Protein AF-A0A9E0UQX1-F1 (afdb_monomer_lite)

Foldseek 3Di:
DDQDLDADPVLADWDWDWDDDPNDIDIDIAHWDWDQPFPLLRDIDTDSPDDFFFFQQFQDFFPPFQCVVQPNDHGKTFQDKQPHGDRDVVVVQVVQQPDDQQDKIWTFIADVNDTDITIGHFDKFFFFEKWKFKAAPVDPGTFIKAFQADPDDDRNDQPGFHWIWGQDDDPPDPLCVPPAGGWTFQDKQPHGDGGLVSVQVVQVPDDQFDFIWTWTHHPVDRDIDIHGRGGPIHMDMDGGDIGGDRGTHGDGDDDDDDDDPVVLLVVLVVVLVVVVCLQPDPSGPDHLLNDAAPLSLVVVLVVVVVPDVVVNVSSVVSVVSNLVVVLCDCQLQGVVVVVVQVVVCVVVVHHDPPVVSCVSNVVSVVVVVVSNVVNVVSNVSSVVRVVSVVSSVVSVVSRTDPDTHDD

Sequence (407 aa):
MAVGSGRDKDGNPLVKVSYERDGKVREVDVRPILVSTNLKTGDELRMLGIYPASALKVSSVEENSPAKKAGLLVGDIIEKFNGKKVYSNYEVVDRMKSLPSGEAVKLNILRDGKPLELSAVPAKIAISKPLCELSSKDFSEPLKFICVESKGQDPTSEGAKGSVFLYEKPAGDSRLSELLPGDRLVSINGENISSLSDIKRVISSLKPGENPTLLLMNQSSTAVKNLALGTGAAAKIKEPLTRNMLGYAVSPQRIILHPGVWEQFVDNVDRTWNALVSLLSPSSDIGLRHLSGPIGIGRVMYKFSLMDITLVLSFVVLININLAILNMLPIPVLDGGHIVIATIAKLRKKPLPESWVAGVQGVFMLLFLGMMLYVVYFDIMRWSGENMEENSFKIEQAYYLKDIKFK

Secondary structure (DSSP, 8-state):
------B-TTS-B-EEEEEEETTEEEEEEE-PEEEEEETTTTEEEEE--------EEEEEE-TT-HHHHTT--TT-EEEEETTEE-SSHHHHHHHHHTSPTT--EEEEEEETTEEEEEEE--EEEE-B--EEEEE-TT-SS-EEEEEEEPTTS-TT-TT--EEEEEEE--TT-GGGTT--TT-EEEEETTEE--SHHHHHHHHHTPPTT--PEEEEE-TT-S-EEEEE--SS-EEEEEP--EEEE--EEEEE--------HHHHHHHHHHHHHHHHHHHH-TT-S--GGGS--HHHHHHHHHHHHTT-HHHHHHHHHHHHHHHHHHHTSS-TTSHHHHHHHHHHHHHHTSPPPHHHHHHHHHHHHHHHHHHHHHHHHHHHHHHHHHHHHHHHHHHHHHHB-SS----

pLDDT: mean 86.69, std 9.16, range [38.12, 98.12]

Structure (mmCIF, N/CA/C/O backbone):
data_AF-A0A9E0UQX1-F1
#
_entry.id   AF-A0A9E0UQX1-F1
#
loop_
_atom_site.group_PDB
_atom_site.id
_atom_site.type_symbol
_atom_site.label_atom_id
_atom_site.label_alt_id
_atom_site.label_comp_id
_atom_site.label_asym_id
_atom_site.label_entity_id
_atom_site.label_seq_id
_atom_site.pdbx_PDB_ins_code
_atom_site.Cartn_x
_atom_site.Cartn_y
_atom_site.Cartn_z
_atom_site.occupancy
_atom_site.B_iso_or_equiv
_atom_site.auth_seq_id
_atom_site.auth_comp_id
_atom_site.auth_asym_id
_atom_site.auth_atom_id
_atom_site.pdbx_PDB_model_num
ATOM 1 N N . MET A 1 1 ? -0.837 3.393 -16.769 1.00 38.12 1 MET A N 1
ATOM 2 C CA . MET A 1 1 ? -0.567 4.740 -16.223 1.00 38.12 1 MET A CA 1
ATOM 3 C C . MET A 1 1 ? -0.533 5.697 -17.399 1.00 38.12 1 MET A C 1
ATOM 5 O O . MET A 1 1 ? 0.181 5.409 -18.347 1.00 38.12 1 MET A O 1
ATOM 9 N N . ALA A 1 2 ? -1.362 6.742 -17.404 1.00 40.50 2 ALA A N 1
ATOM 10 C CA . ALA A 1 2 ? -1.347 7.723 -18.486 1.00 40.50 2 ALA A CA 1
ATOM 11 C C . ALA A 1 2 ? -0.300 8.783 -18.158 1.00 40.50 2 ALA A C 1
ATOM 13 O O . ALA A 1 2 ? -0.481 9.588 -17.248 1.00 40.50 2 ALA A O 1
ATOM 14 N N . VAL A 1 3 ? 0.806 8.731 -18.885 1.00 50.94 3 VAL A N 1
ATOM 15 C CA . VAL A 1 3 ? 1.939 9.643 -18.755 1.00 50.94 3 VAL A CA 1
ATOM 16 C C . VAL A 1 3 ? 1.794 10.700 -19.850 1.00 50.94 3 VAL A C 1
ATOM 18 O O . VAL A 1 3 ? 2.518 10.709 -20.834 1.00 50.94 3 VAL A O 1
ATOM 21 N N . GLY A 1 4 ? 0.718 11.484 -19.779 1.00 54.44 4 GLY A N 1
ATOM 22 C CA . GLY A 1 4 ? 0.362 12.437 -20.831 1.00 54.44 4 GLY A CA 1
ATOM 23 C C . GLY A 1 4 ? 0.872 13.844 -20.528 1.00 54.44 4 GLY A C 1
ATOM 24 O O . GLY A 1 4 ? 0.714 14.328 -19.410 1.00 54.44 4 GLY A O 1
ATOM 25 N N . SER A 1 5 ? 1.408 14.534 -21.535 1.00 61.91 5 SER A N 1
ATOM 26 C CA . SER A 1 5 ? 1.772 15.960 -21.477 1.00 61.91 5 SER A CA 1
ATOM 27 C C . SER A 1 5 ? 0.605 16.908 -21.806 1.00 61.91 5 SER A C 1
ATOM 29 O O . SER A 1 5 ? 0.791 18.123 -21.863 1.00 61.91 5 SER A O 1
ATOM 31 N N . GLY A 1 6 ? -0.603 16.370 -22.017 1.00 71.12 6 G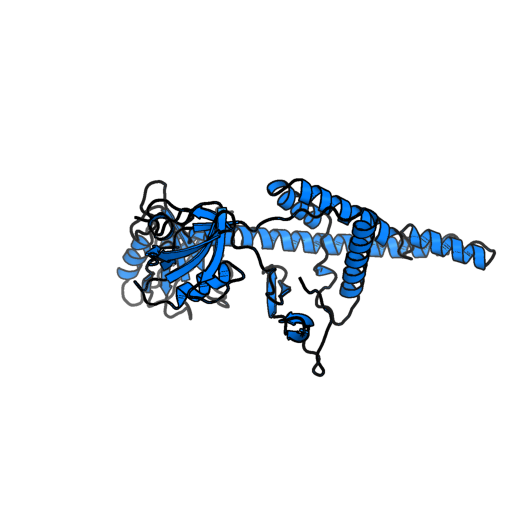LY A N 1
ATOM 32 C CA . GLY A 1 6 ? -1.793 17.133 -22.395 1.00 71.12 6 GLY A CA 1
ATOM 33 C C . GLY A 1 6 ? -2.150 18.226 -21.385 1.00 71.12 6 GLY A C 1
ATOM 34 O O . GLY A 1 6 ? -2.081 18.015 -20.169 1.00 71.12 6 GLY A O 1
ATOM 35 N N . ARG A 1 7 ? -2.520 19.404 -21.900 1.00 77.38 7 ARG A N 1
ATOM 36 C CA . ARG A 1 7 ? -2.948 20.582 -21.135 1.00 77.38 7 ARG A CA 1
ATOM 37 C C . ARG A 1 7 ? -4.248 21.145 -21.714 1.00 77.38 7 ARG A C 1
ATOM 39 O O . ARG A 1 7 ? -4.467 21.061 -22.922 1.00 77.38 7 ARG A O 1
ATOM 46 N N . ASP A 1 8 ? -5.102 21.698 -20.860 1.00 82.12 8 ASP A N 1
ATOM 47 C CA . ASP A 1 8 ? -6.240 22.514 -21.281 1.00 82.12 8 ASP A CA 1
ATOM 48 C C . ASP A 1 8 ? -5.794 23.935 -21.676 1.00 82.12 8 ASP A C 1
ATOM 50 O O . ASP A 1 8 ? -4.606 24.266 -21.657 1.00 82.12 8 ASP A O 1
ATOM 54 N N . LYS A 1 9 ? -6.756 24.775 -22.078 1.00 81.00 9 LYS A N 1
ATOM 55 C CA . LYS A 1 9 ? -6.498 26.152 -22.533 1.00 81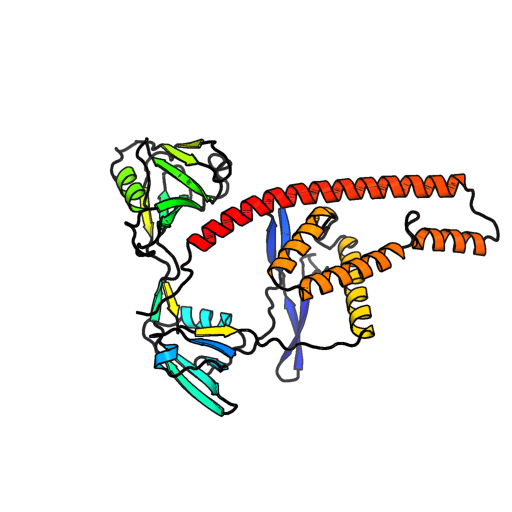.00 9 LYS A CA 1
ATOM 56 C C . LYS A 1 9 ? -5.873 27.042 -21.454 1.00 81.00 9 LYS A C 1
ATOM 58 O O . LYS A 1 9 ? -5.206 28.009 -21.801 1.00 81.00 9 LYS A O 1
ATOM 63 N N . ASP A 1 10 ? -6.061 26.687 -20.187 1.00 82.00 10 ASP A N 1
ATOM 64 C CA . ASP A 1 10 ? -5.550 27.414 -19.026 1.00 82.00 10 ASP A CA 1
ATOM 65 C C . ASP A 1 10 ? -4.203 26.839 -18.545 1.00 82.00 10 ASP A C 1
ATOM 67 O O . ASP A 1 10 ? -3.672 27.250 -17.516 1.00 82.00 10 ASP A O 1
ATOM 71 N N . GLY A 1 11 ? -3.633 25.872 -19.277 1.00 76.25 11 GLY A N 1
ATOM 72 C CA . GLY A 1 11 ? -2.368 25.225 -18.936 1.00 76.25 11 GLY A CA 1
ATOM 73 C C . GLY A 1 11 ? -2.492 24.140 -17.865 1.00 76.25 11 GLY A C 1
ATOM 74 O O . GLY A 1 11 ? -1.470 23.602 -17.427 1.00 76.25 11 GLY A O 1
ATOM 75 N N . ASN A 1 12 ? -3.711 23.768 -17.459 1.00 80.56 12 ASN A N 1
ATOM 76 C CA . ASN A 1 12 ? -3.918 22.722 -16.467 1.00 80.56 12 ASN A CA 1
ATOM 77 C C . ASN A 1 12 ? -3.861 21.330 -17.109 1.00 80.56 12 ASN A C 1
ATOM 79 O O . ASN A 1 12 ? -4.328 21.141 -18.232 1.00 80.56 12 ASN A O 1
ATOM 83 N N . PRO A 1 13 ? -3.343 20.312 -16.410 1.00 78.12 13 PRO A N 1
ATOM 84 C CA . PRO A 1 13 ? -3.173 18.985 -16.996 1.00 78.12 13 PRO A CA 1
ATOM 85 C C . PRO A 1 13 ? -4.493 18.285 -17.297 1.00 78.12 13 PRO A C 1
ATOM 87 O O . PRO A 1 13 ? -5.404 18.247 -16.467 1.00 78.12 13 PRO A O 1
ATOM 90 N N . LEU A 1 14 ? -4.564 17.718 -18.500 1.00 82.31 14 LEU A N 1
ATOM 91 C CA . LEU A 1 14 ? -5.765 17.119 -19.063 1.00 82.31 14 LEU A CA 1
ATOM 92 C C . LEU A 1 14 ? -5.395 15.879 -19.872 1.00 82.31 14 LEU A C 1
ATOM 94 O O . LEU A 1 14 ? -4.487 15.919 -20.704 1.00 82.31 14 LEU A O 1
ATOM 98 N N . VAL A 1 15 ? -6.126 14.787 -19.664 1.00 82.44 15 VAL A N 1
ATOM 99 C CA . VAL A 1 15 ? -6.022 13.589 -20.499 1.00 82.44 15 VAL A CA 1
ATOM 100 C C . VAL A 1 15 ? -7.371 13.313 -21.140 1.00 82.44 15 VAL A C 1
ATOM 102 O O . VAL A 1 15 ? -8.364 13.107 -20.445 1.00 82.44 15 VAL A O 1
ATOM 105 N N . LYS A 1 16 ? -7.393 13.264 -22.473 1.00 83.56 16 LYS A N 1
ATOM 106 C CA . LYS A 1 16 ? -8.543 12.771 -23.228 1.00 83.56 16 LYS A CA 1
ATOM 107 C C . LYS A 1 16 ? -8.569 11.254 -23.185 1.00 83.56 16 LYS A C 1
ATOM 109 O O . LYS A 1 16 ? -7.657 10.599 -23.685 1.00 83.56 16 LYS A O 1
ATOM 114 N N . VAL A 1 17 ? -9.617 10.700 -22.595 1.00 85.44 17 VAL A N 1
ATOM 115 C CA . VAL A 1 17 ? -9.835 9.259 -22.534 1.00 85.44 17 VAL A CA 1
ATOM 116 C C . VAL A 1 17 ? -10.959 8.904 -23.493 1.00 85.44 17 VAL A C 1
ATOM 118 O O . VAL A 1 17 ? -12.104 9.314 -23.305 1.00 85.44 17 VAL A O 1
ATOM 121 N N . SER A 1 18 ? -10.625 8.125 -24.518 1.00 86.50 18 SER A N 1
ATOM 122 C CA . SER A 1 18 ? -11.619 7.467 -25.362 1.00 86.50 18 SER A CA 1
ATOM 123 C C . SER A 1 18 ? -12.078 6.178 -24.691 1.00 86.50 18 SER A C 1
ATOM 125 O O . SER A 1 18 ? -11.255 5.375 -24.252 1.00 86.50 18 SER A O 1
ATOM 127 N N . TYR A 1 19 ? -13.387 5.969 -24.612 1.00 85.62 19 TYR A N 1
ATOM 128 C CA . TYR A 1 19 ? -13.976 4.726 -24.134 1.00 85.62 19 TYR A CA 1
ATOM 129 C C . TYR A 1 19 ? -15.170 4.338 -24.998 1.00 85.62 19 TYR A C 1
ATOM 131 O O . TYR A 1 19 ? -15.922 5.186 -25.472 1.00 85.62 19 TYR A O 1
ATOM 139 N N . GLU A 1 20 ? -15.370 3.041 -25.180 1.00 85.62 20 GLU A N 1
ATOM 140 C CA . GLU A 1 20 ? -16.547 2.520 -25.859 1.00 85.62 20 GLU A CA 1
ATOM 141 C C . GLU A 1 20 ? -17.631 2.169 -24.835 1.00 85.62 20 GLU A C 1
ATOM 143 O O . GLU A 1 20 ? -17.369 1.526 -23.815 1.00 85.62 20 GLU A O 1
ATOM 148 N N . ARG A 1 21 ? -18.866 2.607 -25.091 1.00 83.25 21 ARG A N 1
ATOM 149 C CA . ARG A 1 21 ? -20.047 2.209 -24.321 1.00 83.25 21 ARG A CA 1
ATOM 150 C C . ARG A 1 21 ? -21.225 2.010 -25.264 1.00 83.25 21 ARG A C 1
ATOM 152 O O . ARG A 1 21 ? -21.574 2.928 -26.006 1.00 83.25 21 ARG A O 1
ATOM 159 N N . ASP A 1 22 ? -21.832 0.827 -25.204 1.00 85.12 22 ASP A N 1
ATOM 160 C CA . ASP A 1 22 ? -22.964 0.421 -26.047 1.00 85.12 22 ASP A CA 1
ATOM 161 C C . ASP A 1 22 ? -22.649 0.522 -27.554 1.00 85.12 22 ASP A C 1
ATOM 163 O O . ASP A 1 22 ? -23.436 1.061 -28.332 1.00 85.12 22 ASP A O 1
ATOM 167 N N . GLY A 1 23 ? -21.453 0.074 -27.958 1.00 85.88 23 GLY A N 1
ATOM 168 C CA . GLY A 1 23 ? -20.999 0.121 -29.354 1.00 85.88 23 GLY A CA 1
ATOM 169 C C . GLY A 1 23 ? -20.647 1.520 -29.870 1.00 85.88 23 GLY A C 1
ATOM 170 O O . GLY A 1 23 ? -20.384 1.691 -31.058 1.00 85.88 23 GLY A O 1
ATOM 171 N N . LYS A 1 24 ? -20.677 2.550 -29.011 1.00 92.75 24 LYS A N 1
ATOM 172 C CA . LYS A 1 24 ? -20.342 3.933 -29.371 1.00 92.75 24 LYS A CA 1
ATOM 173 C C . LYS A 1 24 ? -19.077 4.375 -28.652 1.00 92.75 24 LYS A C 1
ATOM 175 O O . LYS A 1 24 ? -19.034 4.380 -27.419 1.00 92.75 24 LYS A O 1
ATOM 180 N N . VAL A 1 25 ? -18.082 4.808 -29.422 1.00 91.88 25 VAL A N 1
ATOM 181 C CA . VAL A 1 25 ? -16.893 5.481 -28.890 1.00 91.88 25 VAL A CA 1
ATOM 182 C C . VAL A 1 25 ? -17.294 6.866 -28.392 1.00 91.88 25 VAL A C 1
ATOM 184 O O . VAL A 1 25 ? -17.975 7.625 -29.083 1.00 91.88 25 VAL A O 1
ATOM 187 N N . ARG A 1 26 ? -16.901 7.179 -27.162 1.00 93.88 26 ARG A N 1
ATOM 188 C CA . ARG A 1 26 ? -17.095 8.469 -26.505 1.00 93.88 26 ARG A CA 1
ATOM 189 C C . ARG A 1 26 ? -15.747 8.960 -26.001 1.00 93.88 26 ARG A C 1
ATOM 191 O O . ARG A 1 26 ? -14.916 8.161 -25.582 1.00 93.88 26 ARG A O 1
ATOM 198 N N . GLU A 1 27 ? -15.565 10.270 -25.985 1.00 90.56 27 GLU A N 1
ATOM 199 C CA . GLU A 1 27 ? -14.420 10.906 -25.337 1.00 90.56 27 GLU A CA 1
ATOM 200 C C . GLU A 1 27 ? -14.856 11.553 -24.024 1.00 90.56 27 GLU A C 1
ATOM 202 O O . GLU A 1 27 ? -15.967 12.077 -23.909 1.00 90.56 27 GLU A O 1
ATOM 207 N N . VAL A 1 28 ? -13.975 11.517 -23.030 1.00 89.06 28 VAL A N 1
ATOM 208 C CA . VAL A 1 28 ? -14.117 12.287 -21.798 1.00 89.06 28 VAL A CA 1
ATOM 209 C C . VAL A 1 28 ? -12.787 12.918 -21.420 1.00 89.06 28 VAL A C 1
ATOM 211 O O . VAL A 1 28 ? -11.727 12.297 -21.524 1.00 89.06 28 VAL A O 1
ATOM 214 N N . ASP A 1 29 ? -12.869 14.153 -20.950 1.00 87.56 29 ASP A N 1
ATOM 215 C CA . ASP A 1 29 ? -11.748 14.880 -20.384 1.00 87.56 29 ASP A CA 1
ATOM 216 C C . ASP A 1 29 ? -11.568 14.470 -18.919 1.00 87.56 29 ASP A C 1
ATOM 218 O O . ASP A 1 29 ? -12.450 14.673 -18.082 1.00 87.56 29 ASP A O 1
ATOM 222 N N . VAL A 1 30 ? -10.419 13.876 -18.603 1.00 85.50 30 VAL A N 1
ATOM 223 C CA . VAL A 1 30 ? -10.076 13.438 -17.248 1.00 85.50 30 VAL A CA 1
ATOM 224 C C . VAL A 1 30 ? -8.921 14.279 -16.728 1.00 85.50 30 VAL A C 1
ATOM 226 O O . VAL A 1 30 ? -7.872 14.394 -17.368 1.00 85.50 30 VAL A O 1
ATOM 229 N N . ARG A 1 31 ? -9.107 14.856 -15.538 1.00 85.50 31 ARG A N 1
ATOM 230 C CA . ARG A 1 31 ? -8.066 15.606 -14.832 1.00 85.50 31 ARG A CA 1
ATOM 231 C C . ARG A 1 31 ? -7.311 14.661 -13.892 1.00 85.50 31 ARG A C 1
ATOM 233 O O . ARG A 1 31 ? -7.912 14.165 -12.940 1.00 85.50 31 ARG A O 1
ATOM 240 N N . PRO A 1 32 ? -6.026 14.373 -14.148 1.00 81.56 32 PRO A N 1
ATOM 241 C CA . PRO A 1 32 ? -5.235 13.534 -13.259 1.00 81.56 32 PRO A CA 1
ATOM 242 C C . PRO A 1 32 ? -4.962 14.233 -11.925 1.00 81.56 32 PRO A C 1
ATOM 244 O O . PRO A 1 32 ? -4.646 15.425 -11.897 1.00 81.56 32 PRO A O 1
ATOM 247 N N . ILE A 1 33 ? -5.003 13.463 -10.839 1.00 79.50 33 ILE A N 1
ATOM 248 C CA . ILE A 1 33 ? -4.588 13.920 -9.511 1.00 79.50 33 ILE A CA 1
ATOM 249 C C . ILE A 1 33 ? -3.095 13.680 -9.313 1.00 79.50 33 ILE A C 1
ATOM 251 O O . ILE A 1 33 ? -2.544 12.696 -9.809 1.00 79.50 33 ILE A O 1
ATOM 255 N N . LEU A 1 34 ? -2.444 14.591 -8.599 1.00 77.19 34 LEU A N 1
ATOM 256 C CA . LEU A 1 34 ? -1.049 14.459 -8.209 1.00 77.19 34 LEU A CA 1
ATOM 257 C C . LEU A 1 34 ? -0.975 13.588 -6.951 1.00 77.19 34 LEU A C 1
ATOM 259 O O . LEU A 1 34 ? -1.691 13.849 -5.985 1.00 77.19 34 LEU A O 1
ATOM 263 N N . VAL A 1 35 ? -0.161 12.538 -6.975 1.00 74.31 35 VAL A N 1
ATOM 264 C CA . VAL A 1 35 ? 0.011 11.630 -5.839 1.00 74.31 35 VAL A CA 1
ATOM 265 C C . VAL A 1 35 ? 1.485 11.544 -5.495 1.00 74.31 35 VAL A C 1
ATOM 267 O O . VAL A 1 35 ? 2.301 11.225 -6.357 1.00 74.31 35 VAL A O 1
ATOM 270 N N . SER A 1 36 ? 1.817 11.829 -4.235 1.00 72.44 36 SER A N 1
ATOM 271 C CA . SER A 1 36 ? 3.181 11.683 -3.734 1.00 72.44 36 SER A CA 1
ATOM 272 C C . SER A 1 36 ? 3.594 10.213 -3.768 1.00 72.44 36 SER A C 1
ATOM 274 O O . SER A 1 36 ? 2.873 9.341 -3.282 1.00 72.44 36 SER A O 1
ATOM 276 N N . THR A 1 37 ? 4.742 9.947 -4.382 1.00 68.00 37 THR A N 1
ATOM 277 C CA . THR A 1 37 ? 5.339 8.613 -4.507 1.00 68.00 37 THR A CA 1
ATOM 278 C C . THR A 1 37 ? 6.635 8.466 -3.723 1.00 68.00 37 THR A C 1
ATOM 280 O O . THR A 1 37 ? 7.143 7.354 -3.617 1.00 68.00 37 THR A O 1
ATOM 283 N N . ASN A 1 38 ? 7.190 9.573 -3.219 1.00 66.56 38 ASN A N 1
ATOM 284 C CA . ASN A 1 38 ? 8.300 9.561 -2.275 1.00 66.56 38 ASN A CA 1
ATOM 285 C C . ASN A 1 38 ? 8.329 10.860 -1.458 1.00 66.56 38 ASN A C 1
ATOM 287 O O . ASN A 1 38 ? 8.594 11.938 -1.996 1.00 66.56 38 ASN A O 1
ATOM 291 N N . LEU A 1 39 ? 8.125 10.758 -0.148 1.00 57.41 39 LEU A N 1
ATOM 292 C CA . LEU A 1 39 ? 8.070 11.905 0.761 1.00 57.41 39 LEU A CA 1
ATOM 293 C C . LEU A 1 39 ? 9.432 12.584 0.975 1.00 57.41 39 LEU A C 1
ATOM 295 O O . LEU A 1 39 ? 9.480 13.746 1.372 1.00 57.41 39 LEU A O 1
ATOM 299 N N . LYS A 1 40 ? 10.548 11.885 0.724 1.00 65.25 40 LYS A N 1
ATOM 300 C CA . LYS A 1 40 ? 11.902 12.406 0.973 1.00 65.25 40 LYS A CA 1
ATOM 301 C C . LYS A 1 40 ? 12.475 13.163 -0.221 1.00 65.25 40 LYS A C 1
ATOM 303 O O . LYS A 1 40 ? 13.176 14.154 -0.033 1.00 65.25 40 LYS A O 1
ATOM 308 N N . THR A 1 41 ? 12.212 12.694 -1.437 1.00 66.31 41 THR A N 1
ATOM 309 C CA . THR A 1 41 ? 12.623 13.390 -2.666 1.00 66.31 41 THR A CA 1
ATOM 310 C C . THR A 1 41 ? 11.543 14.334 -3.193 1.00 66.31 41 THR A C 1
ATOM 312 O O . THR A 1 41 ? 11.842 15.174 -4.041 1.00 66.31 41 THR A O 1
ATOM 315 N N . GLY A 1 42 ? 10.312 14.236 -2.672 1.00 67.31 42 GLY A N 1
ATOM 316 C CA . GLY A 1 42 ? 9.160 14.978 -3.181 1.00 67.31 42 GLY A CA 1
ATOM 317 C C . GLY A 1 42 ? 8.742 14.495 -4.570 1.00 67.31 42 GLY A C 1
ATOM 318 O O . GLY A 1 42 ? 8.285 15.298 -5.382 1.00 67.31 42 GLY A O 1
ATOM 319 N N . ASP A 1 43 ? 8.965 13.210 -4.872 1.00 71.19 43 ASP A N 1
ATOM 320 C CA . ASP A 1 43 ? 8.550 12.631 -6.148 1.00 71.19 43 ASP A CA 1
ATOM 321 C C . ASP A 1 43 ? 7.024 12.529 -6.156 1.00 71.19 43 ASP A C 1
ATOM 323 O O . ASP A 1 43 ? 6.405 12.058 -5.196 1.00 71.19 43 ASP A O 1
ATOM 327 N N . GLU A 1 44 ? 6.422 12.957 -7.258 1.00 74.62 44 GLU A N 1
ATOM 328 C CA . GLU A 1 44 ? 4.980 12.976 -7.445 1.00 74.62 44 GLU A CA 1
ATOM 329 C C . GLU A 1 44 ? 4.639 12.401 -8.819 1.00 74.62 44 GLU A C 1
ATOM 331 O O . GLU A 1 44 ? 5.286 12.711 -9.821 1.00 74.62 44 GLU A O 1
ATOM 336 N N . LEU A 1 45 ? 3.602 11.566 -8.879 1.00 70.88 45 LEU A N 1
ATOM 337 C CA . LEU A 1 45 ? 3.076 11.023 -10.126 1.00 70.88 45 LEU A CA 1
ATOM 338 C C . LEU A 1 45 ? 1.615 11.400 -10.308 1.00 70.88 45 LEU A C 1
ATOM 340 O O . LEU A 1 45 ? 0.795 11.345 -9.392 1.00 70.88 45 LEU A O 1
ATOM 344 N N . ARG A 1 46 ? 1.275 11.731 -11.551 1.00 74.62 46 ARG A N 1
ATOM 345 C CA . ARG A 1 46 ? -0.107 11.945 -11.964 1.00 74.62 46 ARG A CA 1
ATOM 346 C C . ARG A 1 46 ? -0.826 10.620 -12.153 1.00 74.62 46 ARG A C 1
ATOM 348 O O . ARG A 1 46 ? -0.394 9.773 -12.934 1.00 74.62 46 ARG A O 1
ATOM 355 N N . MET A 1 47 ? -1.970 10.470 -11.495 1.00 73.31 47 MET A N 1
ATOM 356 C CA . MET A 1 47 ? -2.825 9.296 -11.621 1.00 73.31 47 MET A CA 1
ATOM 357 C C . MET A 1 47 ? -4.228 9.673 -12.097 1.00 73.31 47 MET A C 1
ATOM 359 O O . MET A 1 47 ? -4.862 10.580 -11.567 1.00 73.31 47 MET A O 1
ATOM 363 N N . LEU A 1 48 ? -4.728 8.934 -13.093 1.00 76.88 48 LEU A N 1
ATOM 364 C CA . LEU A 1 48 ? -6.128 9.012 -13.534 1.00 76.88 48 LEU A CA 1
ATOM 365 C C . LEU A 1 48 ? -7.065 8.148 -12.680 1.00 76.88 48 LEU A C 1
ATOM 367 O O . LEU A 1 48 ? -8.272 8.348 -12.710 1.00 76.88 48 LEU A O 1
ATOM 371 N N . GLY A 1 49 ? -6.525 7.149 -11.971 1.00 72.50 49 GLY A N 1
ATOM 372 C CA . GLY A 1 49 ? -7.321 6.215 -11.168 1.00 72.50 49 GLY A CA 1
ATOM 373 C C . GLY A 1 49 ? -8.152 5.207 -11.975 1.00 72.50 49 GLY A C 1
ATOM 374 O O . GLY A 1 49 ? -9.057 4.592 -11.421 1.00 72.50 49 GLY A O 1
ATOM 375 N N . ILE A 1 50 ? -7.865 5.018 -13.269 1.00 76.12 50 ILE A N 1
ATOM 376 C CA . ILE A 1 50 ? -8.537 4.019 -14.114 1.00 76.12 50 ILE A CA 1
ATOM 377 C C . ILE A 1 50 ? -7.822 2.672 -13.971 1.00 76.12 50 ILE A C 1
ATOM 379 O O . ILE A 1 50 ? -6.627 2.568 -14.257 1.00 76.12 50 ILE A O 1
ATOM 383 N N . TYR A 1 51 ? -8.569 1.643 -13.576 1.00 71.81 51 TYR A N 1
ATOM 384 C CA . TYR A 1 51 ? -8.094 0.263 -13.464 1.00 71.81 51 TYR A CA 1
ATOM 385 C C . TYR A 1 51 ? -8.830 -0.638 -14.463 1.00 71.81 51 TYR A C 1
ATOM 387 O O . TYR A 1 51 ? -10.001 -0.380 -14.758 1.00 71.81 51 TYR A O 1
ATOM 395 N N . PRO A 1 52 ? -8.177 -1.689 -14.993 1.00 74.00 52 PRO A N 1
ATOM 396 C CA . PRO A 1 52 ? -8.838 -2.630 -15.886 1.00 74.00 52 PRO A CA 1
ATOM 397 C C . PRO A 1 52 ? -9.995 -3.326 -15.164 1.00 74.00 52 PRO A C 1
ATOM 399 O O . PRO A 1 52 ? -9.867 -3.728 -14.004 1.00 74.00 52 PRO A O 1
ATOM 402 N N . ALA A 1 53 ? -11.117 -3.489 -15.866 1.00 75.69 53 ALA A N 1
ATOM 403 C CA . ALA A 1 53 ? -12.184 -4.364 -15.403 1.00 75.69 53 ALA A CA 1
ATOM 404 C C . ALA A 1 53 ? -11.641 -5.793 -15.285 1.00 75.69 53 ALA A C 1
ATOM 406 O O . ALA A 1 53 ? -10.886 -6.252 -16.144 1.00 75.69 53 ALA A O 1
ATOM 407 N N . SER A 1 54 ? -12.026 -6.498 -14.227 1.00 76.50 54 SER A N 1
ATOM 408 C CA . SER A 1 54 ? -11.628 -7.886 -14.019 1.00 76.50 54 SER A CA 1
ATOM 409 C C . SER A 1 54 ? -12.854 -8.746 -13.778 1.00 76.50 54 SER A C 1
ATOM 411 O O . SER A 1 54 ? -13.811 -8.322 -13.132 1.00 76.50 54 SER A O 1
ATOM 413 N N . ALA A 1 55 ? -12.834 -9.970 -14.307 1.00 83.69 55 ALA A N 1
ATOM 414 C CA . ALA A 1 55 ? -13.817 -10.966 -13.912 1.00 83.69 55 ALA A CA 1
ATOM 415 C C . ALA A 1 55 ? -13.669 -11.219 -12.405 1.00 83.69 55 ALA A C 1
ATOM 417 O O . ALA A 1 55 ? -12.571 -11.516 -11.925 1.00 83.69 55 ALA A O 1
ATOM 418 N N . LEU A 1 56 ? -14.769 -11.107 -11.660 1.00 91.38 56 LEU A N 1
ATOM 419 C CA . LEU A 1 56 ? -14.792 -11.313 -10.214 1.00 91.38 56 LEU A CA 1
ATOM 420 C C . LEU A 1 56 ? -14.901 -12.812 -9.905 1.00 91.38 56 LEU A C 1
ATOM 422 O O . LEU A 1 56 ? -15.894 -13.269 -9.337 1.00 91.38 56 LEU A O 1
ATOM 426 N N . LYS A 1 57 ? -13.894 -13.585 -10.330 1.00 93.94 57 LYS A N 1
ATOM 427 C CA . LYS A 1 57 ? -13.827 -15.022 -10.062 1.00 93.94 57 LYS A CA 1
ATOM 428 C C . LYS A 1 57 ? -13.429 -15.255 -8.607 1.00 93.94 57 LYS A C 1
ATOM 430 O O . LYS A 1 57 ? -12.351 -14.840 -8.177 1.00 93.94 57 LYS A O 1
ATOM 435 N N . VAL A 1 58 ? -14.297 -15.930 -7.863 1.00 95.88 58 VAL A N 1
ATOM 436 C CA . VAL A 1 58 ? -14.101 -16.271 -6.455 1.00 95.88 58 VAL A CA 1
ATOM 437 C C . VAL A 1 58 ? -12.915 -17.223 -6.328 1.00 95.88 58 VAL A C 1
ATOM 439 O O . VAL A 1 58 ? -12.903 -18.303 -6.922 1.00 95.88 58 VAL A O 1
ATOM 442 N N . SER A 1 59 ? -11.907 -16.817 -5.560 1.00 94.88 59 SER A N 1
ATOM 443 C CA . SER A 1 59 ? -10.678 -17.581 -5.320 1.00 94.88 59 SER A CA 1
ATOM 444 C C . SER A 1 59 ? -10.663 -18.276 -3.963 1.00 94.88 59 SER A C 1
ATOM 446 O O . SER A 1 59 ? -10.032 -19.317 -3.821 1.00 94.88 59 SER A O 1
ATOM 448 N N . SER A 1 60 ? -11.356 -17.717 -2.973 1.00 94.81 60 SER A N 1
ATOM 449 C CA . SER A 1 60 ? -11.563 -18.339 -1.665 1.00 94.81 60 SER A CA 1
ATOM 450 C C . SER A 1 60 ? -12.890 -17.883 -1.070 1.00 94.81 60 SER A C 1
ATOM 452 O O . SER A 1 60 ? -13.398 -16.806 -1.395 1.00 94.81 60 SER A O 1
ATOM 454 N N . VAL A 1 61 ? -13.448 -18.715 -0.196 1.00 96.25 61 VAL A N 1
ATOM 455 C CA . VAL A 1 61 ? -14.630 -18.403 0.608 1.00 96.25 61 VAL A CA 1
ATOM 456 C C . VAL A 1 61 ? -14.309 -18.810 2.038 1.00 96.25 61 VAL A C 1
ATOM 458 O O . VAL A 1 61 ? -13.965 -19.965 2.278 1.00 96.25 61 VAL A O 1
ATOM 461 N N . GLU A 1 62 ? -14.395 -17.861 2.963 1.00 95.50 62 GLU A N 1
ATOM 462 C CA . GLU A 1 62 ? -14.082 -18.083 4.371 1.00 95.50 62 GLU A CA 1
ATOM 463 C C . GLU A 1 62 ? -15.124 -18.993 5.025 1.00 95.50 62 GLU A C 1
ATOM 465 O O . GLU A 1 62 ? -16.330 -18.880 4.769 1.00 95.50 62 GLU A O 1
ATOM 470 N N . GLU A 1 63 ? -14.671 -19.877 5.909 1.00 92.81 63 GLU A N 1
ATOM 471 C CA . GLU A 1 63 ? -15.560 -20.745 6.678 1.00 92.81 63 GLU A CA 1
ATOM 472 C C . GLU A 1 63 ? -16.449 -19.901 7.617 1.00 92.81 63 GLU A C 1
ATOM 474 O O . GLU A 1 63 ? -16.052 -18.827 8.069 1.00 92.81 63 GLU A O 1
ATOM 479 N N . ASN A 1 64 ? -17.682 -20.351 7.885 1.00 93.31 64 ASN A N 1
ATOM 480 C CA . ASN A 1 64 ? -18.701 -19.636 8.682 1.00 93.31 64 ASN A CA 1
ATOM 481 C C . ASN A 1 64 ? -19.149 -18.256 8.151 1.00 93.31 64 ASN A C 1
ATOM 483 O O . ASN A 1 64 ? -20.011 -17.609 8.758 1.00 93.31 64 ASN A O 1
ATOM 487 N N . SER A 1 65 ? -18.638 -17.817 7.000 1.00 95.88 65 SER A N 1
ATOM 488 C CA . SER A 1 65 ? -18.969 -16.522 6.407 1.00 95.88 65 SER A CA 1
ATOM 489 C C . SER A 1 65 ? -20.388 -16.451 5.816 1.00 95.88 65 SER A C 1
ATOM 491 O O . SER A 1 65 ? -20.975 -17.480 5.458 1.00 95.88 65 SER A O 1
ATOM 493 N N . PRO A 1 66 ? -20.955 -15.238 5.647 1.00 96.31 66 PRO A N 1
ATOM 494 C CA . PRO A 1 66 ? -22.200 -15.047 4.905 1.00 96.31 66 PRO A CA 1
ATOM 495 C C . PRO A 1 66 ? -22.170 -15.603 3.479 1.00 96.31 66 PRO A C 1
ATOM 497 O O . PRO A 1 66 ? -23.161 -16.171 3.033 1.00 96.31 66 PRO A O 1
ATOM 500 N N . ALA A 1 67 ? -21.042 -15.478 2.775 1.00 97.00 67 ALA A N 1
ATOM 501 C CA . ALA A 1 67 ? -20.861 -16.015 1.432 1.00 97.00 67 ALA A CA 1
ATOM 502 C C . ALA A 1 67 ? -20.963 -17.544 1.430 1.00 97.00 67 ALA A C 1
ATOM 504 O O . ALA A 1 67 ? -21.699 -18.102 0.617 1.00 97.00 67 ALA A O 1
ATOM 505 N N . LYS A 1 68 ? -20.295 -18.216 2.378 1.00 97.19 68 LYS A N 1
ATOM 506 C CA . LYS A 1 68 ? -20.377 -19.675 2.537 1.00 97.19 68 LYS A CA 1
ATOM 507 C C . LYS A 1 68 ? -21.806 -20.123 2.844 1.00 97.19 68 LYS A C 1
ATOM 509 O O . LYS A 1 68 ? -22.306 -21.039 2.199 1.00 97.19 68 LYS A O 1
ATOM 514 N N . LYS A 1 69 ? -22.483 -19.450 3.784 1.00 96.94 69 LYS A N 1
ATOM 515 C CA . LYS A 1 69 ? -23.882 -19.733 4.167 1.00 96.94 69 LYS A CA 1
ATOM 516 C C . LYS A 1 69 ? -24.861 -19.520 3.010 1.00 96.94 69 LYS A C 1
ATOM 518 O O . LYS A 1 69 ? -25.811 -20.280 2.873 1.00 96.94 69 LYS A O 1
ATOM 523 N N . ALA A 1 70 ? -24.606 -18.525 2.164 1.00 97.31 70 ALA A N 1
ATOM 524 C CA . ALA A 1 70 ? -25.374 -18.268 0.950 1.00 97.31 70 ALA A CA 1
ATOM 525 C C . ALA A 1 70 ? -25.068 -19.256 -0.189 1.00 97.31 70 ALA A C 1
ATOM 527 O O . ALA A 1 70 ? -25.720 -19.201 -1.226 1.00 97.31 70 ALA A O 1
ATOM 528 N N . GLY A 1 71 ? -24.089 -20.149 -0.017 1.00 97.50 71 GLY A N 1
ATOM 529 C CA . GLY A 1 71 ? -23.731 -21.166 -1.000 1.00 97.50 71 GLY A CA 1
ATOM 530 C C . GLY A 1 71 ? -22.788 -20.683 -2.099 1.00 97.50 71 GLY A C 1
ATOM 531 O O . GLY A 1 71 ? -22.754 -21.315 -3.153 1.00 97.50 71 GLY A O 1
ATOM 532 N N . LEU A 1 72 ? -22.039 -19.592 -1.892 1.00 98.12 72 LEU A N 1
ATOM 533 C CA . LEU A 1 72 ? -20.975 -19.155 -2.804 1.00 98.12 72 LEU A CA 1
ATOM 534 C C . LEU A 1 72 ? -19.805 -20.149 -2.755 1.00 98.12 72 LEU A C 1
ATOM 536 O O . LEU A 1 72 ? -19.395 -20.576 -1.674 1.00 98.12 72 LEU A O 1
ATOM 540 N N . LEU A 1 73 ? -19.257 -20.499 -3.916 1.00 97.69 73 LEU A N 1
ATOM 541 C CA . LEU A 1 73 ? -18.187 -21.480 -4.072 1.00 97.69 73 LEU A CA 1
ATOM 542 C C . LEU A 1 73 ? -16.975 -20.881 -4.793 1.00 97.69 73 LEU A C 1
ATOM 544 O O . LEU A 1 73 ? -17.079 -19.931 -5.570 1.00 97.69 73 LEU A O 1
ATOM 548 N N . VAL A 1 74 ? -15.804 -21.474 -4.551 1.00 96.88 74 VAL A N 1
ATOM 549 C CA . VAL A 1 74 ? -14.590 -21.175 -5.322 1.00 96.88 74 VAL A CA 1
ATOM 550 C C . VAL A 1 74 ? -14.841 -21.512 -6.791 1.00 96.88 74 VAL A C 1
ATOM 552 O O . VAL A 1 74 ? -15.320 -22.595 -7.109 1.00 96.88 74 VAL A O 1
ATOM 555 N N . GLY A 1 75 ? -14.501 -20.583 -7.682 1.00 94.38 75 GLY A N 1
ATOM 556 C CA . GLY A 1 75 ? -14.732 -20.706 -9.119 1.00 94.38 75 GLY A CA 1
ATOM 557 C C . GLY A 1 75 ? -15.950 -19.942 -9.640 1.00 94.38 75 GLY A C 1
ATOM 558 O O . GLY A 1 75 ? -15.954 -19.625 -10.830 1.00 94.38 75 GLY A O 1
ATOM 559 N N . ASP A 1 76 ? -16.906 -19.581 -8.776 1.00 96.81 76 ASP A N 1
ATOM 560 C CA . ASP A 1 76 ? -18.044 -18.735 -9.150 1.00 96.81 76 ASP A CA 1
ATOM 561 C C . ASP A 1 76 ? -17.563 -17.379 -9.689 1.00 96.81 76 ASP A C 1
ATOM 563 O O . ASP A 1 76 ? -16.577 -16.822 -9.204 1.00 96.81 76 ASP A O 1
ATOM 567 N N . ILE A 1 77 ? -18.265 -16.817 -10.673 1.00 95.19 77 ILE A N 1
ATOM 568 C CA . ILE A 1 77 ? -17.977 -15.477 -11.206 1.00 95.19 77 ILE A CA 1
ATOM 569 C C . ILE A 1 77 ? -19.107 -14.537 -10.805 1.00 95.19 77 ILE A C 1
ATOM 571 O O . ILE A 1 77 ? -20.243 -14.739 -11.222 1.00 95.19 77 ILE A O 1
ATOM 575 N N . ILE A 1 78 ? -18.809 -13.499 -10.022 1.00 95.56 78 ILE A N 1
ATOM 576 C CA . ILE A 1 78 ? -19.806 -12.498 -9.619 1.00 95.56 78 ILE A CA 1
ATOM 577 C C . ILE A 1 78 ? -20.032 -11.511 -10.771 1.00 95.56 78 ILE A C 1
ATOM 579 O O . ILE A 1 78 ? -19.108 -10.813 -11.182 1.00 95.56 78 ILE A O 1
ATOM 583 N N . GLU A 1 79 ? -21.265 -11.420 -1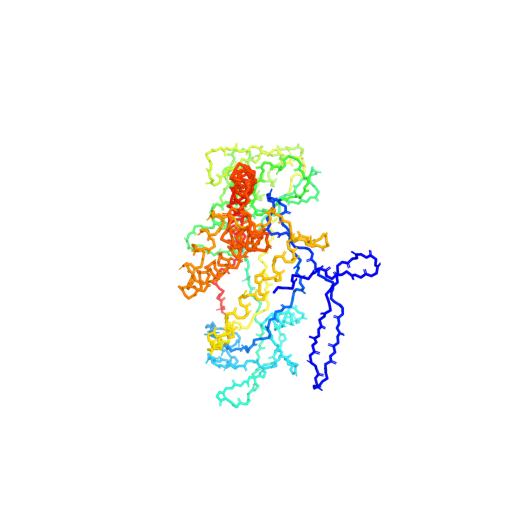1.272 1.00 94.69 79 GLU A N 1
ATOM 584 C CA . GLU A 1 79 ? -21.625 -10.522 -12.379 1.00 94.69 79 GLU A CA 1
ATOM 585 C C . GLU A 1 79 ? -22.398 -9.286 -11.921 1.00 94.69 79 GLU A C 1
ATOM 587 O O . GLU A 1 79 ? -22.210 -8.190 -12.459 1.00 94.69 79 GLU A O 1
ATOM 592 N N . LYS A 1 80 ? -23.301 -9.445 -10.945 1.00 96.00 80 LYS A N 1
ATOM 593 C CA . LYS A 1 80 ? -24.129 -8.347 -10.432 1.00 96.00 80 LYS A CA 1
ATOM 594 C C . LYS A 1 80 ? -24.205 -8.369 -8.915 1.00 96.00 80 LYS A C 1
ATOM 596 O O . LYS A 1 80 ? -24.220 -9.423 -8.286 1.00 96.00 80 LYS A O 1
ATOM 601 N N . PHE A 1 81 ? -24.332 -7.171 -8.362 1.00 95.56 81 PHE A N 1
ATOM 602 C CA . PHE A 1 81 ? -24.584 -6.913 -6.954 1.00 95.56 81 PHE A CA 1
ATOM 603 C C . PHE A 1 81 ? -25.856 -6.071 -6.837 1.00 95.56 81 PHE A C 1
ATOM 605 O O . PHE A 1 81 ? -25.909 -4.966 -7.387 1.00 95.56 81 PHE A O 1
ATOM 612 N N . ASN A 1 82 ? -26.885 -6.599 -6.169 1.00 95.19 82 ASN A N 1
ATOM 613 C CA . ASN A 1 82 ? -28.223 -6.002 -6.062 1.00 95.19 82 ASN A CA 1
ATOM 614 C C . ASN A 1 82 ? -28.805 -5.606 -7.434 1.00 95.19 82 ASN A C 1
ATOM 616 O O . ASN A 1 82 ? -29.229 -4.472 -7.652 1.00 95.19 82 ASN A O 1
ATOM 620 N N . GLY A 1 83 ? -28.749 -6.532 -8.401 1.00 93.38 83 GLY A N 1
ATOM 621 C CA . GLY A 1 83 ? -29.273 -6.347 -9.762 1.00 93.38 83 GLY A CA 1
ATOM 622 C C . GLY A 1 83 ? -28.434 -5.444 -10.675 1.00 93.38 83 GLY A C 1
ATOM 623 O O . GLY A 1 83 ? -28.658 -5.414 -11.886 1.00 93.38 83 GLY A O 1
ATOM 624 N N . LYS A 1 84 ? -27.426 -4.747 -10.140 1.00 94.06 84 LYS A N 1
ATOM 625 C CA . LYS A 1 84 ? -26.532 -3.870 -10.904 1.00 94.06 84 LYS A CA 1
ATOM 626 C C . LYS A 1 84 ? -25.228 -4.589 -11.232 1.00 94.06 84 LYS A C 1
ATOM 628 O O . LYS A 1 84 ? -24.558 -5.082 -10.323 1.00 94.06 84 LYS A O 1
ATOM 633 N N . LYS A 1 85 ? -24.830 -4.580 -12.508 1.00 92.31 85 LYS A N 1
ATOM 634 C CA . LYS A 1 85 ? -23.546 -5.140 -12.963 1.00 92.31 85 LYS A CA 1
ATOM 635 C C . LYS A 1 85 ? -22.375 -4.539 -12.179 1.00 92.31 85 LYS A C 1
ATOM 637 O O . LYS A 1 85 ? -22.432 -3.362 -11.807 1.00 92.31 85 LYS A O 1
ATOM 642 N N . VAL A 1 86 ? -21.377 -5.367 -11.889 1.00 91.25 86 VAL A N 1
ATOM 643 C CA . VAL A 1 86 ? -20.133 -4.974 -11.217 1.00 91.25 86 VAL A CA 1
ATOM 644 C C . VAL A 1 86 ? -18.935 -5.351 -12.076 1.00 91.25 86 VAL A C 1
ATOM 646 O O . VAL A 1 86 ? -18.939 -6.392 -12.727 1.00 91.25 86 VAL A O 1
ATOM 649 N N . TYR A 1 87 ? -17.922 -4.487 -12.090 1.00 87.25 87 TYR A N 1
ATOM 650 C CA . TYR A 1 87 ? -16.716 -4.667 -12.917 1.00 87.25 87 TYR A CA 1
ATOM 651 C C . TYR A 1 87 ? -15.431 -4.811 -12.098 1.00 87.25 87 TYR A C 1
ATOM 653 O O . TYR A 1 87 ? -14.356 -5.053 -12.648 1.00 87.25 87 TYR A O 1
ATOM 661 N N . SER A 1 88 ? -15.531 -4.629 -10.782 1.00 88.25 88 SER A N 1
ATOM 662 C CA . SER A 1 88 ? -14.420 -4.793 -9.853 1.00 88.25 88 SER A CA 1
ATOM 663 C C . SER A 1 88 ? -14.925 -5.143 -8.458 1.00 88.25 88 SER A C 1
ATOM 665 O O . SER A 1 88 ? -16.029 -4.764 -8.060 1.00 88.25 88 SER A O 1
ATOM 667 N N . ASN A 1 89 ? -14.084 -5.812 -7.670 1.00 88.81 89 ASN A N 1
ATOM 668 C CA . ASN A 1 89 ? -14.395 -6.049 -6.262 1.00 88.81 89 ASN A CA 1
ATOM 669 C C . ASN A 1 89 ? -14.439 -4.747 -5.448 1.00 88.81 89 ASN A C 1
ATOM 671 O O . ASN A 1 89 ? -15.143 -4.679 -4.447 1.00 88.81 89 ASN A O 1
ATOM 675 N N . TYR A 1 90 ? -13.724 -3.705 -5.889 1.00 86.06 90 TYR A N 1
ATOM 676 C CA . TYR A 1 90 ? -13.786 -2.386 -5.260 1.00 86.06 90 TYR A CA 1
ATOM 677 C C . TYR A 1 90 ? -15.208 -1.823 -5.297 1.00 86.06 90 TYR A C 1
ATOM 679 O O . TYR A 1 90 ? -15.704 -1.348 -4.284 1.00 86.06 90 TYR A O 1
ATOM 687 N N . GLU A 1 91 ? -15.893 -1.953 -6.435 1.00 88.25 91 GLU A N 1
ATOM 688 C CA . GLU A 1 91 ? -17.280 -1.517 -6.592 1.00 88.25 91 GLU A CA 1
ATOM 689 C C . GLU A 1 91 ? -18.242 -2.302 -5.690 1.00 88.25 91 GLU A C 1
ATOM 691 O O . GLU A 1 91 ? -19.156 -1.719 -5.109 1.00 88.25 91 GLU A O 1
ATOM 696 N N . VAL A 1 92 ? -18.022 -3.612 -5.522 1.00 91.44 92 VAL A N 1
ATOM 697 C CA . VAL A 1 92 ? -18.806 -4.425 -4.578 1.00 91.44 92 VAL A CA 1
ATOM 698 C C . VAL A 1 92 ? -18.589 -3.943 -3.145 1.00 91.44 92 VAL A C 1
ATOM 700 O O . VAL A 1 92 ? -19.557 -3.697 -2.432 1.00 91.44 92 VAL A O 1
ATOM 703 N N . VAL A 1 93 ? -17.331 -3.761 -2.732 1.00 88.94 93 VAL A N 1
ATOM 704 C CA . VAL A 1 93 ? -16.978 -3.268 -1.392 1.00 88.94 93 VAL A CA 1
ATOM 705 C C . VAL A 1 93 ? -17.564 -1.881 -1.144 1.00 88.94 93 VAL A C 1
ATOM 707 O O . VAL A 1 93 ? -18.112 -1.639 -0.073 1.00 88.94 93 VAL A O 1
ATOM 710 N N . ASP A 1 94 ? -17.476 -0.973 -2.114 1.00 88.00 94 ASP A N 1
ATOM 711 C CA . ASP A 1 94 ? -17.964 0.395 -1.968 1.00 88.00 94 ASP A CA 1
ATOM 712 C C . ASP A 1 94 ? -19.488 0.454 -1.834 1.00 88.00 94 ASP A C 1
ATOM 714 O O . ASP A 1 94 ? -20.006 1.067 -0.901 1.00 88.00 94 ASP A O 1
ATOM 718 N N . ARG A 1 95 ? -20.210 -0.306 -2.668 1.00 91.44 95 ARG A N 1
ATOM 719 C CA . ARG A 1 95 ? -21.663 -0.477 -2.534 1.00 91.44 95 ARG A CA 1
ATOM 720 C C . ARG A 1 95 ? -22.054 -1.128 -1.207 1.00 91.44 95 ARG A C 1
ATOM 722 O O . ARG A 1 95 ? -23.136 -0.857 -0.709 1.00 91.44 95 ARG A O 1
ATOM 729 N N . MET A 1 96 ? -21.198 -1.966 -0.621 1.00 90.44 96 MET A N 1
ATOM 730 C CA . MET A 1 96 ? -21.464 -2.616 0.666 1.00 90.44 96 MET A CA 1
ATOM 731 C C . MET A 1 96 ? -21.307 -1.667 1.866 1.00 90.44 96 MET A C 1
ATOM 733 O O . MET A 1 96 ? -21.929 -1.893 2.905 1.00 90.44 96 MET A O 1
ATOM 737 N N . LYS A 1 97 ? -20.504 -0.598 1.736 1.00 86.62 97 LYS A N 1
ATOM 738 C CA . LYS A 1 97 ? -20.324 0.416 2.793 1.00 86.62 97 LYS A CA 1
ATOM 739 C C . LYS A 1 97 ? -21.583 1.240 3.042 1.00 86.62 97 LYS A C 1
ATOM 741 O O . LYS A 1 97 ? -21.799 1.666 4.170 1.00 86.62 97 LYS A O 1
ATOM 746 N N . SER A 1 98 ? -22.378 1.492 2.003 1.00 83.62 98 SER A N 1
ATOM 747 C CA . SER A 1 98 ? -23.605 2.290 2.096 1.00 83.62 98 SER A CA 1
ATOM 748 C C . SER A 1 98 ? -24.833 1.477 2.511 1.00 83.62 98 SER A C 1
ATOM 750 O O . SER A 1 98 ? -25.910 2.051 2.661 1.00 83.62 98 SER A O 1
ATOM 752 N N . LEU A 1 99 ? -24.688 0.163 2.714 1.00 86.00 99 LEU A N 1
ATOM 753 C CA . LEU A 1 99 ? -25.789 -0.694 3.138 1.00 86.00 99 LEU A CA 1
ATOM 754 C C . LEU A 1 99 ? -26.076 -0.560 4.641 1.00 86.00 99 LEU A C 1
ATOM 756 O O . LEU A 1 99 ? -25.146 -0.663 5.452 1.00 86.00 99 LEU A O 1
ATOM 760 N N . PRO A 1 100 ? -27.356 -0.420 5.027 1.00 84.31 100 PRO A N 1
ATOM 761 C CA . PRO A 1 100 ? -27.806 -0.624 6.395 1.00 84.31 100 PRO A CA 1
ATOM 762 C C . PRO A 1 100 ? -27.342 -1.972 6.957 1.00 84.31 100 PRO A C 1
ATOM 764 O O . PRO A 1 100 ? -27.314 -2.997 6.272 1.00 84.31 100 PRO A O 1
ATOM 767 N N . SER A 1 101 ? -26.988 -1.979 8.242 1.00 80.38 101 SER A N 1
ATOM 768 C CA . SER A 1 101 ? -26.587 -3.207 8.930 1.00 80.38 101 SER A CA 1
ATOM 769 C C . SER A 1 101 ? -27.738 -4.215 8.937 1.00 80.38 101 SER A C 1
ATOM 771 O O . SER A 1 101 ? -28.839 -3.889 9.370 1.00 80.38 101 SER A O 1
ATOM 773 N N . GLY A 1 102 ? -27.463 -5.451 8.514 1.00 82.62 102 GLY A N 1
ATOM 774 C CA . GLY A 1 102 ? -28.439 -6.545 8.507 1.00 82.62 102 GLY A CA 1
ATOM 775 C C . GLY A 1 102 ? -29.291 -6.655 7.239 1.00 82.62 102 GLY A C 1
ATOM 776 O O . GLY A 1 102 ? -30.060 -7.607 7.126 1.00 82.62 102 GLY A O 1
ATOM 777 N N . GLU A 1 103 ? -29.149 -5.747 6.270 1.00 90.88 103 GLU A N 1
ATOM 778 C CA . GLU A 1 103 ? -29.852 -5.867 4.990 1.00 90.88 103 GLU A CA 1
ATOM 779 C C . GLU A 1 103 ? -29.231 -6.969 4.117 1.00 90.88 103 GLU A C 1
ATOM 781 O O . GLU A 1 103 ? -28.009 -7.061 3.968 1.00 90.88 103 GLU A O 1
ATOM 786 N N . ALA A 1 104 ? -30.076 -7.826 3.540 1.00 94.19 104 ALA A N 1
ATOM 787 C CA . ALA A 1 104 ? -29.630 -8.870 2.629 1.00 94.19 104 ALA A CA 1
ATOM 788 C C . ALA A 1 104 ? -29.202 -8.282 1.278 1.00 94.19 104 ALA A C 1
ATOM 790 O O . ALA A 1 104 ? -29.837 -7.379 0.736 1.00 94.19 104 ALA A O 1
ATOM 791 N N . VAL A 1 105 ? -28.151 -8.852 0.699 1.00 96.12 105 VAL A N 1
ATOM 792 C CA . VAL A 1 105 ? -27.655 -8.519 -0.634 1.00 96.12 105 VAL A CA 1
ATOM 793 C C . VAL A 1 105 ? -27.846 -9.687 -1.579 1.00 96.12 105 VAL A C 1
ATOM 795 O O . VAL A 1 105 ? -27.731 -10.849 -1.189 1.00 96.12 105 VAL A O 1
ATOM 798 N N . LYS A 1 106 ? -28.092 -9.362 -2.844 1.00 97.38 106 LYS A N 1
ATOM 799 C CA . LYS A 1 106 ? -28.226 -10.318 -3.937 1.00 97.38 106 LYS A CA 1
ATOM 800 C C . LYS A 1 106 ? -26.964 -10.330 -4.783 1.00 97.38 106 LYS A C 1
ATOM 802 O O . LYS A 1 106 ? -26.550 -9.290 -5.304 1.00 97.38 106 LYS A O 1
ATOM 807 N N . LEU A 1 107 ? -26.385 -11.511 -4.951 1.00 97.50 107 LEU A N 1
ATOM 808 C CA . LEU A 1 107 ? -25.277 -11.773 -5.858 1.00 97.50 107 LEU A CA 1
ATOM 809 C C . LEU A 1 107 ? -25.797 -12.589 -7.034 1.00 97.50 107 LEU A C 1
ATOM 811 O O . LEU A 1 107 ? -26.193 -13.738 -6.856 1.00 97.50 107 LEU A O 1
ATOM 815 N N . ASN A 1 108 ? -25.769 -12.022 -8.237 1.00 97.62 108 ASN A N 1
ATOM 816 C CA . ASN A 1 108 ? -25.952 -12.824 -9.443 1.00 97.62 108 ASN A CA 1
ATOM 817 C C . ASN A 1 108 ? -24.577 -13.316 -9.885 1.00 97.62 108 ASN A C 1
ATOM 819 O O . ASN A 1 108 ? -23.678 -12.505 -10.138 1.00 97.62 108 ASN A O 1
ATOM 823 N N . ILE A 1 109 ? -24.428 -14.633 -9.943 1.00 97.38 109 ILE A N 1
ATOM 824 C CA . ILE A 1 109 ? -23.178 -15.318 -10.247 1.00 97.38 109 ILE A CA 1
ATOM 825 C C . ILE A 1 109 ? -23.334 -16.234 -11.462 1.00 97.38 109 ILE A C 1
ATOM 827 O O . ILE A 1 109 ? -24.442 -16.660 -11.790 1.00 97.38 109 ILE A O 1
ATOM 831 N N . LEU A 1 110 ? -22.211 -16.596 -12.074 1.00 96.69 110 LEU A N 1
ATOM 832 C CA . LEU A 1 110 ? -22.107 -17.719 -12.999 1.00 96.69 110 LEU A CA 1
ATOM 833 C C . LEU A 1 110 ? -21.364 -18.868 -12.320 1.00 96.69 110 LEU A C 1
ATOM 835 O O . LEU A 1 110 ? -20.219 -18.696 -11.896 1.00 96.69 110 LEU A O 1
ATOM 839 N N . ARG A 1 111 ? -21.999 -20.042 -12.273 1.00 96.94 111 ARG A N 1
ATOM 840 C CA . ARG A 1 111 ? -21.400 -21.307 -11.830 1.00 96.94 111 ARG A CA 1
ATOM 841 C C . ARG A 1 111 ? -21.434 -22.296 -12.980 1.00 96.94 111 ARG A C 1
ATOM 843 O O . ARG A 1 111 ? -22.511 -22.608 -13.483 1.00 96.94 111 ARG A O 1
ATOM 850 N N . ASP A 1 112 ? -20.265 -22.737 -13.436 1.00 93.50 112 ASP A N 1
ATOM 851 C CA . ASP A 1 112 ? -20.130 -23.621 -14.604 1.00 93.50 112 ASP A CA 1
ATOM 852 C C . ASP A 1 112 ? -20.903 -23.103 -15.836 1.00 93.50 112 ASP A C 1
ATOM 854 O O . ASP A 1 112 ? -21.554 -23.851 -16.564 1.00 93.50 112 ASP A O 1
ATOM 858 N N . GLY A 1 113 ? -20.892 -21.778 -16.029 1.00 92.12 113 GLY A N 1
ATOM 859 C CA . GLY A 1 113 ? -21.603 -21.086 -17.110 1.00 92.12 113 GLY A CA 1
ATOM 860 C C . GLY A 1 113 ? -23.111 -20.904 -16.900 1.00 92.12 113 GLY A C 1
ATOM 861 O O . GLY A 1 113 ? -23.757 -20.263 -17.726 1.00 92.12 113 GLY A O 1
ATOM 862 N N . LYS A 1 114 ? -23.689 -21.420 -15.809 1.00 96.81 114 LYS A N 1
ATOM 863 C CA . LYS A 1 114 ? -25.115 -21.270 -15.488 1.00 96.81 114 LYS A CA 1
ATOM 864 C C . LYS A 1 114 ? -25.343 -20.096 -14.529 1.00 96.81 114 LYS A C 1
ATOM 866 O O . LYS A 1 114 ? -24.634 -20.003 -13.523 1.00 96.81 114 LYS A O 1
ATOM 871 N N . PRO A 1 115 ? -26.330 -19.220 -14.794 1.00 97.44 115 PRO A N 1
ATOM 872 C CA . PRO A 1 115 ? -26.654 -18.122 -13.893 1.00 97.44 115 PRO A CA 1
ATOM 873 C C . PRO A 1 115 ? -27.340 -18.635 -12.623 1.00 97.44 115 PRO A C 1
ATOM 875 O O . PRO A 1 115 ? -28.258 -19.452 -12.688 1.00 97.44 115 PRO A O 1
ATOM 878 N N . LEU A 1 116 ? -26.920 -18.116 -11.471 1.00 97.88 116 LEU A N 1
ATOM 879 C CA . LEU A 1 116 ? -27.530 -18.365 -10.166 1.00 97.88 116 LEU A CA 1
ATOM 880 C C . LEU A 1 116 ? -27.640 -17.047 -9.388 1.00 97.88 116 LEU A C 1
ATOM 882 O O . LEU A 1 116 ? -26.789 -16.168 -9.515 1.00 97.88 116 LEU A O 1
ATOM 886 N N . GLU A 1 117 ? -28.693 -16.891 -8.587 1.00 98.06 117 GLU A N 1
ATOM 887 C CA . GLU A 1 117 ? -28.840 -15.771 -7.652 1.00 98.06 117 GLU A CA 1
ATOM 888 C C . GLU A 1 117 ? -28.670 -16.286 -6.223 1.00 98.06 117 GLU A C 1
ATOM 890 O O . GLU A 1 117 ? -29.389 -17.186 -5.793 1.00 98.06 117 GLU A O 1
ATOM 895 N N . LEU A 1 118 ? -27.715 -15.711 -5.496 1.00 97.88 118 LEU A N 1
ATOM 896 C CA . LEU A 1 118 ? -27.470 -15.991 -4.086 1.00 97.88 118 LEU A CA 1
ATOM 897 C C . LEU A 1 118 ? -27.892 -14.789 -3.245 1.00 97.88 118 LEU A C 1
ATOM 899 O O . LEU A 1 118 ? -27.695 -13.643 -3.649 1.00 97.88 118 LEU A O 1
ATOM 903 N N . SER A 1 119 ? -28.432 -15.049 -2.056 1.00 97.44 119 SER A N 1
ATOM 904 C CA . SER A 1 119 ? -28.793 -14.017 -1.082 1.00 97.44 119 SER A CA 1
ATOM 905 C C . SER A 1 119 ? -27.974 -14.200 0.188 1.00 97.44 119 SER A C 1
ATOM 907 O O . SER A 1 119 ? -27.952 -15.290 0.755 1.00 97.44 119 SER A O 1
ATOM 909 N N . ALA A 1 120 ? -27.316 -13.139 0.646 1.00 95.94 120 ALA A N 1
ATOM 910 C CA . ALA A 1 120 ? -26.467 -13.164 1.832 1.00 95.94 120 ALA A CA 1
ATOM 911 C C . ALA A 1 120 ? -26.697 -11.917 2.683 1.00 95.94 120 ALA A C 1
ATOM 913 O O . ALA A 1 120 ? -26.858 -10.830 2.143 1.00 95.94 120 ALA A O 1
ATOM 914 N N . VAL A 1 121 ? -26.661 -12.041 4.007 1.00 95.62 121 VAL A N 1
ATOM 915 C CA . VAL A 1 121 ? -26.652 -10.878 4.908 1.00 95.62 121 VAL A CA 1
ATOM 916 C C . VAL A 1 121 ? -25.201 -10.594 5.298 1.00 95.62 121 VAL A C 1
ATOM 918 O O . VAL A 1 121 ? -24.599 -11.444 5.958 1.00 95.62 121 VAL A O 1
ATOM 921 N N . PRO A 1 122 ? -24.599 -9.458 4.891 1.00 94.88 122 PRO A N 1
ATOM 922 C CA . PRO A 1 122 ? -23.226 -9.132 5.256 1.00 94.88 122 PRO A CA 1
ATOM 923 C C . PRO A 1 122 ? -23.034 -9.109 6.773 1.00 94.88 122 PRO A C 1
ATOM 925 O O . PRO A 1 122 ? -23.861 -8.578 7.513 1.00 94.88 122 PRO A O 1
ATOM 928 N N . ALA A 1 123 ? -21.911 -9.654 7.234 1.00 92.44 123 ALA A N 1
ATOM 929 C CA . ALA A 1 123 ? -21.521 -9.580 8.632 1.00 92.44 123 ALA A CA 1
ATOM 930 C C . ALA A 1 123 ? -20.676 -8.325 8.858 1.00 92.44 123 ALA A C 1
ATOM 932 O O . ALA A 1 123 ? -19.826 -7.984 8.031 1.00 92.44 123 ALA A O 1
ATOM 933 N N . LYS A 1 124 ? -20.884 -7.650 9.989 1.00 91.06 124 LYS A N 1
ATOM 934 C CA . LYS A 1 124 ? -20.045 -6.528 10.415 1.00 91.06 124 LYS A CA 1
ATOM 935 C C . LYS A 1 124 ? -18.800 -7.079 11.102 1.00 91.06 124 LYS A C 1
ATOM 937 O O . LYS A 1 124 ? -18.894 -7.646 12.186 1.00 91.06 124 LYS A O 1
ATOM 942 N N . ILE A 1 125 ? -17.646 -6.919 10.464 1.00 89.38 125 ILE A N 1
ATOM 943 C CA . ILE A 1 125 ? -16.382 -7.514 10.900 1.00 89.38 125 ILE A CA 1
ATOM 944 C C . ILE A 1 125 ? -15.358 -6.419 11.188 1.00 89.38 125 ILE A C 1
ATOM 946 O O . ILE A 1 125 ? -15.269 -5.441 10.444 1.00 89.38 125 ILE A O 1
ATOM 950 N N . ALA A 1 126 ? -14.590 -6.576 12.267 1.00 90.81 126 ALA A N 1
ATOM 951 C CA . ALA A 1 126 ? -13.433 -5.734 12.542 1.00 90.81 126 ALA A CA 1
ATOM 952 C C . ALA A 1 126 ? -12.345 -5.991 11.491 1.00 90.81 126 ALA A C 1
ATOM 954 O O . ALA A 1 126 ? -12.019 -7.135 11.190 1.00 90.81 126 ALA A O 1
ATOM 955 N N . ILE A 1 127 ? -11.795 -4.923 10.927 1.00 89.69 127 ILE A N 1
ATOM 956 C CA . ILE A 1 127 ? -10.724 -4.977 9.923 1.00 89.69 127 ILE A CA 1
ATOM 957 C C . ILE A 1 127 ? -9.426 -4.348 10.424 1.00 89.69 127 ILE A C 1
ATOM 959 O O . ILE A 1 127 ? -8.399 -4.448 9.758 1.00 89.69 127 ILE A O 1
ATOM 963 N N . SER A 1 128 ? -9.466 -3.695 11.582 1.00 91.38 128 SER A N 1
ATOM 964 C CA . SER A 1 128 ? -8.297 -3.132 12.239 1.00 91.38 128 SER A CA 1
ATOM 965 C C . SER A 1 128 ? -8.232 -3.564 13.696 1.00 91.38 128 SER A C 1
ATOM 967 O O . SER A 1 128 ? -9.165 -4.150 14.239 1.00 91.38 128 SER A O 1
ATOM 969 N N . LYS A 1 129 ? -7.110 -3.250 14.323 1.00 91.12 129 LYS A N 1
ATOM 970 C CA . LYS A 1 129 ? -6.925 -3.226 15.770 1.00 91.12 129 LYS A CA 1
ATOM 971 C C . LYS A 1 129 ? -7.473 -1.907 16.334 1.00 91.12 129 LYS A C 1
ATOM 973 O O . LYS A 1 129 ? -7.772 -0.998 15.546 1.00 91.12 129 LYS A O 1
ATOM 978 N N . PRO A 1 130 ? -7.619 -1.760 17.659 1.00 92.88 130 PRO A N 1
ATOM 979 C CA . PRO A 1 130 ? -7.831 -0.450 18.261 1.00 92.88 130 PRO A CA 1
ATOM 980 C C . PRO A 1 130 ? -6.608 0.461 18.062 1.00 92.88 130 PRO A C 1
ATOM 982 O O . PRO A 1 130 ? -5.484 -0.001 17.848 1.00 92.88 130 PRO A O 1
ATOM 985 N N . LEU A 1 131 ? -6.830 1.772 18.153 1.00 94.69 131 LEU A N 1
ATOM 986 C CA . LEU A 1 131 ? -5.761 2.775 18.235 1.00 94.69 131 LEU A CA 1
ATOM 987 C C . LEU A 1 131 ? -6.036 3.750 19.378 1.00 94.69 131 LEU A C 1
ATOM 989 O O . LEU A 1 131 ? -7.185 3.941 19.764 1.00 94.69 131 LEU A O 1
ATOM 993 N N . CYS A 1 132 ? -5.002 4.385 19.915 1.00 96.31 132 CYS A N 1
ATOM 994 C CA . CYS A 1 132 ? -5.137 5.449 20.904 1.00 96.31 132 CYS A CA 1
ATOM 995 C C . CYS A 1 132 ? -4.835 6.804 20.262 1.00 96.31 132 CYS A C 1
ATOM 997 O O . CYS A 1 132 ? -3.735 7.013 19.759 1.00 96.31 132 CYS A O 1
ATOM 999 N N . GLU A 1 133 ? -5.792 7.727 20.315 1.00 97.19 133 GLU A N 1
ATOM 1000 C CA . GLU A 1 133 ? -5.589 9.149 20.037 1.00 97.19 133 GLU A CA 1
ATOM 1001 C C . GLU A 1 133 ? -5.089 9.831 21.311 1.00 97.19 133 GLU A C 1
ATOM 1003 O O . GLU A 1 133 ? -5.748 9.776 22.350 1.00 97.19 133 GLU A O 1
ATOM 1008 N N . LEU A 1 134 ? -3.923 10.461 21.234 1.00 96.12 134 LEU A N 1
ATOM 1009 C CA . LEU A 1 134 ? -3.312 11.226 22.308 1.00 96.12 134 LEU A CA 1
ATOM 1010 C C . LEU A 1 134 ? -3.239 12.698 21.891 1.00 96.12 134 LEU A C 1
ATOM 1012 O O . LEU A 1 134 ? -2.462 13.067 21.012 1.00 96.12 134 LEU A O 1
ATOM 1016 N N . SER A 1 135 ? -4.072 13.529 22.509 1.00 94.50 135 SER A N 1
ATOM 1017 C CA . SER A 1 135 ? -4.197 14.964 22.228 1.00 94.50 135 SER A CA 1
ATOM 1018 C C . SER A 1 135 ? -3.648 15.811 23.372 1.00 94.50 135 SER A C 1
ATOM 1020 O O . SER A 1 135 ? -3.635 15.362 24.517 1.00 94.50 135 SER A O 1
ATOM 1022 N N . SER A 1 136 ? -3.286 17.060 23.089 1.00 92.75 136 SER A N 1
ATOM 1023 C CA . SER A 1 136 ? -3.019 18.098 24.092 1.00 92.75 136 SER A CA 1
ATOM 1024 C C . SER A 1 136 ? -3.461 19.461 23.562 1.00 92.75 136 SER A C 1
ATOM 1026 O O . SER A 1 136 ? -3.848 19.576 22.399 1.00 92.75 136 SER A O 1
ATOM 1028 N N . LYS A 1 137 ? -3.387 20.504 24.395 1.00 90.56 137 LYS A N 1
ATOM 1029 C CA . LYS A 1 137 ? -3.668 21.883 23.958 1.00 90.56 137 LYS A CA 1
ATOM 1030 C C . LYS A 1 137 ? -2.671 22.410 22.933 1.00 90.56 137 LYS A C 1
ATOM 1032 O O . LYS A 1 137 ? -2.981 23.360 22.221 1.00 90.56 137 LYS A O 1
ATOM 1037 N N . ASP A 1 138 ? -1.489 21.813 22.880 1.00 86.56 138 ASP A N 1
ATOM 1038 C CA . ASP A 1 138 ? -0.408 22.320 22.057 1.00 86.56 138 ASP A CA 1
ATOM 1039 C C . ASP A 1 138 ? -0.454 21.735 20.638 1.00 86.56 138 ASP A C 1
ATOM 1041 O O . ASP A 1 138 ? 0.277 22.218 19.780 1.00 86.56 138 ASP A O 1
ATOM 1045 N N . PHE A 1 139 ? -1.267 20.705 20.375 1.00 85.12 139 PHE A N 1
ATOM 1046 C CA . PHE A 1 139 ? -1.392 20.080 19.055 1.00 85.12 139 PHE A CA 1
ATOM 1047 C C . PHE A 1 139 ? -2.771 20.339 18.442 1.00 85.12 139 PHE A C 1
ATOM 1049 O O . PHE A 1 139 ? -3.795 20.190 19.105 1.00 85.12 139 PHE A O 1
ATOM 1056 N N . SER A 1 140 ? -2.804 20.673 17.149 1.00 85.31 140 SER A N 1
ATOM 1057 C CA . SER A 1 140 ? -4.051 20.817 16.382 1.00 85.31 140 SER A CA 1
ATOM 1058 C C . SER A 1 140 ? -4.751 19.479 16.123 1.00 85.31 140 SER A C 1
ATOM 1060 O O . SER A 1 140 ? -5.972 19.435 15.992 1.00 85.31 140 SER A O 1
ATOM 1062 N N . GLU A 1 141 ? -3.985 18.391 16.064 1.00 90.94 141 GLU A N 1
ATOM 1063 C CA . GLU A 1 141 ? -4.456 17.026 15.834 1.00 90.94 141 GLU A CA 1
ATOM 1064 C C . GLU A 1 141 ? -3.814 16.065 16.853 1.00 90.94 141 GLU A C 1
ATOM 1066 O O . GLU A 1 141 ? -2.742 16.355 17.390 1.00 90.94 141 GLU A O 1
ATOM 1071 N N . PRO A 1 142 ? -4.439 14.916 17.163 1.00 93.88 142 PRO A N 1
ATOM 1072 C CA . PRO A 1 142 ? -3.855 13.948 18.083 1.00 93.88 142 PRO A CA 1
ATOM 1073 C C . PRO A 1 142 ? -2.714 13.149 17.439 1.00 93.88 142 PRO A C 1
ATOM 1075 O O . PRO A 1 142 ? -2.764 12.792 16.261 1.00 93.88 142 PRO A O 1
ATOM 1078 N N . LEU A 1 143 ? -1.734 12.754 18.253 1.00 94.94 143 LEU A N 1
ATOM 1079 C CA . LEU A 1 143 ? -0.844 11.639 17.930 1.00 94.94 143 LEU A CA 1
ATOM 1080 C C . LEU A 1 143 ? -1.656 10.340 17.981 1.00 94.94 143 LEU A C 1
ATOM 1082 O O . LEU A 1 143 ? -2.417 10.127 18.925 1.00 94.94 143 LEU A O 1
ATOM 1086 N N . LYS A 1 144 ? -1.492 9.451 17.004 1.00 95.19 144 LYS A N 1
ATOM 1087 C CA . LYS A 1 144 ? -2.195 8.160 16.979 1.00 95.19 144 LYS A CA 1
ATOM 1088 C C . LYS A 1 144 ? -1.206 7.043 17.251 1.00 95.19 144 LYS A C 1
ATOM 1090 O O . LYS A 1 144 ? -0.171 6.976 16.597 1.00 95.19 144 LYS A O 1
ATOM 1095 N N . PHE A 1 145 ? -1.529 6.153 18.181 1.00 95.44 145 PHE A N 1
ATOM 1096 C CA . PHE A 1 145 ? -0.693 5.013 18.552 1.00 95.44 145 PHE A CA 1
ATOM 1097 C C . PHE A 1 145 ? -1.428 3.696 18.340 1.00 95.44 145 PHE A C 1
ATOM 1099 O O . PHE A 1 145 ? -2.616 3.591 18.642 1.00 95.44 145 PHE A O 1
ATOM 1106 N N . ILE A 1 146 ? -0.707 2.676 17.885 1.00 94.19 146 ILE A N 1
ATOM 1107 C CA . ILE A 1 146 ? -1.211 1.304 17.775 1.00 94.19 146 ILE A CA 1
ATOM 1108 C C . ILE A 1 146 ? -0.387 0.366 18.650 1.00 94.19 146 ILE A C 1
ATOM 1110 O O . ILE A 1 146 ? 0.801 0.600 18.877 1.00 94.19 146 ILE A O 1
ATOM 1114 N N . CYS A 1 147 ? -1.002 -0.716 19.123 1.00 92.31 147 CYS A N 1
ATOM 1115 C CA . CYS A 1 147 ? -0.282 -1.794 19.791 1.00 92.31 147 CYS A CA 1
ATOM 1116 C C . CYS A 1 147 ? -0.039 -2.947 18.812 1.00 92.31 147 CYS A C 1
ATOM 1118 O O . CYS A 1 147 ? -0.949 -3.421 18.128 1.00 92.31 147 CYS A O 1
ATOM 1120 N N . VAL A 1 148 ? 1.206 -3.409 18.746 1.00 88.06 148 VAL A N 1
ATOM 1121 C CA . VAL A 1 148 ? 1.578 -4.644 18.059 1.00 88.06 148 VAL A CA 1
ATOM 1122 C C . VAL A 1 148 ? 1.842 -5.697 19.125 1.00 88.06 148 VAL A C 1
ATOM 1124 O O . VAL A 1 148 ? 2.854 -5.669 19.828 1.00 88.06 148 VAL A O 1
ATOM 1127 N N . GLU A 1 149 ? 0.870 -6.586 19.266 1.00 82.06 149 GLU A N 1
ATOM 1128 C CA . GLU A 1 149 ? 0.757 -7.556 20.352 1.00 82.06 149 GLU A CA 1
ATOM 1129 C C . GLU A 1 149 ? 1.768 -8.700 20.279 1.00 82.06 149 GLU A C 1
ATOM 1131 O O . GLU A 1 149 ? 2.285 -9.054 19.216 1.00 82.06 149 GLU A O 1
ATOM 1136 N N . SER A 1 150 ? 1.991 -9.330 21.433 1.00 69.19 150 SER A N 1
ATOM 1137 C CA . SER A 1 150 ? 2.670 -10.626 21.513 1.00 69.19 150 SER A CA 1
ATOM 1138 C C . SER A 1 150 ? 1.714 -11.760 21.125 1.00 69.19 150 SER A C 1
ATOM 1140 O O . SER A 1 150 ? 0.524 -11.699 21.428 1.00 69.19 150 SER A O 1
ATOM 1142 N N . LYS A 1 151 ? 2.228 -12.803 20.454 1.00 73.06 151 LYS A N 1
ATOM 1143 C CA . LYS A 1 151 ? 1.426 -13.931 19.938 1.00 73.06 151 LYS A CA 1
ATOM 1144 C C . LYS A 1 151 ? 0.451 -14.482 20.993 1.00 73.06 151 LYS A C 1
ATOM 1146 O O . LYS A 1 151 ? 0.868 -14.780 22.108 1.00 73.06 151 LYS A O 1
ATOM 1151 N N . GLY A 1 152 ? -0.807 -14.698 20.598 1.00 70.94 152 GLY A N 1
ATOM 1152 C CA . GLY A 1 152 ? -1.810 -15.421 21.394 1.00 70.94 152 GLY A CA 1
ATOM 1153 C C . GLY A 1 152 ? -2.858 -14.567 22.119 1.00 70.94 152 GLY A C 1
ATOM 1154 O O . GLY A 1 152 ? -3.671 -15.136 22.839 1.00 70.94 152 GLY A O 1
ATOM 1155 N N . GLN A 1 153 ? -2.864 -13.243 21.940 1.00 75.38 153 GLN A N 1
ATOM 1156 C CA . GLN A 1 153 ? -3.908 -12.347 22.463 1.00 75.38 153 GLN A CA 1
ATOM 1157 C C . GLN A 1 153 ? -4.942 -11.993 21.380 1.00 75.38 153 GLN A C 1
ATOM 1159 O O . GLN A 1 153 ? -4.684 -12.186 20.189 1.00 75.38 153 GLN A O 1
ATOM 1164 N N . ASP A 1 154 ? -6.138 -11.556 21.800 1.00 79.38 154 ASP A N 1
ATOM 1165 C CA . ASP A 1 154 ? -7.166 -11.063 20.876 1.00 79.38 154 ASP A CA 1
ATOM 1166 C C . ASP A 1 154 ? -6.718 -9.707 20.305 1.00 79.38 154 ASP A C 1
ATOM 1168 O O . ASP A 1 154 ? -6.667 -8.741 21.073 1.00 79.38 154 ASP A O 1
ATOM 1172 N N . PRO A 1 155 ? -6.472 -9.611 18.980 1.00 75.44 155 PRO A N 1
ATOM 1173 C CA . PRO A 1 155 ? -5.935 -8.413 18.342 1.00 75.44 155 PRO A CA 1
ATOM 1174 C C . PRO A 1 155 ? -6.872 -7.198 18.388 1.00 75.44 155 PRO A C 1
ATOM 1176 O O . PRO A 1 155 ? -6.509 -6.103 17.959 1.00 75.44 155 PRO A O 1
ATOM 1179 N N . THR A 1 156 ? -8.114 -7.399 18.830 1.00 81.44 156 THR A N 1
ATOM 1180 C CA . THR A 1 156 ? -9.132 -6.354 18.949 1.00 81.44 156 THR A CA 1
ATOM 1181 C C . THR A 1 156 ? -9.284 -5.820 20.375 1.00 81.44 156 THR A C 1
ATOM 1183 O O . THR A 1 156 ? -10.028 -4.865 20.584 1.00 81.44 156 THR A O 1
ATOM 1186 N N . SER A 1 157 ? -8.566 -6.385 21.352 1.00 80.81 157 SER A N 1
ATOM 1187 C CA . SER A 1 157 ? -8.653 -5.985 22.758 1.00 80.81 157 SER A CA 1
ATOM 1188 C C . SER A 1 157 ? -7.790 -4.759 23.075 1.00 80.81 157 SER A C 1
ATOM 1190 O O . SER A 1 157 ? -6.585 -4.746 22.838 1.00 80.81 157 SER A O 1
ATOM 1192 N N . GLU A 1 158 ? -8.371 -3.743 23.722 1.00 80.19 158 GLU A N 1
ATOM 1193 C CA . GLU A 1 158 ? -7.631 -2.557 24.195 1.00 80.19 158 GLU A CA 1
ATOM 1194 C C . GLU A 1 158 ? -6.567 -2.884 25.264 1.00 80.19 158 GLU A C 1
ATOM 1196 O O . GLU A 1 158 ? -5.614 -2.124 25.476 1.00 80.19 158 GLU A O 1
ATOM 1201 N N . GLY A 1 159 ? -6.761 -3.996 25.981 1.00 79.62 159 GLY A N 1
ATOM 1202 C CA . GLY A 1 159 ? -5.889 -4.474 27.056 1.00 79.62 159 GLY A CA 1
ATOM 1203 C C . GLY A 1 159 ? -4.737 -5.355 26.577 1.00 79.62 159 GLY A C 1
ATOM 1204 O O . GLY A 1 159 ? -3.971 -5.850 27.407 1.00 79.62 159 GLY A O 1
ATOM 1205 N N . ALA A 1 160 ? -4.622 -5.589 25.269 1.00 81.81 160 ALA A N 1
ATOM 1206 C CA . ALA A 1 160 ? -3.604 -6.476 24.749 1.00 81.81 160 ALA A CA 1
ATOM 1207 C C . ALA A 1 160 ? -2.192 -5.894 24.944 1.00 81.81 160 ALA A C 1
ATOM 1209 O O . ALA A 1 160 ? -1.931 -4.715 24.691 1.00 81.81 160 ALA A O 1
ATOM 1210 N N . LYS A 1 161 ? -1.274 -6.736 25.431 1.00 88.06 161 LYS A N 1
ATOM 1211 C CA . LYS A 1 161 ? 0.115 -6.367 25.725 1.00 88.06 161 LYS A CA 1
ATOM 1212 C C . LYS A 1 161 ? 1.034 -6.647 24.540 1.00 88.06 161 LYS A C 1
ATOM 1214 O O . LYS A 1 161 ? 1.043 -7.740 23.966 1.00 88.06 161 LYS A O 1
ATOM 1219 N N . GLY A 1 162 ? 1.882 -5.677 24.238 1.00 90.50 162 GLY A N 1
ATOM 1220 C CA . GLY A 1 162 ? 2.817 -5.688 23.128 1.00 90.50 162 GLY A CA 1
ATOM 1221 C C . GLY A 1 162 ? 3.738 -4.474 23.123 1.00 90.50 162 GLY A C 1
ATOM 1222 O O . GLY A 1 162 ? 4.060 -3.894 24.158 1.00 90.50 162 GLY A O 1
ATOM 1223 N N . SER A 1 163 ? 4.196 -4.111 21.930 1.00 91.94 163 SER A N 1
ATOM 1224 C CA . SER A 1 163 ? 4.950 -2.876 21.708 1.00 91.94 163 SER A CA 1
ATOM 1225 C C . SER A 1 163 ? 4.029 -1.824 21.111 1.00 91.94 163 SER A C 1
ATOM 1227 O O . SER A 1 163 ? 3.296 -2.106 20.163 1.00 91.94 163 SER A O 1
ATOM 1229 N N . VAL A 1 164 ? 4.056 -0.618 21.672 1.00 94.25 164 VAL A N 1
ATOM 1230 C CA . VAL A 1 164 ? 3.220 0.490 21.212 1.00 94.25 164 VAL A CA 1
ATOM 1231 C C . VAL A 1 164 ? 4.020 1.373 20.269 1.00 94.25 164 VAL A C 1
ATOM 1233 O O . VAL A 1 164 ? 5.140 1.762 20.585 1.00 94.25 164 VAL A O 1
ATOM 1236 N N . PHE A 1 165 ? 3.455 1.675 19.107 1.00 93.56 165 PHE A N 1
ATOM 1237 C CA . PHE A 1 165 ? 4.126 2.414 18.045 1.00 93.56 165 PHE A CA 1
ATOM 1238 C C . PHE A 1 165 ? 3.307 3.625 17.628 1.00 93.56 165 PHE A C 1
ATOM 1240 O O . PHE A 1 165 ? 2.077 3.559 17.566 1.00 93.56 165 PHE A O 1
ATOM 1247 N N . LEU A 1 166 ? 4.001 4.718 17.323 1.00 92.94 166 LEU A N 1
ATOM 1248 C CA . LEU A 1 166 ? 3.416 5.886 16.682 1.00 92.94 166 LEU A CA 1
ATOM 1249 C C . LEU A 1 166 ? 2.908 5.473 15.295 1.00 92.94 166 LEU A C 1
ATOM 1251 O O . LEU A 1 166 ? 3.684 5.036 14.455 1.00 92.94 166 LEU A O 1
ATOM 1255 N N . TYR A 1 167 ? 1.608 5.575 15.065 1.00 91.19 167 TYR A N 1
ATOM 1256 C CA . TYR A 1 167 ? 0.964 5.266 13.790 1.00 91.19 167 TYR A CA 1
ATOM 1257 C C . TYR A 1 167 ? 0.885 6.504 12.898 1.00 91.19 167 TYR A C 1
ATOM 1259 O O . TYR A 1 167 ? 1.201 6.441 11.717 1.00 91.19 167 TYR A O 1
ATOM 1267 N N . GLU A 1 168 ? 0.508 7.646 13.470 1.00 89.81 168 GLU A N 1
ATOM 1268 C CA . GLU A 1 168 ? 0.330 8.895 12.730 1.00 89.81 168 GLU A CA 1
ATOM 1269 C C . GLU A 1 168 ? 0.607 10.084 13.650 1.00 89.81 168 GLU A C 1
ATOM 1271 O O . GLU A 1 168 ? 0.371 10.014 14.861 1.00 89.81 168 GLU A O 1
ATOM 1276 N N . LYS A 1 169 ? 1.110 11.177 13.073 1.00 89.19 169 LYS A N 1
ATOM 1277 C CA . LYS A 1 169 ? 1.412 12.418 13.786 1.00 89.19 169 LYS A CA 1
ATOM 1278 C C . LYS A 1 169 ? 0.851 13.626 13.024 1.00 89.19 169 LYS A C 1
ATOM 1280 O O . LYS A 1 169 ? 0.830 13.572 11.794 1.00 89.19 169 LYS A O 1
ATOM 1285 N N . PRO A 1 170 ? 0.495 14.719 13.720 1.00 86.62 170 PRO A N 1
ATOM 1286 C CA . PRO A 1 170 ? 0.095 15.973 13.088 1.00 86.62 170 PRO A CA 1
ATOM 1287 C C . PRO A 1 170 ? 1.115 16.466 12.057 1.00 86.62 170 PRO A C 1
ATOM 1289 O O . PRO A 1 170 ? 2.330 16.476 12.305 1.00 86.62 170 PRO A O 1
ATOM 1292 N N . ALA A 1 171 ? 0.622 16.887 10.893 1.00 78.75 171 ALA A N 1
ATOM 1293 C CA . ALA A 1 171 ? 1.447 17.506 9.864 1.00 78.75 171 ALA A CA 1
ATOM 1294 C C . ALA A 1 171 ? 1.836 18.942 10.262 1.00 78.75 171 ALA A C 1
ATOM 1296 O O . ALA A 1 171 ? 1.061 19.660 10.887 1.00 78.75 171 ALA A O 1
ATOM 1297 N N . GLY A 1 172 ? 3.043 19.374 9.885 1.00 74.19 172 GLY A N 1
ATOM 1298 C CA . GLY A 1 172 ? 3.483 20.768 10.040 1.00 74.19 172 GLY A CA 1
ATOM 1299 C C . GLY A 1 172 ? 3.964 21.192 11.435 1.00 74.19 172 GLY A C 1
ATOM 1300 O O . GLY A 1 172 ? 4.458 22.308 11.568 1.00 74.19 172 GLY A O 1
ATOM 1301 N N . ASP A 1 173 ? 3.894 20.334 12.458 1.00 81.69 173 ASP A N 1
ATOM 1302 C CA . ASP A 1 173 ? 4.458 20.645 13.780 1.00 81.69 173 ASP A CA 1
ATOM 1303 C C . ASP A 1 173 ? 5.972 20.368 13.819 1.00 81.69 173 ASP A C 1
ATOM 1305 O O . ASP A 1 173 ? 6.424 19.223 13.691 1.00 81.69 173 ASP A O 1
ATOM 1309 N N . SER A 1 174 ? 6.766 21.423 14.019 1.00 83.12 174 SER A N 1
ATOM 1310 C CA . SER A 1 174 ? 8.230 21.354 14.055 1.00 83.12 174 SER A CA 1
ATOM 1311 C C . SER A 1 174 ? 8.773 20.544 15.235 1.00 83.12 174 SER A C 1
ATOM 1313 O O . SER A 1 174 ? 9.834 19.933 15.100 1.00 83.12 174 SER A O 1
ATOM 1315 N N . ARG A 1 175 ? 8.044 20.440 16.355 1.00 83.25 175 ARG A N 1
ATOM 1316 C CA . ARG A 1 175 ? 8.434 19.607 17.512 1.00 83.25 175 ARG A CA 1
ATOM 1317 C C . ARG A 1 175 ? 8.375 18.119 17.194 1.00 83.25 175 ARG A C 1
ATOM 1319 O O . ARG A 1 175 ? 9.048 17.315 17.827 1.00 83.25 175 ARG A O 1
ATOM 1326 N N . LEU A 1 176 ? 7.560 17.755 16.207 1.00 84.94 176 LEU A N 1
ATOM 1327 C CA . LEU A 1 176 ? 7.359 16.384 15.751 1.00 84.94 176 LEU A CA 1
ATOM 1328 C C . LEU A 1 176 ? 8.174 16.079 14.486 1.00 84.94 176 LEU A C 1
ATOM 1330 O O . LEU A 1 176 ? 7.945 15.046 13.856 1.00 84.94 176 LEU A O 1
ATOM 1334 N N . SER A 1 177 ? 9.069 16.980 14.066 1.00 80.38 177 SER A N 1
ATOM 1335 C CA . SER A 1 177 ? 9.867 16.835 12.838 1.00 80.38 177 SER A CA 1
ATOM 1336 C C . SER A 1 177 ? 10.825 15.645 12.898 1.00 80.38 177 SER A C 1
ATOM 1338 O O . SER A 1 177 ? 11.034 14.975 11.891 1.00 80.38 177 SER A O 1
ATOM 1340 N N . GLU A 1 178 ? 11.339 15.334 14.087 1.00 81.31 178 GLU A N 1
ATOM 1341 C CA . GLU A 1 178 ? 12.229 14.194 14.300 1.00 81.31 178 GLU A CA 1
ATOM 1342 C C . GLU A 1 178 ? 11.483 12.870 14.490 1.00 81.31 178 GLU A C 1
ATOM 1344 O O . GLU A 1 178 ? 12.102 11.810 14.405 1.00 81.31 178 GLU A O 1
ATOM 1349 N N . LEU A 1 179 ? 10.174 12.896 14.765 1.00 86.19 179 LEU A N 1
ATOM 1350 C CA . LEU A 1 179 ? 9.377 11.688 14.977 1.00 86.19 179 LEU A CA 1
ATOM 1351 C C . LEU A 1 179 ? 8.916 11.090 13.654 1.00 86.19 179 LEU A C 1
ATOM 1353 O O . LEU A 1 179 ? 8.471 11.803 12.755 1.00 86.19 179 LEU A O 1
ATOM 1357 N N . LEU A 1 180 ? 8.957 9.765 13.569 1.00 82.94 180 LEU A N 1
ATOM 1358 C CA . LEU A 1 180 ? 8.488 9.021 12.405 1.00 82.94 180 LEU A CA 1
ATOM 1359 C C . LEU A 1 180 ? 7.396 8.029 12.818 1.00 82.94 180 LEU A C 1
ATOM 1361 O O . LEU A 1 180 ? 7.504 7.420 13.889 1.00 82.94 180 LEU A O 1
ATOM 1365 N N . PRO A 1 181 ? 6.361 7.816 11.983 1.00 86.06 181 PRO A N 1
ATOM 1366 C CA . PRO A 1 181 ? 5.522 6.634 12.103 1.00 86.06 181 PRO A CA 1
ATOM 1367 C C . PRO A 1 181 ? 6.389 5.373 12.228 1.00 86.06 181 PRO A C 1
ATOM 1369 O O . PRO A 1 181 ? 7.339 5.163 11.475 1.00 86.06 181 PRO A O 1
ATOM 1372 N N . GLY A 1 182 ? 6.091 4.560 13.234 1.00 87.00 182 GLY A N 1
ATOM 1373 C CA . GLY A 1 182 ? 6.869 3.398 13.636 1.00 87.00 182 GLY A CA 1
ATOM 1374 C C . GLY A 1 182 ? 7.859 3.625 14.774 1.00 87.00 182 GLY A C 1
ATOM 1375 O O . GLY A 1 182 ? 8.398 2.637 15.269 1.00 87.00 182 GLY A O 1
ATOM 1376 N N . ASP A 1 183 ? 8.066 4.853 15.253 1.00 90.19 183 ASP A N 1
ATOM 1377 C CA . ASP A 1 183 ? 8.782 5.071 16.513 1.00 90.19 183 ASP A CA 1
ATOM 1378 C C . ASP A 1 183 ? 8.025 4.383 17.667 1.00 90.19 183 ASP A C 1
ATOM 1380 O O . ASP A 1 183 ? 6.808 4.529 17.825 1.00 90.19 183 ASP A O 1
ATOM 1384 N N . ARG A 1 184 ? 8.739 3.594 18.473 1.00 92.75 184 ARG A N 1
ATOM 1385 C CA . ARG A 1 184 ? 8.170 2.855 19.603 1.00 92.75 184 ARG A CA 1
ATOM 1386 C C . ARG A 1 184 ? 8.013 3.780 20.798 1.00 92.75 184 ARG A C 1
ATOM 1388 O O . ARG A 1 184 ? 9.000 4.342 21.255 1.00 92.75 184 ARG A O 1
ATOM 1395 N N . LEU A 1 185 ? 6.815 3.868 21.362 1.00 95.56 185 LEU A N 1
ATOM 1396 C CA . LEU A 1 185 ? 6.595 4.484 22.664 1.00 95.56 185 LEU A CA 1
ATOM 1397 C C . LEU A 1 185 ? 7.040 3.506 23.757 1.00 95.56 185 LEU A C 1
ATOM 1399 O O . LEU A 1 185 ? 6.480 2.419 23.894 1.00 95.56 185 LEU A O 1
ATOM 1403 N N . VAL A 1 186 ? 8.074 3.886 24.503 1.00 95.31 186 VAL A N 1
ATOM 1404 C CA . VAL A 1 186 ? 8.664 3.062 25.564 1.00 95.31 186 VAL A CA 1
ATOM 1405 C C . VAL A 1 186 ? 8.078 3.441 26.917 1.00 95.31 186 VAL A C 1
ATOM 1407 O O . VAL A 1 186 ? 7.673 2.561 27.670 1.00 95.31 186 VAL A O 1
ATOM 1410 N N . SER A 1 187 ? 8.006 4.735 27.234 1.00 96.94 187 SER A N 1
ATOM 1411 C CA . SER A 1 187 ? 7.441 5.198 28.502 1.00 96.94 187 SER A CA 1
ATOM 1412 C C . SER A 1 187 ? 6.755 6.559 28.401 1.00 96.94 187 SER A C 1
ATOM 1414 O O . SER A 1 187 ? 7.008 7.336 27.479 1.00 96.94 187 SER A O 1
ATOM 1416 N N . ILE A 1 188 ? 5.880 6.844 29.367 1.00 97.69 188 ILE A N 1
ATOM 1417 C CA . ILE A 1 188 ? 5.319 8.176 29.628 1.00 97.69 188 ILE A CA 1
ATOM 1418 C C . ILE A 1 188 ? 5.655 8.517 31.079 1.00 97.69 188 ILE A C 1
ATOM 1420 O O . ILE A 1 188 ? 5.329 7.745 31.974 1.00 97.69 188 ILE A O 1
ATOM 1424 N N . ASN A 1 189 ? 6.336 9.640 31.321 1.00 94.75 189 ASN A N 1
ATOM 1425 C CA . ASN A 1 189 ? 6.818 10.038 32.655 1.00 94.75 189 ASN A CA 1
ATOM 1426 C C . ASN A 1 189 ? 7.641 8.943 33.371 1.00 94.75 189 ASN A C 1
ATOM 1428 O O . ASN A 1 189 ? 7.608 8.822 34.592 1.00 94.75 189 ASN A O 1
ATOM 1432 N N . GLY A 1 190 ? 8.373 8.122 32.609 1.00 93.50 190 GLY A N 1
ATOM 1433 C CA . GLY A 1 190 ? 9.156 7.001 33.139 1.00 93.50 190 GLY A CA 1
ATOM 1434 C C . GLY A 1 190 ? 8.363 5.710 33.383 1.00 93.50 190 GLY A C 1
ATOM 1435 O O . GLY A 1 190 ? 8.980 4.661 33.553 1.00 93.50 190 GLY A O 1
ATOM 1436 N N . GLU A 1 191 ? 7.027 5.731 33.321 1.00 96.69 191 GLU A N 1
ATOM 1437 C CA . GLU A 1 191 ? 6.210 4.514 33.380 1.00 96.69 191 GLU A CA 1
ATOM 1438 C C . GLU A 1 191 ? 6.234 3.767 32.045 1.00 96.69 191 GLU A C 1
ATOM 1440 O O . GLU A 1 191 ? 5.899 4.330 31.002 1.00 96.69 191 GLU A O 1
ATOM 1445 N N . ASN A 1 192 ? 6.612 2.487 32.073 1.00 96.00 192 ASN A N 1
ATOM 1446 C CA . ASN A 1 192 ? 6.689 1.639 30.884 1.00 96.00 192 ASN A CA 1
ATOM 1447 C C . ASN A 1 192 ? 5.308 1.441 30.234 1.00 96.00 192 ASN A C 1
ATOM 1449 O O . ASN A 1 192 ? 4.336 1.112 30.917 1.00 96.00 192 ASN A O 1
ATOM 1453 N N . ILE A 1 193 ? 5.243 1.581 28.910 1.00 96.25 193 ILE A N 1
ATOM 1454 C CA . ILE A 1 193 ? 4.019 1.434 28.122 1.00 96.25 193 ILE A CA 1
ATOM 1455 C C . ILE A 1 193 ? 4.089 0.150 27.296 1.00 96.25 193 ILE A C 1
ATOM 1457 O O . ILE A 1 193 ? 4.947 -0.017 26.429 1.00 96.25 193 ILE A O 1
ATOM 1461 N N . SER A 1 194 ? 3.142 -0.755 27.545 1.00 94.31 194 SER A N 1
ATOM 1462 C CA . SER A 1 194 ? 3.032 -2.040 26.843 1.00 94.31 194 SER A CA 1
ATOM 1463 C C . SER A 1 194 ? 1.676 -2.258 26.172 1.00 94.31 194 SER A C 1
ATOM 1465 O O . SER A 1 194 ? 1.489 -3.243 25.469 1.00 94.31 194 SER A O 1
ATOM 1467 N N . SER A 1 195 ? 0.716 -1.359 26.362 1.00 94.62 195 SER A N 1
ATOM 1468 C CA . SER A 1 195 ? -0.634 -1.464 25.806 1.00 94.62 195 SER A CA 1
ATOM 1469 C C . SER A 1 195 ? -1.237 -0.078 25.576 1.00 94.62 195 SER A C 1
ATOM 1471 O O . SER A 1 195 ? -0.763 0.920 26.122 1.00 94.62 195 SER A O 1
ATOM 1473 N N . LEU A 1 196 ? -2.318 -0.003 24.795 1.00 95.44 196 LEU A N 1
ATOM 1474 C CA . LEU A 1 196 ? -3.079 1.246 24.649 1.00 95.44 196 LEU A CA 1
ATOM 1475 C C . LEU A 1 196 ? -3.755 1.647 25.971 1.00 95.44 196 LEU A C 1
ATOM 1477 O O . LEU A 1 196 ? -3.859 2.833 26.290 1.00 95.44 196 LEU A O 1
ATOM 1481 N N . SER A 1 197 ? -4.149 0.652 26.770 1.00 93.81 197 SER A N 1
ATOM 1482 C CA . SER A 1 197 ? -4.685 0.846 28.120 1.00 93.81 197 SER A CA 1
ATOM 1483 C C . SER A 1 197 ? -3.680 1.512 29.067 1.00 93.81 197 SER A C 1
ATOM 1485 O O . SER A 1 197 ? -4.081 2.345 29.878 1.00 93.81 197 SER A O 1
ATOM 1487 N N . ASP A 1 198 ? -2.382 1.212 28.935 1.00 95.88 198 ASP A N 1
ATOM 1488 C CA . ASP A 1 198 ? -1.328 1.865 29.724 1.00 95.88 198 ASP A CA 1
ATOM 1489 C C . ASP A 1 198 ? -1.248 3.365 29.416 1.00 95.88 198 ASP A C 1
ATOM 1491 O O . ASP A 1 198 ? -1.186 4.166 30.346 1.00 95.88 198 ASP A O 1
ATOM 1495 N N . ILE A 1 199 ? -1.338 3.763 28.138 1.00 96.56 199 ILE A N 1
ATOM 1496 C CA . ILE A 1 199 ? -1.393 5.187 27.758 1.00 96.56 199 ILE A CA 1
ATOM 1497 C C . ILE A 1 199 ? -2.585 5.852 28.441 1.00 96.56 199 ILE A C 1
ATOM 1499 O O . ILE A 1 199 ? -2.430 6.861 29.129 1.00 96.56 199 ILE A O 1
ATOM 1503 N N . LYS A 1 200 ? -3.782 5.278 28.275 1.00 96.25 200 LYS A N 1
ATOM 1504 C CA . LYS A 1 200 ? -5.012 5.834 28.848 1.00 96.25 200 LYS A CA 1
ATOM 1505 C C . LYS A 1 200 ? -4.907 5.970 30.364 1.00 96.25 200 LYS A C 1
ATOM 1507 O O . LYS A 1 200 ? -5.282 7.012 30.898 1.00 96.25 200 LYS A O 1
ATOM 1512 N N . ARG A 1 201 ? -4.367 4.957 31.046 1.00 95.94 201 ARG A N 1
ATOM 1513 C CA . ARG A 1 201 ? -4.158 4.946 32.497 1.00 95.94 201 ARG A CA 1
ATOM 1514 C C . ARG A 1 201 ? -3.214 6.063 32.941 1.00 95.94 201 ARG A C 1
ATOM 1516 O O . ARG A 1 201 ? -3.604 6.851 33.797 1.00 95.94 201 ARG A O 1
ATOM 1523 N N . VAL A 1 202 ? -2.016 6.151 32.354 1.00 96.50 202 VAL A N 1
ATOM 1524 C CA . VAL A 1 202 ? -1.008 7.155 32.741 1.00 96.50 202 VAL A CA 1
ATOM 1525 C C . VAL A 1 202 ? -1.537 8.566 32.494 1.00 96.50 202 VAL A C 1
ATOM 1527 O O . VAL A 1 202 ? -1.515 9.397 33.397 1.00 96.50 202 VAL A O 1
ATOM 1530 N N . ILE A 1 203 ? -2.110 8.825 31.317 1.00 96.44 203 ILE A N 1
ATOM 1531 C CA . ILE A 1 203 ? -2.632 10.152 30.965 1.00 96.44 203 ILE A CA 1
ATOM 1532 C C . ILE A 1 203 ? -3.824 10.554 31.845 1.00 96.44 203 ILE A C 1
ATOM 1534 O O . ILE A 1 203 ? -3.922 11.710 32.245 1.00 96.44 203 ILE A O 1
ATOM 1538 N N . SER A 1 204 ? -4.700 9.613 32.211 1.00 94.69 204 SER A N 1
ATOM 1539 C CA . SER A 1 204 ? -5.841 9.902 33.098 1.00 94.69 204 SER A CA 1
ATOM 1540 C C . SER A 1 204 ? -5.431 10.169 34.550 1.00 94.69 204 SER A C 1
ATOM 1542 O O . SER A 1 204 ? -6.226 10.716 35.308 1.00 94.69 204 SER A O 1
ATOM 1544 N N . SER A 1 205 ? -4.215 9.779 34.950 1.00 94.81 205 SER A N 1
ATOM 1545 C CA . SER A 1 205 ? -3.676 10.030 36.295 1.00 94.81 205 SER A CA 1
ATOM 1546 C C . SER A 1 205 ? -2.951 11.373 36.444 1.00 94.81 205 SER A C 1
ATOM 1548 O O . SER A 1 205 ? -2.530 11.714 37.549 1.00 94.81 205 SER A O 1
ATOM 1550 N N . LEU A 1 206 ? -2.819 12.138 35.354 1.00 93.94 206 LEU A N 1
ATOM 1551 C CA . LEU A 1 206 ? -2.121 13.420 35.363 1.00 93.94 206 LEU A CA 1
ATOM 1552 C C . LEU A 1 206 ? -2.875 14.470 36.178 1.00 93.94 206 LEU A C 1
ATOM 1554 O O . LEU A 1 206 ? -4.102 14.597 36.109 1.00 93.94 206 LEU A O 1
ATOM 1558 N N . LYS A 1 207 ? -2.123 15.285 36.913 1.00 92.00 207 LYS A N 1
ATOM 1559 C CA . LYS A 1 207 ? -2.677 16.448 37.613 1.00 92.00 207 LYS A CA 1
ATOM 1560 C C . LYS A 1 207 ? -2.997 17.570 36.616 1.00 92.00 207 LYS A C 1
ATOM 1562 O O . LYS A 1 207 ? -2.313 17.711 35.599 1.00 92.00 207 LYS A O 1
ATOM 1567 N N . PRO A 1 208 ? -3.994 18.431 36.899 1.00 86.50 208 PRO A N 1
ATOM 1568 C CA . PRO A 1 208 ? -4.263 19.599 36.067 1.00 86.50 208 PRO A CA 1
ATOM 1569 C C . PRO A 1 208 ? -3.005 20.459 35.879 1.00 86.50 208 PRO A C 1
ATOM 1571 O O . PRO A 1 208 ? -2.391 20.888 36.852 1.00 86.50 208 PRO A O 1
ATOM 1574 N N . GLY A 1 209 ? -2.633 20.714 34.623 1.00 84.94 209 GLY A N 1
ATOM 1575 C CA . GLY A 1 209 ? -1.449 21.506 34.275 1.00 84.94 209 GLY A CA 1
ATOM 1576 C C . GLY A 1 209 ? -0.141 20.716 34.152 1.00 84.94 209 GLY A C 1
ATOM 1577 O O . GLY A 1 209 ? 0.857 21.309 33.751 1.00 84.94 209 GLY A O 1
ATOM 1578 N N . GLU A 1 210 ? -0.124 19.405 34.423 1.00 92.38 210 GLU A N 1
ATOM 1579 C CA . GLU A 1 210 ? 1.049 18.577 34.119 1.00 92.38 210 GLU A CA 1
ATOM 1580 C C . GLU A 1 210 ? 1.306 18.489 32.609 1.00 92.38 210 GLU A C 1
ATOM 1582 O O . GLU A 1 210 ? 0.384 18.443 31.789 1.00 92.38 210 GLU A O 1
ATOM 1587 N N . ASN A 1 211 ? 2.593 18.457 32.261 1.00 92.88 211 ASN A N 1
ATOM 1588 C CA . ASN A 1 211 ? 3.089 18.283 30.904 1.00 92.88 211 ASN A CA 1
ATOM 1589 C C . ASN A 1 211 ? 3.818 16.930 30.818 1.00 92.88 211 ASN A C 1
ATOM 1591 O O . ASN A 1 211 ? 4.975 16.840 31.240 1.00 92.88 211 ASN A O 1
ATOM 1595 N N . PRO A 1 212 ? 3.152 15.862 30.345 1.00 95.12 212 PRO A N 1
ATOM 1596 C CA . PRO A 1 212 ? 3.754 14.542 30.315 1.00 95.12 212 PRO A CA 1
ATOM 1597 C C . PRO A 1 212 ? 4.850 14.460 29.248 1.00 95.12 212 PRO A C 1
ATOM 1599 O O . PRO A 1 212 ? 4.713 14.991 28.145 1.00 95.12 212 PRO A O 1
ATOM 1602 N N . THR A 1 213 ? 5.930 13.750 29.567 1.00 95.62 213 THR A N 1
ATOM 1603 C CA . THR A 1 213 ? 7.038 13.485 28.645 1.00 95.62 213 THR A CA 1
ATOM 1604 C C . THR A 1 213 ? 6.949 12.060 28.116 1.00 95.62 213 THR A C 1
ATOM 1606 O O . THR A 1 213 ? 6.959 11.098 28.886 1.00 95.62 213 THR A O 1
ATOM 1609 N N . LEU A 1 214 ? 6.869 11.930 26.796 1.00 96.25 214 LEU A N 1
ATOM 1610 C CA . LEU A 1 214 ? 6.909 10.667 26.073 1.00 96.25 214 LEU A CA 1
ATOM 1611 C C . LEU A 1 214 ? 8.356 10.327 25.736 1.00 96.25 214 LEU A C 1
ATOM 1613 O O . LEU A 1 214 ? 9.089 11.167 25.215 1.00 96.25 214 LEU A O 1
ATOM 1617 N N . LEU A 1 215 ? 8.723 9.074 25.965 1.00 95.81 215 LEU A N 1
ATOM 1618 C CA . LEU A 1 215 ? 10.011 8.518 25.592 1.00 95.81 215 LEU A CA 1
ATOM 1619 C C . LEU A 1 215 ? 9.814 7.575 24.402 1.00 95.81 215 LEU A C 1
ATOM 1621 O O . LEU A 1 215 ? 9.232 6.495 24.543 1.00 95.81 215 LEU A O 1
ATOM 1625 N N . LEU A 1 216 ? 10.268 8.003 23.223 1.00 94.56 216 LEU A N 1
ATOM 1626 C CA . LEU A 1 216 ? 10.139 7.264 21.969 1.00 94.56 216 LEU A CA 1
ATOM 1627 C C . LEU A 1 216 ? 11.491 6.731 21.489 1.00 94.56 216 LEU A C 1
ATOM 1629 O O . LEU A 1 216 ? 12.518 7.377 21.660 1.00 94.56 216 LEU A O 1
ATOM 1633 N N . MET A 1 217 ? 11.500 5.566 20.851 1.00 91.06 217 MET A N 1
ATOM 1634 C CA . MET A 1 217 ? 12.706 4.921 20.332 1.00 91.06 217 MET A CA 1
ATOM 1635 C C . MET A 1 217 ? 12.533 4.569 18.855 1.00 91.06 217 MET A C 1
ATOM 1637 O O . MET A 1 217 ? 11.526 3.977 18.464 1.00 91.06 217 MET A O 1
ATOM 1641 N N . ASN A 1 218 ? 13.531 4.903 18.036 1.00 84.12 218 ASN A N 1
ATOM 1642 C CA . ASN A 1 218 ? 13.543 4.528 16.622 1.00 84.12 218 ASN A CA 1
ATOM 1643 C C . ASN A 1 218 ? 13.795 3.014 16.479 1.00 84.12 218 ASN A C 1
ATOM 1645 O O . ASN A 1 218 ? 14.604 2.443 17.201 1.00 84.12 218 ASN A O 1
ATOM 1649 N N . GLN A 1 219 ? 13.154 2.349 15.517 1.00 70.50 219 GLN A N 1
ATOM 1650 C CA . GLN A 1 219 ? 13.387 0.921 15.257 1.00 70.50 219 GLN A CA 1
ATOM 1651 C C . GLN A 1 219 ? 14.802 0.606 14.743 1.00 70.50 219 GLN A C 1
ATOM 1653 O O . GLN A 1 219 ? 15.269 -0.518 14.895 1.00 70.50 219 GLN A O 1
ATOM 1658 N N . SER A 1 220 ? 15.475 1.575 14.113 1.00 65.56 220 SER A N 1
ATOM 1659 C CA . SER A 1 220 ? 16.793 1.391 13.479 1.00 65.56 220 SER A CA 1
ATOM 1660 C C . SER A 1 220 ? 17.964 1.952 14.296 1.00 65.56 220 SER A C 1
ATOM 1662 O O . SER A 1 220 ? 19.105 1.875 13.851 1.00 65.56 220 SER A O 1
ATOM 1664 N N . SER A 1 221 ? 17.704 2.555 15.460 1.00 68.50 221 SER A N 1
ATOM 1665 C CA . SER A 1 221 ? 18.728 3.193 16.294 1.00 68.50 221 SER A CA 1
ATOM 1666 C C . SER A 1 221 ? 18.428 2.988 17.775 1.00 68.50 221 SER A C 1
ATOM 1668 O O . SER A 1 221 ? 17.273 2.947 18.181 1.00 68.50 221 SER A O 1
ATOM 1670 N N . THR A 1 222 ? 19.470 2.912 18.601 1.00 73.31 222 THR A N 1
ATOM 1671 C CA . THR A 1 222 ? 19.326 2.937 20.063 1.00 73.31 222 THR A CA 1
ATOM 1672 C C . THR A 1 222 ? 19.001 4.330 20.607 1.00 73.31 222 THR A C 1
ATOM 1674 O O . THR A 1 222 ? 18.752 4.475 21.802 1.00 73.31 222 THR A O 1
ATOM 1677 N N . ALA A 1 223 ? 18.992 5.351 19.744 1.00 80.12 223 ALA A N 1
ATOM 1678 C CA . ALA A 1 223 ? 18.658 6.714 20.115 1.00 80.12 223 ALA A CA 1
ATOM 1679 C C . ALA A 1 223 ? 17.203 6.828 20.588 1.00 80.12 223 ALA A C 1
ATOM 1681 O O . ALA A 1 223 ? 16.259 6.367 19.936 1.00 80.12 223 ALA A O 1
ATOM 1682 N N . VAL A 1 224 ? 17.055 7.503 21.721 1.00 86.56 224 VAL A N 1
ATOM 1683 C CA . VAL A 1 224 ? 15.785 7.789 22.373 1.00 86.56 224 VAL A CA 1
ATOM 1684 C C . VAL A 1 224 ? 15.449 9.265 22.172 1.00 86.56 224 VAL A C 1
ATOM 1686 O O . VAL A 1 224 ? 16.328 10.120 22.252 1.00 86.56 224 VAL A O 1
ATOM 1689 N N . LYS A 1 225 ? 14.176 9.560 21.922 1.00 91.44 225 LYS A N 1
ATOM 1690 C CA . LYS A 1 225 ? 13.628 10.900 21.715 1.00 91.44 225 LYS A CA 1
ATOM 1691 C C . LYS A 1 225 ? 12.659 11.217 22.846 1.00 91.44 225 LYS A C 1
ATOM 1693 O O . LYS A 1 225 ? 11.769 10.418 23.136 1.00 91.44 225 LYS A O 1
ATOM 1698 N N . ASN A 1 226 ? 12.818 12.387 23.455 1.00 92.81 226 ASN A N 1
ATOM 1699 C CA . ASN A 1 226 ? 11.901 12.883 24.475 1.00 92.81 226 ASN A CA 1
ATOM 1700 C C . ASN A 1 226 ? 10.960 13.911 23.851 1.00 92.81 226 ASN A C 1
ATOM 1702 O O . ASN A 1 226 ? 11.420 14.893 23.272 1.00 92.81 226 ASN A O 1
ATOM 1706 N N . LEU A 1 227 ? 9.654 13.703 23.995 1.00 93.25 227 LEU A N 1
ATOM 1707 C CA . LEU A 1 227 ? 8.631 14.645 23.553 1.00 93.25 227 LEU A CA 1
ATOM 1708 C C . LEU A 1 227 ? 7.796 15.093 24.751 1.00 93.25 227 LEU A C 1
ATOM 1710 O O . LEU A 1 227 ? 7.062 14.294 25.327 1.00 93.25 227 LEU A O 1
ATOM 1714 N N . ALA A 1 228 ? 7.854 16.379 25.085 1.00 93.19 228 ALA A N 1
ATOM 1715 C CA . ALA A 1 228 ? 6.888 16.989 25.991 1.00 93.19 228 ALA A CA 1
ATOM 1716 C C . ALA A 1 228 ? 5.558 17.185 25.244 1.00 93.19 228 ALA A C 1
ATOM 1718 O O . ALA A 1 228 ? 5.516 17.876 24.225 1.00 93.19 228 ALA A O 1
ATOM 1719 N N . LEU A 1 229 ? 4.484 16.555 25.722 1.00 90.94 229 LEU A N 1
ATOM 1720 C CA . LEU A 1 229 ? 3.196 16.531 25.024 1.00 90.94 229 LEU A CA 1
ATOM 1721 C C . LEU A 1 229 ? 2.450 17.872 25.110 1.00 90.94 229 LEU A C 1
ATOM 1723 O O . LEU A 1 229 ? 1.587 18.152 24.287 1.00 90.94 229 LEU A O 1
ATOM 1727 N N . GLY A 1 230 ? 2.749 18.693 26.107 1.00 89.75 230 GLY A N 1
ATOM 1728 C CA . GLY A 1 230 ? 1.985 19.889 26.438 1.00 89.75 230 GLY A CA 1
ATOM 1729 C C . GLY A 1 230 ? 0.902 19.633 27.483 1.00 89.75 230 GLY A C 1
ATOM 1730 O O . GLY A 1 230 ? 0.616 18.500 27.875 1.00 89.75 230 GLY A O 1
ATOM 1731 N N . THR A 1 231 ? 0.292 20.715 27.959 1.00 91.69 231 THR A N 1
ATOM 1732 C CA . THR A 1 231 ? -0.726 20.638 29.019 1.00 91.69 231 THR A CA 1
ATOM 1733 C C . THR A 1 231 ? -2.092 20.204 28.481 1.00 91.69 231 THR A C 1
ATOM 1735 O O . THR A 1 231 ? -2.394 20.325 27.292 1.00 91.69 231 THR A O 1
ATOM 1738 N N . GLY A 1 232 ? -2.958 19.712 29.373 1.00 91.88 232 GLY A N 1
ATOM 1739 C CA . GLY A 1 232 ? -4.302 19.259 28.992 1.00 91.88 232 GLY A CA 1
ATOM 1740 C C . GLY A 1 232 ? -4.281 17.992 28.137 1.00 91.88 232 GLY A C 1
ATOM 1741 O O . GLY A 1 232 ? -5.121 17.835 27.254 1.00 91.88 232 GLY A O 1
ATOM 1742 N N . ALA A 1 233 ? -3.296 17.127 28.380 1.00 94.50 233 ALA A N 1
ATOM 1743 C CA . ALA A 1 233 ? -3.173 15.838 27.728 1.00 94.50 233 ALA A CA 1
ATOM 1744 C C . ALA A 1 233 ? -4.431 14.983 27.941 1.00 94.50 233 ALA A C 1
ATOM 1746 O O . ALA A 1 233 ? -4.917 14.850 29.063 1.00 94.50 233 ALA A O 1
ATOM 1747 N N . ALA A 1 234 ? -4.936 14.375 26.872 1.00 95.38 234 ALA A N 1
ATOM 1748 C CA . ALA A 1 234 ? -6.060 13.451 26.924 1.00 95.38 234 ALA A CA 1
ATOM 1749 C C . ALA A 1 234 ? -5.809 12.265 25.992 1.00 95.38 234 ALA A C 1
ATOM 1751 O O . ALA A 1 234 ? -5.320 12.435 24.877 1.00 95.38 234 ALA A O 1
ATOM 1752 N N . ALA A 1 235 ? -6.157 11.067 26.457 1.00 96.56 235 ALA A N 1
ATOM 1753 C CA . ALA A 1 235 ? -6.009 9.825 25.712 1.00 96.56 235 ALA A CA 1
ATOM 1754 C C . ALA A 1 235 ? -7.382 9.192 25.467 1.00 96.56 235 ALA A C 1
ATOM 1756 O O . ALA A 1 235 ? -8.145 8.946 26.405 1.00 96.56 235 ALA A O 1
ATOM 1757 N N . LYS A 1 236 ? -7.691 8.900 24.203 1.00 96.62 236 LYS A N 1
ATOM 1758 C CA . LYS A 1 236 ? -8.938 8.262 23.780 1.00 96.62 236 LYS A CA 1
ATOM 1759 C C . LYS A 1 236 ? -8.632 7.036 22.933 1.00 96.62 236 LYS A C 1
ATOM 1761 O O . LYS A 1 236 ? -8.092 7.155 21.838 1.00 96.62 236 LYS A O 1
ATOM 1766 N N . ILE A 1 237 ? -9.029 5.863 23.417 1.00 95.50 237 ILE A N 1
ATOM 1767 C CA . ILE A 1 237 ? -8.952 4.634 22.627 1.00 95.50 237 ILE A CA 1
ATOM 1768 C C . ILE A 1 237 ? -10.144 4.605 21.667 1.00 95.50 237 ILE A C 1
ATOM 1770 O O . ILE A 1 237 ? -11.279 4.910 22.043 1.00 95.50 237 ILE A O 1
ATOM 1774 N N . LYS A 1 238 ? -9.852 4.346 20.395 1.00 95.12 238 LYS A N 1
ATOM 1775 C CA . LYS A 1 238 ? -10.821 4.165 19.322 1.00 95.12 238 LYS A CA 1
ATOM 1776 C C . LYS A 1 238 ? -11.013 2.677 19.098 1.00 95.12 238 LYS A C 1
ATOM 1778 O O . LYS A 1 238 ? -10.041 1.944 18.911 1.00 95.12 238 LYS A O 1
ATOM 1783 N N . GLU A 1 239 ? -12.280 2.290 19.057 1.00 90.94 239 GLU A N 1
ATOM 1784 C CA . GLU A 1 239 ? -12.702 0.955 18.656 1.00 90.94 239 GLU A CA 1
ATOM 1785 C C . GLU A 1 239 ? -12.143 0.586 17.270 1.00 90.94 239 GLU A C 1
ATOM 1787 O O . GLU A 1 239 ? -11.962 1.470 16.419 1.00 90.94 239 GLU A O 1
ATOM 1792 N N . PRO A 1 240 ? -11.909 -0.712 17.012 1.00 91.50 240 PRO A N 1
ATOM 1793 C CA . PRO A 1 240 ? -11.586 -1.226 15.690 1.00 91.50 240 PRO A CA 1
ATOM 1794 C C . PRO A 1 240 ? -12.484 -0.682 14.576 1.00 91.50 240 PRO A C 1
ATOM 1796 O O . PRO A 1 240 ? -13.714 -0.643 14.688 1.00 91.50 240 PRO A O 1
ATOM 1799 N N . LEU A 1 241 ? -11.876 -0.349 13.437 1.00 90.50 241 LEU A N 1
ATOM 1800 C CA . LEU A 1 241 ? -12.615 -0.106 12.208 1.00 90.50 241 LEU A CA 1
ATOM 1801 C C . LEU A 1 241 ? -13.372 -1.372 11.833 1.00 90.50 241 LEU A C 1
ATOM 1803 O O . LEU A 1 241 ? -12.820 -2.472 11.830 1.00 90.50 241 LEU A O 1
ATOM 1807 N N . THR A 1 242 ? -14.636 -1.203 11.467 1.00 89.56 242 THR A N 1
ATOM 1808 C CA . THR A 1 242 ? -15.495 -2.305 11.041 1.00 89.56 242 THR A CA 1
ATOM 1809 C C . THR A 1 242 ? -15.944 -2.110 9.602 1.00 89.56 242 THR A C 1
ATOM 1811 O O . THR A 1 242 ? -16.098 -0.982 9.128 1.00 89.56 242 THR A O 1
ATOM 1814 N N . ARG A 1 243 ? -16.149 -3.217 8.889 1.00 89.12 243 ARG A N 1
ATOM 1815 C CA . ARG A 1 243 ? -16.736 -3.233 7.547 1.00 89.12 243 ARG A CA 1
ATOM 1816 C C . ARG A 1 243 ? -17.765 -4.345 7.426 1.00 89.12 243 ARG A C 1
ATOM 1818 O O . ARG A 1 243 ? -17.608 -5.413 8.011 1.00 89.12 243 ARG A O 1
ATOM 1825 N N . ASN A 1 244 ? -18.789 -4.087 6.622 1.00 91.12 244 ASN A N 1
ATOM 1826 C CA . ASN A 1 244 ? -19.685 -5.130 6.148 1.00 91.12 244 ASN A CA 1
ATOM 1827 C C . ASN A 1 244 ? -18.910 -6.017 5.169 1.00 91.12 244 ASN A C 1
ATOM 1829 O O . ASN A 1 244 ? -18.287 -5.510 4.235 1.00 91.12 244 ASN A O 1
ATOM 1833 N N . MET A 1 245 ? -18.911 -7.326 5.410 1.00 92.56 245 MET A N 1
ATOM 1834 C CA . MET A 1 245 ? -18.195 -8.299 4.595 1.00 92.56 245 MET A CA 1
ATOM 1835 C C . MET A 1 245 ? -19.028 -9.554 4.371 1.00 92.56 245 MET A C 1
ATOM 1837 O O . MET A 1 245 ? -19.773 -10.007 5.240 1.00 92.56 245 MET A O 1
ATOM 1841 N N . LEU A 1 246 ? -18.844 -10.143 3.193 1.00 94.62 246 LEU A N 1
ATOM 1842 C CA . LEU A 1 246 ? -19.431 -11.429 2.836 1.00 94.62 246 LEU A CA 1
ATOM 1843 C C . LEU A 1 246 ? -18.476 -12.603 3.087 1.00 94.62 246 LEU A C 1
ATOM 1845 O O . LEU A 1 246 ? -18.950 -13.715 3.256 1.00 94.62 246 LEU A O 1
ATOM 1849 N N . GLY A 1 247 ? -17.162 -12.364 3.158 1.00 94.31 247 GLY A N 1
ATOM 1850 C CA . GLY A 1 247 ? -16.161 -13.402 3.441 1.00 94.31 247 GLY A CA 1
ATOM 1851 C C . GLY A 1 247 ? -15.770 -14.237 2.228 1.00 94.31 247 GLY A C 1
ATOM 1852 O O . GLY A 1 247 ? -15.746 -15.460 2.289 1.00 94.31 247 GLY A O 1
ATOM 1853 N N . TYR A 1 248 ? -15.463 -13.570 1.119 1.00 94.56 248 TYR A N 1
ATOM 1854 C CA . TYR A 1 248 ? -14.855 -14.185 -0.057 1.00 94.56 248 TYR A CA 1
ATOM 1855 C C . TYR A 1 248 ? -13.668 -13.340 -0.524 1.00 94.56 248 TYR A C 1
ATOM 1857 O O . TYR A 1 248 ? -13.623 -12.130 -0.279 1.00 94.56 248 TYR A O 1
ATOM 1865 N N . ALA A 1 249 ? -12.740 -13.966 -1.240 1.00 92.25 249 ALA A N 1
ATOM 1866 C CA . ALA A 1 249 ? -11.732 -13.273 -2.030 1.00 92.25 249 ALA A CA 1
ATOM 1867 C C . ALA A 1 249 ? -11.967 -13.539 -3.517 1.00 92.25 249 ALA A C 1
ATOM 1869 O O . ALA A 1 249 ? -12.502 -14.582 -3.902 1.00 92.25 249 ALA A O 1
ATOM 1870 N N . VAL A 1 250 ? -11.557 -12.591 -4.355 1.00 91.62 250 VAL A N 1
ATOM 1871 C CA . VAL A 1 250 ? -11.499 -12.782 -5.805 1.00 91.62 250 VAL A CA 1
ATOM 1872 C C . VAL A 1 250 ? -10.059 -12.708 -6.264 1.00 91.62 250 VAL A C 1
ATOM 1874 O O . VAL A 1 250 ? -9.271 -11.920 -5.738 1.00 91.62 250 VAL A O 1
ATOM 1877 N N . SER A 1 251 ? -9.740 -13.490 -7.285 1.00 83.50 251 SER A N 1
ATOM 1878 C CA . SER A 1 251 ? -8.474 -13.369 -7.992 1.00 83.50 251 SER A CA 1
ATOM 1879 C C . SER A 1 251 ? -8.759 -12.875 -9.405 1.00 83.50 251 SER A C 1
ATOM 1881 O O . SER A 1 251 ? -9.645 -13.430 -10.066 1.00 83.50 251 SER A O 1
ATOM 1883 N N . PRO A 1 252 ? -8.052 -11.838 -9.890 1.00 72.06 252 PRO A N 1
ATOM 1884 C CA . PRO A 1 252 ? -8.191 -11.428 -11.274 1.00 72.06 252 PRO A CA 1
ATOM 1885 C C . PRO A 1 252 ? -7.815 -12.607 -12.170 1.00 72.06 252 PRO A C 1
ATOM 1887 O O . PRO A 1 252 ? -6.738 -13.194 -12.040 1.00 72.06 252 PRO A O 1
ATOM 1890 N N . GLN A 1 253 ? -8.705 -12.953 -13.096 1.00 70.06 253 GLN A N 1
ATOM 1891 C CA . GLN A 1 253 ? -8.390 -13.953 -14.103 1.00 70.06 253 GLN A CA 1
ATOM 1892 C C . GLN A 1 253 ? -7.286 -13.399 -15.005 1.00 70.06 253 GLN A C 1
ATOM 1894 O O . GLN A 1 253 ? -7.495 -12.445 -15.754 1.00 70.06 253 GLN A O 1
ATOM 1899 N N . ARG A 1 254 ? -6.090 -13.981 -14.906 1.00 69.31 254 ARG A N 1
ATOM 1900 C CA . ARG A 1 254 ? -4.980 -13.649 -15.796 1.00 69.31 254 ARG A CA 1
ATOM 1901 C C . ARG A 1 254 ? -5.180 -14.397 -17.106 1.00 69.31 254 ARG A C 1
ATOM 1903 O O . ARG A 1 254 ? -5.241 -15.623 -17.114 1.00 69.31 254 ARG A O 1
ATOM 1910 N N . ILE A 1 255 ? -5.282 -13.652 -18.198 1.00 69.69 255 ILE A N 1
ATOM 1911 C CA . ILE A 1 255 ? -5.196 -14.199 -19.549 1.00 69.69 255 ILE A CA 1
ATOM 1912 C C . ILE A 1 255 ? -3.780 -13.895 -20.021 1.00 69.69 255 ILE A C 1
ATOM 1914 O O . ILE A 1 255 ? -3.406 -12.728 -20.137 1.00 69.69 255 ILE A O 1
ATOM 1918 N N . ILE A 1 256 ? -2.976 -14.937 -20.219 1.00 76.56 256 ILE A N 1
ATOM 1919 C CA . ILE A 1 256 ? -1.638 -14.785 -20.787 1.00 76.56 256 ILE A CA 1
ATOM 1920 C C . ILE A 1 256 ? -1.819 -14.637 -22.293 1.00 76.56 256 ILE A C 1
ATOM 1922 O O . ILE A 1 256 ? -2.343 -15.531 -22.954 1.00 76.56 256 ILE A O 1
ATOM 1926 N N . LEU A 1 257 ? -1.424 -13.480 -22.815 1.00 79.06 257 LEU A N 1
ATOM 1927 C CA . LEU A 1 257 ? -1.345 -13.248 -24.249 1.00 79.06 257 LEU A CA 1
ATOM 1928 C C . LEU A 1 257 ? 0.044 -13.668 -24.732 1.00 79.06 257 LEU A C 1
ATOM 1930 O O . LEU A 1 257 ? 1.034 -13.478 -24.025 1.00 79.06 257 LEU A O 1
ATOM 1934 N N . HIS A 1 258 ? 0.113 -14.209 -25.945 1.00 85.00 258 HIS A N 1
ATOM 1935 C CA . HIS A 1 258 ? 1.364 -14.561 -26.616 1.00 85.00 258 HIS A CA 1
ATOM 1936 C C . HIS A 1 258 ? 1.557 -13.661 -27.845 1.00 85.00 258 HIS A C 1
ATOM 1938 O O . HIS A 1 258 ? 1.416 -14.140 -28.972 1.00 85.00 258 HIS A O 1
ATOM 1944 N N . PRO A 1 259 ? 1.808 -12.351 -27.647 1.00 85.44 259 PRO A N 1
ATOM 1945 C CA . PRO A 1 259 ? 2.035 -11.434 -28.756 1.00 85.44 259 PRO A CA 1
ATOM 1946 C C . PRO A 1 259 ? 3.256 -11.866 -29.569 1.00 85.44 259 PRO A C 1
ATOM 1948 O O . PRO A 1 259 ? 4.221 -12.431 -29.038 1.00 85.44 259 PRO A O 1
ATOM 1951 N N . GLY A 1 260 ? 3.226 -11.580 -30.869 1.00 91.38 260 GLY A N 1
ATOM 1952 C CA . GLY A 1 260 ? 4.339 -11.897 -31.759 1.00 91.38 260 GLY A CA 1
ATOM 1953 C C . GLY A 1 260 ? 5.617 -11.164 -31.340 1.00 91.38 260 GLY A C 1
ATOM 1954 O O . GLY A 1 260 ? 5.564 -10.077 -30.770 1.00 91.38 260 GLY A O 1
ATOM 1955 N N . VAL A 1 261 ? 6.784 -11.729 -31.657 1.00 87.88 261 VAL A N 1
ATOM 1956 C CA . VAL A 1 261 ? 8.088 -11.107 -31.341 1.00 87.88 261 VAL A CA 1
ATOM 1957 C C . VAL A 1 261 ? 8.175 -9.675 -31.886 1.00 87.88 261 VAL A C 1
ATOM 1959 O O . VAL A 1 261 ? 8.674 -8.782 -31.207 1.00 87.88 261 VAL A O 1
ATOM 1962 N N . TRP A 1 262 ? 7.642 -9.441 -33.089 1.00 89.25 262 TRP A N 1
ATOM 1963 C CA . TRP A 1 262 ? 7.630 -8.119 -33.716 1.00 89.25 262 TRP A CA 1
ATOM 1964 C C . TRP A 1 262 ? 6.712 -7.123 -33.004 1.00 89.25 262 TRP A C 1
ATOM 1966 O O . TRP A 1 262 ? 7.100 -5.982 -32.783 1.00 89.25 262 TRP A O 1
ATOM 1976 N N . GLU A 1 263 ? 5.522 -7.562 -32.600 1.00 89.00 263 GLU A N 1
ATOM 1977 C CA . GLU A 1 263 ? 4.584 -6.737 -31.836 1.00 89.00 263 GLU A CA 1
ATOM 1978 C C . GLU A 1 263 ? 5.202 -6.311 -30.500 1.00 89.00 263 GLU A C 1
ATOM 1980 O O . GLU A 1 263 ? 5.172 -5.134 -30.155 1.00 89.00 263 GLU A O 1
ATOM 1985 N N . GLN A 1 264 ? 5.854 -7.242 -29.794 1.00 84.88 264 GLN A N 1
ATOM 1986 C CA . GLN A 1 264 ? 6.574 -6.939 -28.555 1.00 84.88 264 GLN A CA 1
ATOM 1987 C C . GLN A 1 264 ? 7.727 -5.958 -28.782 1.00 84.88 264 GLN A C 1
ATOM 1989 O O . GLN A 1 264 ? 7.943 -5.068 -27.963 1.00 84.88 264 GLN A O 1
ATOM 1994 N N . PHE A 1 265 ? 8.478 -6.102 -29.876 1.00 84.38 265 PHE A N 1
ATOM 1995 C CA . PHE A 1 265 ? 9.554 -5.172 -30.211 1.00 84.38 265 PHE A CA 1
ATOM 1996 C C . PHE A 1 265 ? 9.017 -3.754 -30.446 1.00 84.38 265 PHE A C 1
ATOM 1998 O O . PHE A 1 265 ? 9.511 -2.814 -29.827 1.00 84.38 265 PHE A O 1
ATOM 2005 N N . VAL A 1 266 ? 7.981 -3.611 -31.279 1.00 88.19 266 VAL A N 1
ATOM 2006 C CA . VAL A 1 266 ? 7.351 -2.316 -31.581 1.00 88.19 266 VAL A CA 1
ATOM 2007 C C . VAL A 1 266 ? 6.765 -1.681 -30.318 1.00 88.19 266 VAL A C 1
ATOM 2009 O O . VAL A 1 266 ? 7.054 -0.521 -30.049 1.00 88.19 266 VAL A O 1
ATOM 2012 N N . ASP A 1 267 ? 6.046 -2.442 -29.488 1.00 85.38 267 ASP A N 1
ATOM 2013 C CA . ASP A 1 267 ? 5.501 -1.944 -28.215 1.00 85.38 267 ASP A CA 1
ATOM 2014 C C . ASP A 1 267 ? 6.607 -1.451 -27.266 1.00 85.38 267 ASP A C 1
ATOM 2016 O O . ASP A 1 267 ? 6.467 -0.395 -26.648 1.00 85.38 267 ASP A O 1
ATOM 2020 N N . ASN A 1 268 ? 7.742 -2.157 -27.174 1.00 84.81 268 ASN A N 1
ATOM 2021 C CA . ASN A 1 268 ? 8.875 -1.675 -26.381 1.00 84.81 268 ASN A CA 1
ATOM 2022 C C . ASN A 1 268 ? 9.463 -0.385 -26.965 1.00 84.81 268 ASN A C 1
ATOM 2024 O O . ASN A 1 268 ? 9.666 0.560 -26.210 1.00 84.81 268 ASN A O 1
ATOM 2028 N N . VAL A 1 269 ? 9.674 -0.310 -28.284 1.00 86.44 269 VAL A N 1
ATOM 2029 C CA . VAL A 1 269 ? 10.172 0.904 -28.955 1.00 86.44 269 VAL A CA 1
ATOM 2030 C C . VAL A 1 269 ? 9.241 2.093 -28.712 1.00 86.44 269 VAL A C 1
ATOM 2032 O O . VAL A 1 269 ? 9.713 3.163 -28.325 1.00 86.44 269 VAL A O 1
ATOM 2035 N N . ASP A 1 270 ? 7.930 1.909 -28.867 1.00 86.62 270 ASP A N 1
ATOM 2036 C CA . ASP A 1 270 ? 6.929 2.955 -28.646 1.00 86.62 270 ASP A CA 1
ATOM 2037 C C . ASP A 1 270 ? 6.933 3.433 -27.192 1.00 86.62 270 ASP A C 1
ATOM 2039 O O . ASP A 1 270 ? 6.873 4.635 -26.920 1.00 86.62 270 ASP A O 1
ATOM 2043 N N . ARG A 1 271 ? 7.052 2.512 -26.228 1.00 82.81 271 ARG A N 1
ATOM 2044 C CA . ARG A 1 271 ? 7.180 2.859 -24.804 1.00 82.81 271 ARG A CA 1
ATOM 2045 C C . ARG A 1 271 ? 8.443 3.667 -24.536 1.00 82.81 271 ARG A C 1
ATOM 2047 O O . ARG A 1 271 ? 8.360 4.686 -23.848 1.00 82.81 271 ARG A O 1
ATOM 2054 N N . THR A 1 272 ? 9.588 3.252 -25.079 1.00 84.62 272 THR A N 1
ATOM 2055 C CA . THR A 1 272 ? 10.859 3.976 -24.936 1.00 84.62 272 THR A CA 1
ATOM 2056 C C . THR A 1 272 ? 10.766 5.365 -25.554 1.00 84.62 272 THR A C 1
ATOM 2058 O O . THR A 1 272 ? 11.151 6.346 -24.921 1.00 84.62 272 THR A O 1
ATOM 2061 N N . TRP A 1 273 ? 10.211 5.470 -26.762 1.00 84.88 273 TRP A N 1
ATOM 2062 C CA . TRP A 1 273 ? 10.047 6.737 -27.466 1.00 84.88 273 TRP A CA 1
ATOM 2063 C C . TRP A 1 273 ? 9.144 7.701 -26.695 1.00 84.88 273 TRP A C 1
ATOM 2065 O O . TRP A 1 273 ? 9.533 8.837 -26.430 1.00 84.88 273 TRP A O 1
ATOM 2075 N N . ASN A 1 274 ? 7.978 7.233 -26.248 1.00 82.19 274 ASN A N 1
ATOM 2076 C CA . ASN A 1 274 ? 7.055 8.036 -25.449 1.00 82.19 274 ASN A CA 1
ATOM 2077 C C . ASN A 1 274 ? 7.683 8.483 -24.121 1.00 82.19 274 ASN A C 1
ATOM 2079 O O . ASN A 1 274 ? 7.469 9.621 -23.696 1.00 82.19 274 ASN A O 1
ATOM 2083 N N . ALA A 1 275 ? 8.484 7.629 -23.477 1.00 80.25 275 ALA A N 1
ATOM 2084 C CA . ALA A 1 275 ? 9.216 7.990 -22.267 1.00 80.25 275 ALA A CA 1
ATOM 2085 C C . ALA A 1 275 ? 10.273 9.076 -22.533 1.00 80.25 275 ALA A C 1
ATOM 2087 O O . ALA A 1 275 ? 10.358 10.038 -21.772 1.00 80.25 275 ALA A O 1
ATOM 2088 N N . LEU A 1 276 ? 11.033 8.970 -23.629 1.00 82.06 276 LEU A N 1
ATOM 2089 C CA . LEU A 1 276 ? 12.026 9.975 -24.027 1.00 82.06 276 LEU A CA 1
ATOM 2090 C C . LEU A 1 276 ? 11.378 11.320 -24.362 1.00 82.06 276 LEU A C 1
ATOM 2092 O O . LEU A 1 276 ? 11.817 12.357 -23.868 1.00 82.06 276 LEU A O 1
ATOM 2096 N N . VAL A 1 277 ? 10.301 11.310 -25.149 1.00 83.06 277 VAL A N 1
ATOM 2097 C CA . VAL A 1 277 ? 9.527 12.519 -25.467 1.00 83.06 277 VAL A CA 1
ATOM 2098 C C . VAL A 1 277 ? 8.962 13.145 -24.193 1.00 83.06 277 VAL A C 1
ATOM 2100 O O . VAL A 1 277 ? 9.036 14.360 -24.019 1.00 83.06 277 VAL A O 1
ATOM 2103 N N . SER A 1 278 ? 8.458 12.329 -23.265 1.00 79.25 278 SER A N 1
ATOM 2104 C CA . SER A 1 278 ? 7.961 12.811 -21.973 1.00 79.25 278 SER A CA 1
ATOM 2105 C C . SER A 1 278 ? 9.068 13.406 -21.106 1.00 79.25 278 SER A C 1
ATOM 2107 O O . SER A 1 278 ? 8.808 14.368 -20.401 1.00 79.25 278 SER A O 1
ATOM 2109 N N . LEU A 1 279 ? 10.293 12.884 -21.154 1.00 80.31 279 LEU A N 1
ATOM 2110 C CA . LEU A 1 279 ? 11.424 13.437 -20.402 1.00 80.31 279 LEU A CA 1
ATOM 2111 C C . LEU A 1 279 ? 11.884 14.798 -20.953 1.00 80.31 279 LEU A C 1
ATOM 2113 O O . LEU A 1 279 ? 12.329 15.658 -20.197 1.00 80.31 279 LEU A O 1
ATOM 2117 N N . LEU A 1 280 ? 11.800 14.985 -22.273 1.00 79.81 280 LEU A N 1
ATOM 2118 C CA . LEU A 1 280 ? 12.248 16.204 -22.956 1.00 79.81 280 LEU A CA 1
ATOM 2119 C C . LEU A 1 280 ? 11.170 17.296 -23.026 1.00 79.81 280 LEU A C 1
ATOM 2121 O O . LEU A 1 280 ? 11.489 18.454 -23.293 1.00 79.81 280 LEU A O 1
ATOM 2125 N N . SER A 1 281 ? 9.900 16.948 -22.814 1.00 80.69 281 SER A N 1
ATOM 2126 C CA . SER A 1 281 ? 8.785 17.890 -22.912 1.00 80.69 281 SER A CA 1
ATOM 2127 C C . SER A 1 281 ? 8.756 18.858 -21.719 1.00 80.69 281 SER A C 1
ATOM 2129 O O . SER A 1 281 ? 8.582 18.404 -20.588 1.00 80.69 281 SER A O 1
ATOM 2131 N N . PRO A 1 282 ? 8.793 20.190 -21.930 1.00 74.69 282 PRO A N 1
ATOM 2132 C CA . PRO A 1 282 ? 8.689 21.177 -20.845 1.00 74.69 282 PRO A CA 1
ATOM 2133 C C . PRO A 1 282 ? 7.361 21.126 -20.077 1.00 74.69 282 PRO A C 1
ATOM 2135 O O . PRO A 1 282 ? 7.270 21.585 -18.945 1.00 74.69 282 PRO A O 1
ATOM 2138 N N . SER A 1 283 ? 6.315 20.583 -20.704 1.00 69.88 283 SER A N 1
ATOM 2139 C CA . SER A 1 283 ? 4.990 20.369 -20.110 1.00 69.88 283 SER A CA 1
ATOM 2140 C C . SER A 1 283 ? 4.847 19.011 -19.412 1.00 69.88 283 SER A C 1
ATOM 2142 O O . SER A 1 283 ? 3.739 18.614 -19.052 1.00 69.88 283 SER A O 1
ATOM 2144 N N . SER A 1 284 ? 5.933 18.258 -19.257 1.00 72.94 284 SER A N 1
ATOM 2145 C CA . SER A 1 284 ? 5.940 17.009 -18.505 1.00 72.94 284 SER A CA 1
ATOM 2146 C C . SER A 1 284 ? 6.443 17.244 -17.092 1.00 72.94 284 SER A C 1
ATOM 2148 O O . SER A 1 284 ? 7.418 17.957 -16.870 1.00 72.94 284 SER A O 1
ATOM 2150 N N . ASP A 1 285 ? 5.809 16.577 -16.137 1.00 69.56 285 ASP A N 1
ATOM 2151 C CA . ASP A 1 285 ? 6.243 16.618 -14.742 1.00 69.56 285 ASP A CA 1
ATOM 2152 C C . ASP A 1 285 ? 7.395 15.613 -14.493 1.00 69.56 285 ASP A C 1
ATOM 2154 O O . ASP A 1 285 ? 7.968 15.558 -13.406 1.00 69.56 285 ASP A O 1
ATOM 2158 N N . ILE A 1 286 ? 7.780 14.830 -15.512 1.00 72.06 286 ILE A N 1
ATOM 2159 C CA . ILE A 1 286 ? 8.878 13.859 -15.457 1.00 72.06 286 ILE A CA 1
ATOM 2160 C C . ILE A 1 286 ? 10.185 14.521 -15.898 1.00 72.06 286 ILE A C 1
ATOM 2162 O O . ILE A 1 286 ? 10.498 14.573 -17.081 1.00 72.06 286 ILE A O 1
ATOM 2166 N N . GLY A 1 287 ? 10.971 14.996 -14.930 1.00 72.44 287 GLY A N 1
ATOM 2167 C CA . GLY A 1 287 ? 12.355 15.439 -15.146 1.00 72.44 287 GLY A CA 1
ATOM 2168 C C . GLY A 1 287 ? 13.434 14.380 -14.866 1.00 72.44 287 GLY A C 1
ATOM 2169 O O . GLY A 1 287 ? 13.148 13.283 -14.384 1.00 72.44 287 GLY A O 1
ATOM 2170 N N . LEU A 1 288 ? 14.700 14.763 -15.081 1.00 71.19 288 LEU A N 1
ATOM 2171 C CA . LEU A 1 288 ? 15.905 13.933 -14.875 1.00 71.19 288 LEU A CA 1
ATOM 2172 C C . LEU A 1 288 ? 16.001 13.298 -13.478 1.00 71.19 288 LEU A C 1
ATOM 2174 O O . LEU A 1 288 ? 16.532 12.200 -13.341 1.00 71.19 288 LEU A O 1
ATOM 2178 N N . ARG A 1 289 ? 15.453 13.954 -12.448 1.00 73.25 289 ARG A N 1
ATOM 2179 C CA . ARG A 1 289 ? 15.419 13.433 -11.071 1.00 73.25 289 ARG A CA 1
ATOM 2180 C C . ARG A 1 289 ? 14.588 12.152 -10.915 1.00 73.25 289 ARG A C 1
ATOM 2182 O O . ARG A 1 289 ? 14.815 11.400 -9.976 1.00 73.25 289 ARG A O 1
ATOM 2189 N N . HIS A 1 290 ? 13.638 11.894 -11.819 1.00 75.12 290 HIS A N 1
ATOM 2190 C CA . HIS A 1 290 ? 12.764 10.714 -11.778 1.00 75.12 290 HIS A CA 1
ATOM 2191 C C . HIS A 1 290 ? 13.337 9.516 -12.546 1.00 75.12 290 HIS A C 1
ATOM 2193 O O . HIS A 1 290 ? 12.732 8.444 -12.551 1.00 75.12 290 HIS A O 1
ATOM 2199 N N . LEU A 1 291 ? 14.493 9.671 -13.199 1.00 79.06 291 LEU A N 1
ATOM 2200 C CA . LEU A 1 291 ? 15.174 8.545 -13.824 1.00 79.06 291 LEU A CA 1
ATOM 2201 C C . LEU A 1 291 ? 15.683 7.587 -12.746 1.00 79.06 291 LEU A C 1
ATOM 2203 O O . LEU A 1 291 ? 16.207 8.003 -11.714 1.00 79.06 291 LEU A O 1
ATOM 2207 N N . SER A 1 292 ? 15.509 6.292 -12.999 1.00 83.06 292 SER A N 1
ATOM 2208 C CA . SER A 1 292 ? 16.107 5.245 -12.174 1.00 83.06 292 SER A CA 1
ATOM 2209 C C . SER A 1 292 ? 17.539 5.015 -12.635 1.00 83.06 292 SER A C 1
ATOM 2211 O O . SER A 1 292 ? 17.766 4.660 -13.793 1.00 83.06 292 SER A O 1
ATOM 2213 N N . GLY A 1 293 ? 18.497 5.217 -11.737 1.00 86.94 293 GLY A N 1
ATOM 2214 C CA . GLY A 1 293 ? 19.889 4.852 -11.969 1.00 86.94 293 GLY A CA 1
ATOM 2215 C C . GLY A 1 293 ? 20.154 3.362 -11.731 1.00 86.94 293 GLY A C 1
ATOM 2216 O O . GLY A 1 293 ? 19.229 2.576 -11.504 1.00 86.94 293 GLY A O 1
ATOM 2217 N N . PRO A 1 294 ? 21.432 2.942 -11.756 1.00 88.88 294 PRO A N 1
ATOM 2218 C CA . PRO A 1 294 ? 21.819 1.545 -11.548 1.00 88.88 294 PRO A CA 1
ATOM 2219 C C . PRO A 1 294 ? 21.335 0.962 -10.211 1.00 88.88 294 PRO A C 1
ATOM 2221 O O . PRO A 1 294 ? 20.953 -0.207 -10.146 1.00 88.88 294 PRO A O 1
ATOM 2224 N N . ILE A 1 295 ? 21.311 1.779 -9.151 1.00 89.19 295 ILE A N 1
ATOM 2225 C CA . ILE A 1 295 ? 20.864 1.364 -7.815 1.00 89.19 295 ILE A CA 1
ATOM 2226 C C . ILE A 1 295 ? 19.343 1.159 -7.816 1.00 89.19 295 ILE A C 1
ATOM 2228 O O . ILE A 1 295 ? 18.858 0.124 -7.350 1.00 89.19 295 ILE A O 1
ATOM 2232 N N . GLY A 1 296 ? 18.589 2.101 -8.391 1.00 86.69 296 GLY A N 1
ATOM 2233 C CA . GLY A 1 296 ? 17.140 1.998 -8.553 1.00 86.69 296 G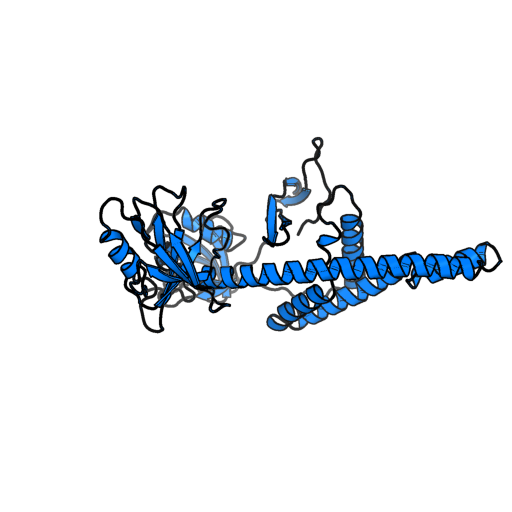LY A CA 1
ATOM 2234 C C . GLY A 1 296 ? 16.735 0.789 -9.398 1.00 86.69 296 GLY A C 1
ATOM 2235 O O . GLY A 1 296 ? 15.866 0.015 -8.992 1.00 86.69 296 GLY A O 1
ATOM 2236 N N . ILE A 1 297 ? 17.422 0.560 -10.523 1.00 88.62 297 ILE A N 1
ATOM 2237 C CA . ILE A 1 297 ? 17.219 -0.612 -11.391 1.00 88.62 297 ILE A CA 1
ATOM 2238 C C . ILE A 1 297 ? 17.442 -1.912 -10.610 1.00 88.62 297 ILE A C 1
ATOM 2240 O O . ILE A 1 297 ? 16.590 -2.802 -10.650 1.00 88.62 297 ILE A O 1
ATOM 2244 N N . GLY A 1 298 ? 18.546 -2.019 -9.860 1.00 90.12 298 GLY A N 1
ATOM 2245 C CA . GLY A 1 298 ? 18.838 -3.193 -9.033 1.00 90.12 298 GLY A CA 1
ATOM 2246 C C . GLY A 1 298 ? 17.745 -3.472 -7.996 1.00 90.12 298 GLY A C 1
ATOM 2247 O O . GLY A 1 298 ? 17.356 -4.623 -7.788 1.00 90.12 298 GLY A O 1
ATOM 2248 N N . ARG A 1 299 ? 17.175 -2.421 -7.395 1.00 85.69 299 ARG A N 1
ATOM 2249 C CA . ARG A 1 299 ? 16.072 -2.550 -6.435 1.00 85.69 299 ARG A CA 1
ATOM 2250 C C . ARG A 1 299 ? 14.778 -3.031 -7.083 1.00 85.69 299 ARG A C 1
ATOM 2252 O O . ARG A 1 299 ? 14.117 -3.906 -6.524 1.00 85.69 299 ARG A O 1
ATOM 2259 N N . VAL A 1 300 ? 14.400 -2.469 -8.231 1.00 87.38 300 VAL A N 1
ATOM 2260 C CA . VAL A 1 300 ? 13.212 -2.916 -8.980 1.00 87.38 300 VAL A CA 1
ATOM 2261 C C . VAL A 1 300 ? 13.370 -4.382 -9.377 1.00 87.38 300 VAL A C 1
ATOM 2263 O O . VAL A 1 300 ? 12.447 -5.169 -9.175 1.00 87.38 300 VAL A O 1
ATOM 2266 N N . MET A 1 301 ? 14.567 -4.771 -9.824 1.00 90.69 301 MET A N 1
ATOM 2267 C CA . MET A 1 301 ? 14.894 -6.160 -10.140 1.00 90.69 301 MET A CA 1
ATOM 2268 C C . MET A 1 301 ? 14.718 -7.087 -8.927 1.00 90.69 301 MET A C 1
ATOM 2270 O O . MET A 1 301 ? 14.085 -8.134 -9.046 1.00 90.69 301 MET A O 1
ATOM 2274 N N . TYR A 1 302 ? 15.215 -6.690 -7.749 1.00 89.94 302 TYR A N 1
ATOM 2275 C CA . TYR A 1 302 ? 15.023 -7.440 -6.502 1.00 89.94 302 TYR A CA 1
ATOM 2276 C C . TYR A 1 302 ? 13.542 -7.544 -6.106 1.00 89.94 302 TYR A C 1
ATOM 2278 O O . TYR A 1 302 ? 13.066 -8.616 -5.748 1.00 89.94 302 TYR A O 1
ATOM 2286 N N . LYS A 1 303 ? 12.769 -6.455 -6.213 1.00 86.25 303 LYS A N 1
ATOM 2287 C CA . LYS A 1 303 ? 11.322 -6.489 -5.937 1.00 86.25 303 LYS A CA 1
ATOM 2288 C C . LYS A 1 303 ? 10.592 -7.447 -6.887 1.00 86.25 303 LYS A C 1
ATOM 2290 O O . LYS A 1 303 ? 9.733 -8.197 -6.435 1.00 86.25 303 LYS A O 1
ATOM 2295 N N . PHE A 1 304 ? 10.938 -7.454 -8.175 1.00 90.44 304 PHE A N 1
ATOM 2296 C CA . PHE A 1 304 ? 10.354 -8.381 -9.147 1.00 90.44 304 PHE A CA 1
ATOM 2297 C C . PHE A 1 304 ? 10.765 -9.833 -8.906 1.00 90.44 304 PHE A C 1
ATOM 2299 O O . PHE A 1 304 ? 9.922 -10.714 -9.060 1.00 90.44 304 PHE A O 1
ATOM 2306 N N . SER A 1 305 ? 11.998 -10.099 -8.462 1.00 93.19 305 SER A N 1
ATOM 2307 C CA . SER A 1 305 ? 12.445 -11.469 -8.173 1.00 93.19 305 SER A CA 1
ATOM 2308 C C . SER A 1 305 ? 11.713 -12.103 -6.987 1.00 93.19 305 SER A C 1
ATOM 2310 O O . SER A 1 305 ? 11.517 -13.315 -6.978 1.00 93.19 305 SER A O 1
ATOM 2312 N N . LEU A 1 306 ? 11.244 -11.293 -6.030 1.00 89.50 306 LEU A N 1
ATOM 2313 C CA . LEU A 1 306 ? 10.373 -11.745 -4.938 1.00 89.50 306 LEU A CA 1
ATOM 2314 C C . LEU A 1 306 ? 8.934 -12.055 -5.389 1.00 89.50 306 LEU A C 1
ATOM 2316 O O . LEU A 1 306 ? 8.190 -12.679 -4.636 1.00 89.50 306 LEU A O 1
ATOM 2320 N N . MET A 1 307 ? 8.524 -11.595 -6.577 1.00 85.81 307 MET A N 1
ATOM 2321 C CA . MET A 1 307 ? 7.163 -11.762 -7.097 1.00 85.81 307 MET A CA 1
ATOM 2322 C C . MET A 1 307 ? 7.075 -12.879 -8.139 1.00 85.81 307 MET A C 1
ATOM 2324 O O . MET A 1 307 ? 6.300 -13.815 -7.963 1.00 85.81 307 MET A O 1
ATOM 2328 N N . ASP A 1 308 ? 7.820 -12.755 -9.241 1.00 86.56 308 ASP A N 1
ATOM 2329 C CA . ASP A 1 308 ? 7.764 -13.666 -10.389 1.00 86.56 308 ASP A CA 1
ATOM 2330 C C . ASP A 1 308 ? 9.006 -13.478 -11.280 1.00 86.56 308 ASP A C 1
ATOM 2332 O O . ASP A 1 308 ? 9.332 -12.363 -11.697 1.00 86.56 308 ASP A O 1
ATOM 2336 N N . ILE A 1 309 ? 9.683 -14.573 -11.635 1.00 89.38 309 ILE A N 1
ATOM 2337 C CA . ILE A 1 309 ? 10.857 -14.542 -12.521 1.00 89.38 309 ILE A CA 1
ATOM 2338 C C . ILE A 1 309 ? 10.523 -14.016 -13.927 1.00 89.38 309 ILE A C 1
ATOM 2340 O O . ILE A 1 309 ? 11.369 -13.417 -14.588 1.00 89.38 309 ILE A O 1
ATOM 2344 N N . THR A 1 310 ? 9.279 -14.168 -14.380 1.00 87.88 310 THR A N 1
ATOM 2345 C CA . THR A 1 310 ? 8.819 -13.649 -15.675 1.00 87.88 310 THR A CA 1
ATOM 2346 C C . THR A 1 310 ? 8.858 -12.121 -15.702 1.00 87.88 310 THR A C 1
ATOM 2348 O O . THR A 1 310 ? 9.171 -11.528 -16.736 1.00 87.88 310 THR A O 1
ATOM 2351 N N . LEU A 1 311 ? 8.605 -11.464 -14.561 1.00 88.31 311 LEU A N 1
ATOM 2352 C CA . LEU A 1 311 ? 8.713 -10.007 -14.427 1.00 88.31 311 LEU A CA 1
ATOM 2353 C C . LEU A 1 311 ? 10.171 -9.552 -14.503 1.00 88.31 311 LEU A C 1
ATOM 2355 O O . LEU A 1 311 ? 10.464 -8.568 -15.178 1.00 88.31 311 LEU A O 1
ATOM 2359 N N . VAL A 1 312 ? 11.082 -10.297 -13.871 1.00 92.75 312 VAL A N 1
ATOM 2360 C CA . VAL A 1 312 ? 12.535 -10.076 -13.969 1.00 92.75 312 VAL A CA 1
ATOM 2361 C C . VAL A 1 312 ? 12.975 -10.169 -15.429 1.00 92.75 312 VAL A C 1
ATOM 2363 O O . VAL A 1 312 ? 13.595 -9.241 -15.940 1.00 92.75 312 VAL A O 1
ATOM 2366 N N . LEU A 1 313 ? 12.601 -11.244 -16.130 1.00 90.25 313 LEU A N 1
ATOM 2367 C CA . LEU A 1 313 ? 12.971 -11.440 -17.532 1.00 90.25 313 LEU A CA 1
ATOM 2368 C C . LEU A 1 313 ? 12.398 -10.337 -18.432 1.00 90.25 313 LEU A C 1
ATOM 2370 O O . LEU A 1 313 ? 13.125 -9.768 -19.242 1.00 90.25 313 LEU A O 1
ATOM 2374 N N . SER A 1 314 ? 11.125 -9.983 -18.243 1.00 85.06 314 SER A N 1
ATOM 2375 C CA . SER A 1 314 ? 10.476 -8.892 -18.983 1.00 85.06 314 SER A CA 1
ATOM 2376 C C . SER A 1 314 ? 11.182 -7.552 -18.752 1.00 85.06 314 SER A C 1
ATOM 2378 O O . SER A 1 314 ? 11.377 -6.776 -19.686 1.00 85.06 314 SER A O 1
ATOM 2380 N N . PHE A 1 315 ? 11.616 -7.289 -17.517 1.00 90.19 315 PHE A N 1
ATOM 2381 C CA . PHE A 1 315 ? 12.349 -6.076 -17.170 1.00 90.19 315 PHE A CA 1
ATOM 2382 C C . PHE A 1 315 ? 13.765 -6.056 -17.766 1.00 90.19 315 PHE A C 1
ATOM 2384 O O . PHE A 1 315 ? 14.198 -5.025 -18.276 1.00 90.19 315 PHE A O 1
ATOM 2391 N N . VAL A 1 316 ? 14.469 -7.195 -17.790 1.00 90.31 316 VAL A N 1
ATOM 2392 C CA . VAL A 1 316 ? 15.770 -7.331 -18.471 1.00 90.31 316 VAL A CA 1
ATOM 2393 C C . VAL A 1 316 ? 15.635 -7.082 -19.974 1.00 90.31 316 VAL A C 1
ATOM 2395 O O . VAL A 1 316 ? 16.460 -6.366 -20.543 1.00 90.31 316 VAL A O 1
ATOM 2398 N N . VAL A 1 317 ? 14.603 -7.633 -20.620 1.00 86.94 317 VAL A N 1
ATOM 2399 C CA . VAL A 1 317 ? 14.328 -7.397 -22.048 1.00 86.94 317 VAL A CA 1
ATOM 2400 C C . VAL A 1 317 ? 14.105 -5.907 -22.310 1.00 86.94 317 VAL A C 1
ATOM 2402 O O . VAL A 1 317 ? 14.768 -5.344 -23.180 1.00 86.94 317 VAL A O 1
ATOM 2405 N N . LEU A 1 318 ? 13.259 -5.251 -21.508 1.00 85.75 318 LEU A N 1
ATOM 2406 C CA . LEU A 1 318 ? 13.021 -3.808 -21.594 1.00 85.75 318 LEU A CA 1
ATOM 2407 C C . LEU A 1 318 ? 14.328 -3.003 -21.480 1.00 85.75 318 LEU A C 1
ATOM 2409 O O . LEU A 1 318 ? 14.565 -2.108 -22.285 1.00 85.75 318 LEU A O 1
ATOM 2413 N N . ILE A 1 319 ? 15.199 -3.323 -20.514 1.00 88.56 319 ILE A N 1
ATOM 2414 C CA . ILE A 1 319 ? 16.480 -2.619 -20.326 1.00 88.56 319 ILE A CA 1
ATOM 2415 C C . ILE A 1 319 ? 17.402 -2.799 -21.535 1.00 88.56 319 ILE A C 1
ATOM 2417 O O . ILE A 1 319 ? 17.999 -1.825 -21.985 1.00 88.56 319 ILE A O 1
ATOM 2421 N N . ASN A 1 320 ? 17.520 -4.015 -22.074 1.00 89.00 320 ASN A N 1
ATOM 2422 C CA . ASN A 1 320 ? 18.384 -4.279 -23.227 1.00 89.00 320 ASN A CA 1
ATOM 2423 C C . ASN A 1 320 ? 17.888 -3.557 -24.485 1.00 89.00 320 ASN A C 1
ATOM 2425 O O . ASN A 1 320 ? 18.691 -2.957 -25.200 1.00 89.00 320 ASN A O 1
ATOM 2429 N N . ILE A 1 321 ? 16.573 -3.563 -24.730 1.00 85.31 321 ILE A N 1
ATOM 2430 C CA . ILE A 1 321 ? 15.971 -2.813 -25.840 1.00 85.31 321 ILE A CA 1
ATOM 2431 C C . ILE A 1 321 ? 16.197 -1.309 -25.642 1.00 85.31 321 ILE A C 1
ATOM 2433 O O . ILE A 1 321 ? 16.639 -0.632 -26.568 1.00 85.31 321 ILE A O 1
ATOM 2437 N N . ASN A 1 322 ? 15.981 -0.790 -24.430 1.00 87.25 322 ASN A N 1
ATOM 2438 C CA . ASN A 1 322 ? 16.240 0.614 -24.115 1.00 87.25 322 ASN A CA 1
ATOM 2439 C C . ASN A 1 322 ? 17.708 0.989 -24.338 1.00 87.25 322 ASN A C 1
ATOM 2441 O O . ASN A 1 322 ? 17.975 2.034 -24.921 1.00 87.25 322 ASN A O 1
ATOM 2445 N N . LEU A 1 323 ? 18.655 0.148 -23.915 1.00 87.75 323 LEU A N 1
ATOM 2446 C CA . LEU A 1 323 ? 20.082 0.390 -24.122 1.00 87.75 323 LEU A CA 1
ATOM 2447 C C . LEU A 1 323 ? 20.427 0.414 -25.615 1.00 87.75 323 LEU A C 1
ATOM 2449 O O . LEU A 1 323 ? 21.160 1.296 -26.048 1.00 87.75 323 LEU A O 1
ATOM 2453 N N . ALA A 1 324 ? 19.849 -0.490 -26.411 1.00 88.06 324 ALA A N 1
ATOM 2454 C CA . ALA A 1 324 ? 20.022 -0.489 -27.860 1.00 88.06 324 ALA A CA 1
ATOM 2455 C C . ALA A 1 324 ? 19.465 0.793 -28.508 1.00 88.06 324 ALA A C 1
ATOM 2457 O O . ALA A 1 324 ? 20.161 1.429 -29.295 1.00 88.06 324 ALA A O 1
ATOM 2458 N N . ILE A 1 325 ? 18.245 1.213 -28.149 1.00 87.25 325 ILE A N 1
ATOM 2459 C CA . ILE A 1 325 ? 17.619 2.441 -28.673 1.00 87.25 325 ILE A CA 1
ATOM 2460 C C . ILE A 1 325 ? 18.427 3.680 -28.272 1.00 87.25 325 ILE A C 1
ATOM 2462 O O . ILE A 1 325 ? 18.701 4.535 -29.113 1.00 87.25 325 ILE A O 1
ATOM 2466 N N . LEU A 1 326 ? 18.841 3.772 -27.005 1.00 86.00 326 LEU A N 1
ATOM 2467 C CA . LEU A 1 326 ? 19.661 4.876 -26.509 1.00 86.00 326 LEU A CA 1
ATOM 2468 C C . LEU A 1 326 ? 21.019 4.919 -27.211 1.00 86.00 326 LEU A C 1
ATOM 2470 O O . LEU A 1 326 ? 21.442 5.994 -27.627 1.00 86.00 326 LEU A O 1
ATOM 2474 N N . ASN A 1 327 ? 21.668 3.768 -27.415 1.00 90.38 327 ASN A N 1
ATOM 2475 C CA . ASN A 1 327 ? 22.943 3.690 -28.127 1.00 90.38 327 ASN A CA 1
ATOM 2476 C C . ASN A 1 327 ? 22.827 4.095 -29.600 1.00 90.38 327 ASN A C 1
ATOM 2478 O O . ASN A 1 327 ? 23.820 4.519 -30.180 1.00 90.38 327 ASN A O 1
ATOM 2482 N N . MET A 1 328 ? 21.637 4.016 -30.202 1.00 90.62 328 MET A N 1
ATOM 2483 C CA . MET A 1 328 ? 21.380 4.503 -31.562 1.00 90.62 328 MET A CA 1
ATOM 2484 C C . MET A 1 328 ? 21.157 6.020 -31.646 1.00 90.62 328 MET A C 1
ATOM 2486 O O . MET A 1 328 ? 21.117 6.564 -32.752 1.00 90.62 328 MET A O 1
ATOM 2490 N N . LEU A 1 329 ? 21.029 6.733 -30.520 1.00 89.56 329 LEU A N 1
ATOM 2491 C CA . LEU A 1 329 ? 20.890 8.189 -30.537 1.00 89.56 329 LEU A CA 1
ATOM 2492 C C . LEU A 1 329 ? 22.159 8.863 -31.089 1.00 89.56 329 LEU A C 1
ATOM 2494 O O . LEU A 1 329 ? 23.269 8.368 -30.873 1.00 89.56 329 LEU A O 1
ATOM 2498 N N . PRO A 1 330 ? 22.032 10.029 -31.754 1.00 89.44 330 PRO A N 1
ATOM 2499 C CA . PRO A 1 330 ? 23.152 10.768 -32.339 1.00 89.44 330 PRO A CA 1
ATOM 2500 C C . PRO A 1 330 ? 23.984 11.506 -31.269 1.00 89.44 330 PRO A C 1
ATOM 2502 O O . PRO A 1 330 ? 24.222 12.709 -31.358 1.00 89.44 330 PRO A O 1
ATOM 2505 N N . ILE A 1 331 ? 24.407 10.791 -30.226 1.00 90.75 331 ILE A N 1
ATOM 2506 C CA . ILE A 1 331 ? 25.183 11.303 -29.096 1.00 90.75 331 ILE A CA 1
ATOM 2507 C C . ILE A 1 331 ? 26.639 10.859 -29.291 1.00 90.75 331 ILE A C 1
ATOM 2509 O O . ILE A 1 331 ? 26.875 9.658 -29.366 1.00 90.75 331 ILE A O 1
ATOM 2513 N N . PRO A 1 332 ? 27.628 11.774 -29.344 1.00 88.81 332 PRO A N 1
ATOM 2514 C CA . PRO A 1 332 ? 29.014 11.476 -29.739 1.00 88.81 332 PRO A CA 1
ATOM 2515 C C . PRO A 1 332 ? 29.729 10.314 -29.030 1.00 88.81 332 PRO A C 1
ATOM 2517 O O . PRO A 1 332 ? 30.647 9.740 -29.608 1.00 88.81 332 PRO A O 1
ATOM 2520 N N . VAL A 1 333 ? 29.349 10.006 -27.788 1.00 89.06 333 VAL A N 1
ATOM 2521 C CA . VAL A 1 333 ? 29.953 8.951 -26.946 1.00 89.06 333 VAL A CA 1
ATOM 2522 C C . VAL A 1 333 ? 29.287 7.587 -27.163 1.00 89.06 333 VAL A C 1
ATOM 2524 O O . VAL A 1 333 ? 29.820 6.569 -26.740 1.00 89.06 333 VAL A O 1
ATOM 2527 N N . LEU A 1 334 ? 28.117 7.569 -27.802 1.00 91.31 334 LEU A N 1
ATOM 2528 C CA . LEU A 1 334 ? 27.350 6.366 -28.109 1.00 91.31 334 LEU A CA 1
ATOM 2529 C C . LEU A 1 334 ? 27.579 5.934 -29.563 1.00 91.31 334 LEU A C 1
ATOM 2531 O O . LEU A 1 334 ? 28.017 6.727 -30.403 1.00 91.31 334 LEU A O 1
ATOM 2535 N N . ASP A 1 335 ? 27.216 4.689 -29.878 1.00 93.12 335 ASP A N 1
ATOM 2536 C CA . ASP A 1 335 ? 27.388 4.093 -31.210 1.00 93.12 335 ASP A CA 1
ATOM 2537 C C . ASP A 1 335 ? 26.746 4.942 -32.327 1.00 93.12 335 ASP A C 1
ATOM 2539 O O . ASP A 1 335 ? 27.347 5.163 -33.380 1.00 93.12 335 ASP A O 1
ATOM 2543 N N . GLY A 1 336 ? 25.564 5.512 -32.085 1.00 91.44 336 GLY A N 1
ATOM 2544 C CA . GLY A 1 336 ? 24.873 6.410 -33.010 1.00 91.44 336 GLY A CA 1
ATOM 2545 C C . GLY A 1 336 ? 25.639 7.706 -33.295 1.00 91.44 336 GLY A C 1
ATOM 2546 O O . GLY A 1 336 ? 25.610 8.208 -34.420 1.00 91.44 336 GLY A O 1
ATOM 2547 N N . GLY A 1 337 ? 26.410 8.221 -32.333 1.00 92.12 337 GLY A N 1
ATOM 2548 C CA . GLY A 1 337 ? 27.312 9.354 -32.546 1.00 92.12 337 GLY A CA 1
ATOM 2549 C C . GLY A 1 337 ? 28.441 9.027 -33.519 1.00 92.12 337 GLY A C 1
ATOM 2550 O O . GLY A 1 337 ? 28.732 9.819 -34.418 1.00 92.12 337 GLY A O 1
ATOM 2551 N N . HIS A 1 338 ? 29.027 7.834 -33.404 1.00 90.75 338 HIS A N 1
ATOM 2552 C CA . HIS A 1 338 ? 30.033 7.354 -34.352 1.00 90.75 338 HIS A CA 1
ATOM 2553 C C . HIS A 1 338 ? 29.454 7.187 -35.759 1.00 90.75 338 HIS A C 1
ATOM 2555 O O . HIS A 1 338 ? 30.092 7.590 -36.735 1.00 90.75 338 HIS A O 1
ATOM 2561 N N . ILE A 1 339 ? 28.226 6.669 -35.871 1.00 93.94 339 ILE A N 1
ATOM 2562 C CA . ILE A 1 339 ? 27.509 6.566 -37.149 1.00 93.94 339 ILE A CA 1
ATOM 2563 C C . ILE A 1 339 ? 27.316 7.955 -37.772 1.00 93.94 339 ILE A C 1
ATOM 2565 O O . ILE A 1 339 ? 27.580 8.134 -38.964 1.00 93.94 339 ILE A O 1
ATOM 2569 N N . VAL A 1 340 ? 26.915 8.960 -36.988 1.00 93.44 340 VAL A N 1
ATOM 2570 C CA . VAL A 1 340 ? 26.757 10.346 -37.465 1.00 93.44 340 VAL A CA 1
ATOM 2571 C C . VAL A 1 340 ? 28.087 10.935 -37.927 1.00 93.44 340 VAL A C 1
ATOM 2573 O O . VAL A 1 340 ? 28.165 11.477 -39.028 1.00 93.44 340 VAL A O 1
ATOM 2576 N N . ILE A 1 341 ? 29.149 10.788 -37.136 1.00 92.19 341 ILE A N 1
ATOM 2577 C CA . ILE A 1 341 ? 30.500 11.260 -37.470 1.00 92.19 341 ILE A CA 1
ATOM 2578 C C . ILE A 1 341 ? 30.987 10.623 -38.779 1.00 92.19 341 ILE A C 1
ATOM 2580 O O . ILE A 1 341 ? 31.451 11.333 -39.675 1.00 92.19 341 ILE A O 1
ATOM 2584 N N . ALA A 1 342 ? 30.826 9.305 -38.930 1.00 91.00 342 ALA A N 1
ATOM 2585 C CA . ALA A 1 342 ? 31.195 8.578 -40.143 1.00 91.00 342 ALA A CA 1
ATOM 2586 C C . ALA A 1 342 ? 30.352 9.011 -41.353 1.00 91.00 342 ALA A C 1
ATOM 2588 O O . ALA A 1 342 ? 30.880 9.192 -42.452 1.00 91.00 342 ALA A O 1
ATOM 2589 N N . THR A 1 343 ? 29.052 9.243 -41.154 1.00 93.19 343 THR A N 1
ATOM 2590 C CA . THR A 1 343 ? 28.140 9.732 -42.198 1.00 93.19 343 THR A CA 1
ATOM 2591 C C . THR A 1 343 ? 28.535 11.135 -42.659 1.00 93.19 343 THR A C 1
ATOM 2593 O O . THR A 1 343 ? 28.635 11.383 -43.861 1.00 93.19 343 THR A O 1
ATOM 2596 N N . ILE A 1 344 ? 28.851 12.039 -41.728 1.00 92.75 344 ILE A N 1
ATOM 2597 C CA . ILE A 1 344 ? 29.343 13.388 -42.032 1.00 92.75 344 ILE A CA 1
ATOM 2598 C C . ILE A 1 344 ? 30.678 13.319 -42.781 1.00 92.75 344 ILE A C 1
ATOM 2600 O O . ILE A 1 344 ? 30.850 14.013 -43.783 1.00 92.75 344 ILE A O 1
ATOM 2604 N N . ALA A 1 345 ? 31.613 12.472 -42.344 1.00 92.25 345 ALA A N 1
ATOM 2605 C CA . ALA A 1 345 ? 32.896 12.283 -43.020 1.00 92.25 345 ALA A CA 1
ATOM 2606 C C . ALA A 1 345 ? 32.715 11.752 -44.455 1.00 92.25 345 ALA A C 1
ATOM 2608 O O . ALA A 1 345 ? 33.358 12.248 -45.384 1.00 92.25 345 ALA A O 1
ATOM 2609 N N . LYS A 1 346 ? 31.782 10.809 -44.657 1.00 93.81 346 LYS A N 1
ATOM 2610 C CA . LYS A 1 346 ? 31.414 10.274 -45.976 1.00 93.81 346 LYS A CA 1
ATOM 2611 C C . LYS A 1 346 ? 30.828 11.355 -46.886 1.00 93.81 346 LYS A C 1
ATOM 2613 O O . LYS A 1 346 ? 31.251 11.465 -48.035 1.00 93.81 346 LYS A O 1
ATOM 2618 N N . LEU A 1 347 ? 29.910 12.182 -46.380 1.00 95.06 347 LEU A N 1
ATOM 2619 C CA . LEU A 1 347 ? 29.317 13.297 -47.132 1.00 95.06 347 LEU A CA 1
ATOM 2620 C C . LEU A 1 347 ? 30.353 14.375 -47.482 1.00 95.06 347 LEU A C 1
ATOM 2622 O O . LEU A 1 347 ? 30.367 14.886 -48.599 1.00 95.06 347 LEU A O 1
ATOM 2626 N N . ARG A 1 348 ? 31.263 14.687 -46.553 1.00 93.00 348 ARG A N 1
ATOM 2627 C CA . ARG A 1 348 ? 32.349 15.659 -46.758 1.00 93.00 348 ARG A CA 1
ATOM 2628 C C . ARG A 1 348 ? 33.504 15.122 -47.606 1.00 93.00 348 ARG A C 1
ATOM 2630 O O . ARG A 1 348 ? 34.378 15.906 -47.976 1.00 93.00 348 ARG A O 1
ATOM 2637 N N . LYS A 1 349 ? 33.546 13.808 -47.872 1.00 91.56 349 LYS A N 1
ATOM 2638 C CA . LYS A 1 349 ? 34.671 13.083 -48.498 1.00 91.56 349 LYS A CA 1
ATOM 2639 C C . LYS A 1 349 ? 36.031 13.357 -47.833 1.00 91.56 349 LYS A C 1
ATOM 2641 O O . LYS A 1 349 ? 37.074 13.195 -48.460 1.00 91.56 349 LYS A O 1
ATOM 2646 N N . LYS A 1 350 ? 36.027 13.817 -46.580 1.00 88.44 350 LYS A N 1
ATOM 2647 C CA . LYS A 1 350 ? 37.215 14.174 -45.798 1.00 88.44 350 LYS A CA 1
ATOM 2648 C C . LYS A 1 350 ? 36.980 13.784 -44.340 1.00 88.44 350 LYS A C 1
ATOM 2650 O O . LYS A 1 350 ? 35.874 14.026 -43.844 1.00 88.44 350 LYS A O 1
ATOM 2655 N N . PRO A 1 351 ? 37.989 13.218 -43.654 1.00 87.69 351 PRO A N 1
ATOM 2656 C CA . PRO A 1 351 ? 37.872 12.913 -42.236 1.00 87.69 351 PRO A CA 1
ATOM 2657 C C . PRO A 1 351 ? 37.666 14.200 -41.430 1.00 87.69 351 PRO A C 1
ATOM 2659 O O . PRO A 1 351 ? 38.160 15.273 -41.795 1.00 87.69 351 PRO A O 1
ATOM 2662 N N . LEU A 1 352 ? 36.906 14.095 -40.339 1.00 89.88 352 LEU A N 1
ATOM 2663 C CA . LEU A 1 352 ? 36.830 15.166 -39.350 1.00 89.88 352 LEU A CA 1
ATOM 2664 C C . LEU A 1 352 ? 38.157 15.231 -38.577 1.00 89.88 352 LEU A C 1
ATOM 2666 O O . LEU A 1 352 ? 38.779 14.188 -38.380 1.00 89.88 352 LEU A O 1
ATOM 2670 N N . PRO A 1 353 ? 38.602 16.422 -38.136 1.00 92.19 353 PRO A N 1
ATOM 2671 C CA . PRO A 1 353 ? 39.813 16.537 -37.332 1.00 92.19 353 PRO A CA 1
ATOM 2672 C C . PRO A 1 353 ? 39.707 15.677 -36.069 1.00 92.19 353 PRO A C 1
ATOM 2674 O O . PRO A 1 353 ? 38.746 15.819 -35.311 1.00 92.19 353 PRO A O 1
ATOM 2677 N N . GLU A 1 354 ? 40.694 14.814 -35.827 1.00 88.50 354 GLU A N 1
ATOM 2678 C CA . GLU A 1 354 ? 40.702 13.908 -34.669 1.00 88.50 354 GLU A CA 1
ATOM 2679 C C . GLU A 1 354 ? 40.621 14.672 -33.346 1.00 88.50 354 GLU A C 1
ATOM 2681 O O . GLU A 1 354 ? 39.874 14.284 -32.454 1.00 88.50 354 GLU A O 1
ATOM 2686 N N . SER A 1 355 ? 41.298 15.819 -33.249 1.00 89.81 355 SER A N 1
ATOM 2687 C CA . SER A 1 355 ? 41.235 16.708 -32.083 1.00 89.81 355 SER A CA 1
ATOM 2688 C C . SER A 1 355 ? 39.833 17.266 -31.828 1.00 89.81 355 SER A C 1
ATOM 2690 O O . SER A 1 355 ? 39.434 17.431 -30.677 1.00 89.81 355 SER A O 1
ATOM 2692 N N . TRP A 1 356 ? 39.060 17.525 -32.887 1.00 90.00 356 TRP A N 1
ATOM 2693 C CA . TRP A 1 356 ? 37.680 17.989 -32.766 1.00 90.00 356 TRP A CA 1
ATOM 2694 C C . TRP A 1 356 ? 36.760 16.858 -32.308 1.00 90.00 356 TRP A C 1
ATOM 2696 O O . TRP A 1 356 ? 35.974 17.051 -31.384 1.00 90.00 356 TRP A O 1
ATOM 2706 N N . VAL A 1 357 ? 36.890 15.666 -32.904 1.00 90.81 357 VAL A N 1
ATOM 2707 C CA . VAL A 1 357 ? 36.111 14.482 -32.505 1.00 90.81 357 VAL A CA 1
ATOM 2708 C C . VAL A 1 357 ? 36.408 14.107 -31.053 1.00 90.81 357 VAL A C 1
ATOM 2710 O O . VAL A 1 357 ? 35.472 13.964 -30.269 1.00 90.81 357 VAL A O 1
ATOM 2713 N N . ALA A 1 358 ? 37.686 14.040 -30.673 1.00 91.44 358 ALA A N 1
ATOM 2714 C CA . ALA A 1 358 ? 38.115 13.756 -29.307 1.00 91.44 358 ALA A CA 1
ATOM 2715 C C . ALA A 1 358 ? 37.630 14.824 -28.316 1.00 91.44 358 ALA A C 1
ATOM 2717 O O . ALA A 1 358 ? 37.168 14.485 -27.229 1.00 91.44 358 ALA A O 1
ATOM 2718 N N . GLY A 1 359 ? 37.673 16.106 -28.695 1.00 93.19 359 GLY A N 1
ATOM 2719 C CA . GLY A 1 359 ? 37.146 17.196 -27.874 1.00 93.19 359 GLY A CA 1
ATOM 2720 C C . GLY A 1 359 ? 35.641 17.069 -27.635 1.00 93.19 359 GLY A C 1
ATOM 2721 O O . GLY A 1 359 ? 35.190 17.104 -26.491 1.00 93.19 359 GLY A O 1
ATOM 2722 N N . VAL A 1 360 ? 34.858 16.857 -28.698 1.00 90.88 360 VAL A N 1
ATOM 2723 C CA . VAL A 1 360 ? 33.401 16.672 -28.603 1.00 90.88 360 VAL A CA 1
ATOM 2724 C C . VAL A 1 360 ? 33.059 15.427 -27.780 1.00 90.88 360 VAL A C 1
ATOM 2726 O O . VAL A 1 360 ? 32.225 15.500 -26.880 1.00 90.88 360 VAL A O 1
ATOM 2729 N N . GLN A 1 361 ? 33.723 14.299 -28.029 1.00 93.06 361 GLN A N 1
ATOM 2730 C CA . GLN A 1 361 ? 33.522 13.069 -27.260 1.00 93.06 361 GLN A CA 1
ATOM 2731 C C . GLN A 1 361 ? 33.890 13.242 -25.789 1.00 93.06 361 GLN A C 1
ATOM 2733 O O . GLN A 1 361 ? 33.117 12.839 -24.928 1.00 93.06 361 GLN A O 1
ATOM 2738 N N . GLY A 1 362 ? 35.020 13.883 -25.486 1.00 93.12 362 GLY A N 1
ATOM 2739 C CA . GLY A 1 362 ? 35.450 14.149 -24.115 1.00 93.12 362 GLY A CA 1
ATOM 2740 C C . GLY A 1 362 ? 34.450 15.015 -23.350 1.00 93.12 362 GLY A C 1
ATOM 2741 O O . GLY A 1 362 ? 34.091 14.686 -22.220 1.00 93.12 362 GLY A O 1
ATOM 2742 N N . VAL A 1 363 ? 33.927 16.072 -23.983 1.00 94.44 363 VAL A N 1
ATOM 2743 C CA . VAL A 1 363 ? 32.886 16.926 -23.386 1.00 94.44 363 VAL A CA 1
ATOM 2744 C C . VAL A 1 363 ? 31.619 16.123 -23.103 1.00 94.44 363 VAL A C 1
ATOM 2746 O O . VAL A 1 363 ? 31.117 16.145 -21.981 1.00 94.44 363 VAL A O 1
ATOM 2749 N N . PHE A 1 364 ? 31.108 15.378 -24.084 1.00 92.31 364 PHE A N 1
ATOM 2750 C CA . PHE A 1 364 ? 29.901 14.572 -23.889 1.00 92.31 364 PHE A CA 1
ATOM 2751 C C . PHE A 1 364 ? 30.109 13.435 -22.882 1.00 92.31 364 PHE A C 1
ATOM 2753 O O . PHE A 1 364 ? 29.179 13.102 -22.153 1.00 92.31 364 PHE A O 1
ATOM 2760 N N . MET A 1 365 ? 31.312 12.865 -22.793 1.00 93.38 365 MET A N 1
ATOM 2761 C CA . MET A 1 365 ? 31.642 11.821 -21.821 1.00 93.38 365 MET A CA 1
ATOM 2762 C C . MET A 1 365 ? 31.624 12.393 -20.407 1.00 93.38 365 MET A C 1
ATOM 2764 O O . MET A 1 365 ? 31.045 11.790 -19.506 1.00 93.38 365 MET A O 1
ATOM 2768 N N . LEU A 1 366 ? 32.195 13.583 -20.218 1.00 95.56 366 LEU A N 1
ATOM 2769 C CA . LEU A 1 366 ? 32.169 14.279 -18.938 1.00 95.56 366 LEU A CA 1
ATOM 2770 C C . LEU A 1 366 ? 30.739 14.664 -18.533 1.00 95.56 366 LEU A C 1
ATOM 2772 O O . LEU A 1 366 ? 30.354 14.451 -17.385 1.00 95.56 366 LEU A O 1
ATOM 2776 N N . LEU A 1 367 ? 29.926 15.155 -19.475 1.00 92.69 367 LEU A N 1
ATOM 2777 C CA . LEU A 1 367 ? 28.504 15.429 -19.241 1.00 92.69 367 LEU A CA 1
ATOM 2778 C C . LEU A 1 367 ? 27.729 14.157 -18.875 1.00 92.69 367 LEU A C 1
ATOM 2780 O O . LEU A 1 367 ? 26.934 14.172 -17.937 1.00 92.69 367 LEU A O 1
ATOM 2784 N N . PHE A 1 368 ? 27.980 13.049 -19.574 1.00 89.88 368 PHE A N 1
ATOM 2785 C CA . PHE A 1 368 ? 27.344 11.763 -19.304 1.00 89.88 368 PHE A CA 1
ATOM 2786 C C . PHE A 1 368 ? 27.716 11.215 -17.922 1.00 89.88 368 PHE A C 1
ATOM 2788 O O . PHE A 1 368 ? 26.833 10.821 -17.163 1.00 89.88 368 PHE A O 1
ATOM 2795 N N . LEU A 1 369 ? 29.001 11.244 -17.555 1.00 92.31 369 LEU A N 1
ATOM 2796 C CA . LEU A 1 369 ? 29.466 10.851 -16.221 1.00 92.31 369 LEU A CA 1
ATOM 2797 C C . LEU A 1 369 ? 28.875 11.752 -15.130 1.00 92.31 369 LEU A C 1
ATOM 2799 O O . LEU A 1 369 ? 28.412 11.249 -14.108 1.00 92.31 369 LEU A O 1
ATOM 2803 N N . GLY A 1 370 ? 28.829 13.067 -15.362 1.00 93.06 370 GLY A N 1
ATOM 2804 C CA . GLY A 1 370 ? 28.193 14.019 -14.452 1.00 93.06 370 GLY A CA 1
ATOM 2805 C C . GLY A 1 370 ? 26.705 13.727 -14.252 1.00 93.06 370 GLY A C 1
ATOM 2806 O O . GLY A 1 370 ? 26.229 13.688 -13.119 1.00 93.06 370 GLY A O 1
ATOM 2807 N N . MET A 1 371 ? 25.981 13.435 -15.335 1.00 88.31 371 MET A N 1
ATOM 2808 C CA . MET A 1 371 ? 24.579 13.019 -15.281 1.00 88.31 371 MET A CA 1
ATOM 2809 C C . MET A 1 371 ? 24.408 11.686 -14.537 1.00 88.31 371 MET A C 1
ATOM 2811 O O . MET A 1 371 ? 23.494 11.562 -13.729 1.00 88.31 371 MET A O 1
ATOM 2815 N N . MET A 1 372 ? 25.286 10.703 -14.753 1.00 89.69 372 MET A N 1
ATOM 2816 C CA . MET A 1 372 ? 25.238 9.424 -14.034 1.00 89.69 372 MET A CA 1
ATOM 2817 C C . MET A 1 372 ? 25.440 9.607 -12.528 1.00 89.69 372 MET A C 1
ATOM 2819 O O . MET A 1 372 ? 24.671 9.058 -11.742 1.00 89.69 372 MET A O 1
ATOM 2823 N N . LEU A 1 373 ? 26.417 10.420 -12.113 1.00 92.06 373 LEU A N 1
ATOM 2824 C CA . LEU A 1 373 ? 26.619 10.757 -10.701 1.00 92.06 373 LEU A CA 1
ATOM 2825 C C . LEU A 1 373 ? 25.408 11.489 -10.113 1.00 92.06 373 LEU A C 1
ATOM 2827 O O . LEU A 1 373 ? 24.986 11.181 -9.000 1.00 92.06 373 LEU A O 1
ATOM 2831 N N . TYR A 1 374 ? 24.820 12.414 -10.875 1.00 90.00 374 TYR A N 1
ATOM 2832 C CA . TYR A 1 374 ? 23.598 13.113 -10.490 1.00 90.00 374 TYR A CA 1
ATOM 2833 C C . TYR A 1 374 ? 22.437 12.133 -10.264 1.00 90.00 374 TYR A C 1
ATOM 2835 O O . TYR A 1 374 ? 21.815 12.155 -9.205 1.00 90.00 374 TYR A O 1
ATOM 2843 N N . VAL A 1 375 ? 22.179 11.217 -11.202 1.00 88.44 375 VAL A N 1
ATOM 2844 C CA . VAL A 1 375 ? 21.111 10.211 -11.068 1.00 88.44 375 VAL A CA 1
ATOM 2845 C C . VAL A 1 375 ? 21.378 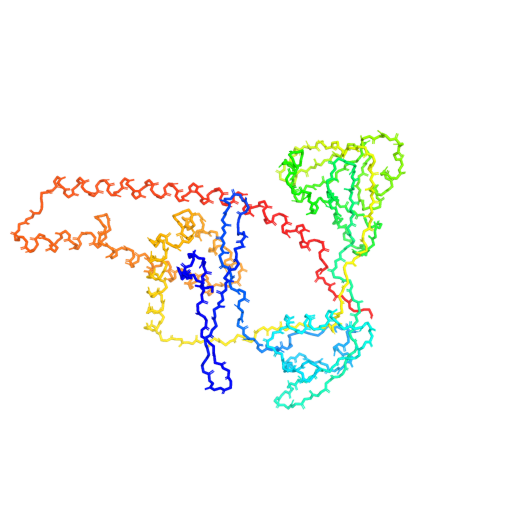9.273 -9.885 1.00 88.44 375 VAL A C 1
ATOM 2847 O O . VAL A 1 375 ? 20.469 9.015 -9.099 1.00 88.44 375 VAL A O 1
ATOM 2850 N N . VAL A 1 376 ? 22.620 8.813 -9.694 1.00 90.38 376 VAL A N 1
ATOM 2851 C CA . VAL A 1 376 ? 22.998 7.960 -8.550 1.00 90.38 376 VAL A CA 1
ATOM 2852 C C . VAL A 1 376 ? 22.780 8.675 -7.213 1.00 90.38 376 VAL A C 1
ATOM 2854 O O . VAL A 1 376 ? 22.287 8.063 -6.266 1.00 90.38 376 VAL A O 1
ATOM 2857 N N . TYR A 1 377 ? 23.098 9.968 -7.122 1.00 88.81 377 TYR A N 1
ATOM 2858 C CA . TYR A 1 377 ? 22.825 10.767 -5.928 1.00 88.81 377 TYR A CA 1
ATOM 2859 C C . TYR A 1 377 ? 21.324 10.782 -5.584 1.00 88.81 377 TYR A C 1
ATOM 2861 O O . TYR A 1 377 ? 20.951 10.527 -4.434 1.00 88.81 377 TYR A O 1
ATOM 2869 N N . PHE A 1 378 ? 20.456 11.002 -6.579 1.00 85.25 378 PHE A N 1
ATOM 2870 C CA . PHE A 1 378 ? 19.004 10.960 -6.377 1.00 85.25 378 PHE A CA 1
ATOM 2871 C C . PHE A 1 378 ? 18.491 9.558 -6.038 1.00 85.25 378 PHE A C 1
ATOM 2873 O O . PHE A 1 378 ? 17.633 9.434 -5.165 1.00 85.25 378 PHE A O 1
ATOM 2880 N N . ASP A 1 379 ? 19.045 8.503 -6.638 1.00 86.25 379 ASP A N 1
ATOM 2881 C CA . ASP A 1 379 ? 18.726 7.114 -6.287 1.00 86.25 379 ASP A CA 1
ATOM 2882 C C . ASP A 1 379 ? 19.031 6.807 -4.813 1.00 86.25 379 ASP A C 1
ATOM 2884 O O . ASP A 1 379 ? 18.214 6.190 -4.128 1.00 86.25 379 ASP A O 1
ATOM 2888 N N . ILE A 1 380 ? 20.180 7.255 -4.292 1.00 85.75 380 ILE A N 1
ATOM 2889 C CA . ILE A 1 380 ? 20.552 7.064 -2.879 1.00 85.75 380 ILE A CA 1
ATOM 2890 C C . ILE A 1 380 ? 19.592 7.831 -1.964 1.00 85.75 380 ILE A C 1
ATOM 2892 O O . ILE A 1 380 ? 19.144 7.308 -0.936 1.00 85.75 380 ILE A O 1
ATOM 2896 N N . MET A 1 381 ? 19.248 9.066 -2.334 1.00 82.19 381 MET A N 1
ATOM 2897 C CA . MET A 1 381 ? 18.303 9.867 -1.562 1.00 82.19 381 MET A CA 1
ATOM 2898 C C . MET A 1 381 ? 16.919 9.208 -1.528 1.00 82.19 381 MET A C 1
ATOM 2900 O O . MET A 1 381 ? 16.345 9.052 -0.445 1.00 82.19 381 MET A O 1
ATOM 2904 N N . ARG A 1 382 ? 16.435 8.738 -2.685 1.00 83.94 382 ARG A N 1
ATOM 2905 C CA . ARG A 1 382 ? 15.185 7.985 -2.827 1.00 83.94 382 ARG A CA 1
ATOM 2906 C C . ARG A 1 382 ? 15.214 6.709 -1.997 1.00 83.94 382 ARG A C 1
ATOM 2908 O O . ARG A 1 382 ? 14.270 6.456 -1.254 1.00 83.94 382 ARG A O 1
ATOM 2915 N N . TRP A 1 383 ? 16.313 5.954 -2.037 1.00 81.31 383 TRP A N 1
ATOM 2916 C CA . TRP A 1 383 ? 16.475 4.727 -1.254 1.00 81.31 383 TRP A CA 1
ATOM 2917 C C . TRP A 1 383 ? 16.270 4.975 0.239 1.00 81.31 383 TRP A C 1
ATOM 2919 O O . TRP A 1 383 ? 15.485 4.278 0.885 1.00 81.31 383 TRP A O 1
ATOM 2929 N N . SER A 1 384 ? 16.932 5.992 0.787 1.00 74.94 384 SER A N 1
ATOM 2930 C CA . SER A 1 384 ? 16.787 6.318 2.202 1.00 74.94 384 SER A CA 1
ATOM 2931 C C . SER A 1 384 ? 15.358 6.744 2.566 1.00 74.94 384 SER A C 1
ATOM 2933 O O . SER A 1 384 ? 14.901 6.380 3.648 1.00 74.94 384 SER A O 1
ATOM 2935 N N . GLY A 1 385 ? 14.648 7.456 1.682 1.00 71.81 385 GLY A N 1
ATOM 2936 C CA . GLY A 1 385 ? 13.233 7.801 1.876 1.00 71.81 385 GLY A CA 1
ATOM 2937 C C . GLY A 1 385 ? 12.312 6.586 1.831 1.00 71.81 385 GLY A C 1
ATOM 2938 O O . GLY A 1 385 ? 11.522 6.372 2.745 1.00 71.81 385 GLY A O 1
ATOM 2939 N N . GLU A 1 386 ? 12.486 5.730 0.827 1.00 71.31 386 GLU A N 1
ATOM 2940 C CA . GLU A 1 386 ? 11.694 4.508 0.669 1.00 71.31 386 GLU A CA 1
ATOM 2941 C C . GLU A 1 386 ? 11.858 3.553 1.857 1.00 71.31 386 GLU A C 1
ATOM 2943 O O . GLU A 1 386 ? 10.902 2.891 2.234 1.00 71.31 386 GLU A O 1
ATOM 2948 N N . ASN A 1 387 ? 13.039 3.469 2.482 1.00 70.62 387 ASN A N 1
ATOM 2949 C CA . ASN A 1 387 ? 13.217 2.629 3.674 1.00 70.62 387 ASN A CA 1
ATOM 2950 C C . ASN A 1 387 ? 12.408 3.150 4.876 1.00 70.62 387 ASN A C 1
ATOM 2952 O O . ASN A 1 387 ? 11.905 2.358 5.674 1.00 70.62 387 ASN A O 1
ATOM 2956 N N . MET A 1 388 ? 12.284 4.474 5.016 1.00 66.06 388 MET A N 1
ATOM 2957 C CA . MET A 1 388 ? 11.460 5.095 6.060 1.00 66.06 388 MET A CA 1
ATOM 2958 C C . MET A 1 388 ? 9.967 4.861 5.794 1.00 66.06 388 MET A C 1
ATOM 2960 O O . MET A 1 388 ? 9.225 4.511 6.715 1.00 66.06 388 MET A O 1
ATOM 2964 N N . GLU A 1 389 ? 9.538 4.985 4.536 1.00 67.25 389 GLU A N 1
ATOM 2965 C CA . GLU A 1 389 ? 8.173 4.656 4.110 1.00 67.25 389 GLU A CA 1
ATOM 2966 C C . GLU A 1 389 ? 7.858 3.169 4.276 1.00 67.25 389 GLU A C 1
ATOM 2968 O O . GLU A 1 389 ? 6.795 2.834 4.779 1.00 67.25 389 GLU A O 1
ATOM 2973 N N . GLU A 1 390 ? 8.771 2.260 3.933 1.00 69.19 390 GLU A N 1
ATOM 2974 C CA . GLU A 1 390 ? 8.547 0.817 4.069 1.00 69.19 390 GLU A CA 1
ATOM 2975 C C . GLU A 1 390 ? 8.345 0.415 5.538 1.00 69.19 390 GLU A C 1
ATOM 2977 O O . GLU A 1 390 ? 7.497 -0.422 5.850 1.00 69.19 390 GLU A O 1
ATOM 2982 N N . ASN A 1 391 ? 9.085 1.037 6.459 1.00 67.94 391 ASN A N 1
ATOM 2983 C CA . ASN A 1 391 ? 8.888 0.837 7.895 1.00 67.94 391 ASN A CA 1
ATOM 2984 C C . ASN A 1 391 ? 7.560 1.435 8.380 1.00 67.94 391 ASN A C 1
ATOM 2986 O O . ASN A 1 391 ? 6.841 0.780 9.135 1.00 67.94 391 ASN A O 1
ATOM 2990 N N . SER A 1 392 ? 7.198 2.625 7.893 1.00 68.19 392 SER A N 1
ATOM 2991 C CA . SER A 1 392 ? 5.890 3.237 8.163 1.00 68.19 392 SER A CA 1
ATOM 2992 C C . SER A 1 392 ? 4.751 2.344 7.655 1.00 68.19 392 SER A C 1
ATOM 2994 O O . SER A 1 392 ? 3.802 2.070 8.381 1.00 68.19 392 SER A O 1
ATOM 2996 N N . PHE A 1 393 ? 4.894 1.784 6.454 1.00 71.50 393 PHE A N 1
ATOM 2997 C CA . PHE A 1 393 ? 3.933 0.886 5.823 1.00 71.50 393 PHE A CA 1
ATOM 2998 C C . PHE A 1 393 ? 3.814 -0.455 6.556 1.00 71.50 393 PHE A C 1
ATOM 3000 O O . PHE A 1 393 ? 2.715 -0.982 6.699 1.00 71.50 393 PHE A O 1
ATOM 3007 N N . LYS A 1 394 ? 4.913 -1.013 7.086 1.00 76.62 394 LYS A N 1
ATOM 3008 C CA . LYS A 1 394 ? 4.858 -2.204 7.958 1.00 76.62 394 LYS A CA 1
ATOM 3009 C C . LYS A 1 394 ? 4.009 -1.950 9.203 1.00 76.62 394 LYS A C 1
ATOM 3011 O O . LYS A 1 394 ? 3.271 -2.837 9.630 1.00 76.62 394 LYS A O 1
ATOM 3016 N N . ILE A 1 395 ? 4.103 -0.751 9.770 1.00 77.81 395 ILE A N 1
ATOM 3017 C CA . ILE A 1 395 ? 3.327 -0.333 10.942 1.00 77.81 395 ILE A CA 1
ATOM 3018 C C . ILE A 1 395 ? 1.877 -0.049 10.558 1.00 77.81 395 ILE A C 1
ATOM 3020 O O . ILE A 1 395 ? 0.967 -0.488 11.259 1.00 77.81 395 ILE A O 1
ATOM 3024 N N . GLU A 1 396 ? 1.645 0.560 9.399 1.00 77.75 396 GLU A N 1
ATOM 3025 C CA . GLU A 1 396 ? 0.305 0.742 8.851 1.00 77.75 396 GLU A CA 1
ATOM 3026 C C . GLU A 1 396 ? -0.395 -0.605 8.616 1.00 77.75 396 GLU A C 1
ATOM 3028 O O . GLU A 1 396 ? -1.515 -0.827 9.070 1.00 77.75 396 GLU A O 1
ATOM 3033 N N . GLN A 1 397 ? 0.299 -1.572 8.014 1.00 81.56 397 GLN A N 1
ATOM 3034 C CA . GLN A 1 397 ? -0.201 -2.940 7.877 1.00 81.56 397 GLN A CA 1
ATOM 3035 C C . GLN A 1 397 ? -0.436 -3.626 9.222 1.00 81.56 397 GLN A C 1
ATOM 3037 O O . GLN A 1 397 ? -1.301 -4.493 9.315 1.00 81.56 397 GLN A O 1
ATOM 3042 N N . ALA A 1 398 ? 0.325 -3.276 10.261 1.00 84.44 398 ALA A N 1
ATOM 3043 C CA . ALA A 1 398 ? 0.144 -3.844 11.590 1.00 84.44 398 ALA A CA 1
ATOM 3044 C C . ALA A 1 398 ? -1.125 -3.331 12.288 1.00 84.44 398 ALA A C 1
ATOM 3046 O O . ALA A 1 398 ? -1.589 -3.997 13.219 1.00 84.44 398 ALA A O 1
ATOM 3047 N N . TYR A 1 399 ? -1.683 -2.198 11.847 1.00 88.81 399 TYR A N 1
ATOM 3048 C CA . TYR A 1 399 ? -2.979 -1.697 12.299 1.00 88.81 399 TYR A CA 1
ATOM 3049 C C . TYR A 1 399 ? -4.141 -2.528 11.747 1.00 88.81 399 TYR A C 1
ATOM 3051 O O . TYR A 1 399 ? -5.119 -2.753 12.455 1.00 88.81 399 TYR A O 1
ATOM 3059 N N . TYR A 1 400 ? -4.038 -3.025 10.514 1.00 88.50 400 TYR A N 1
ATOM 3060 C CA . TYR A 1 400 ? -5.072 -3.860 9.904 1.00 88.50 400 TYR A CA 1
ATOM 3061 C C . TYR A 1 400 ? -4.933 -5.337 10.306 1.00 88.50 400 TYR A C 1
ATOM 3063 O O . TYR A 1 400 ? -3.836 -5.857 10.523 1.00 88.50 400 TYR A O 1
ATOM 3071 N N . LEU A 1 401 ? -6.063 -6.037 10.423 1.00 85.75 401 LEU A N 1
ATOM 3072 C CA . LEU A 1 401 ? -6.069 -7.474 10.696 1.00 85.75 401 LEU A CA 1
ATOM 3073 C C . LEU A 1 401 ? -5.701 -8.240 9.422 1.00 85.75 401 LEU A C 1
ATOM 3075 O O . LEU A 1 401 ? -6.323 -8.046 8.379 1.00 85.75 401 LEU A O 1
ATOM 3079 N N . LYS A 1 402 ? -4.694 -9.118 9.514 1.00 79.88 402 LYS A N 1
ATOM 3080 C CA . LYS A 1 402 ? -4.252 -9.953 8.383 1.00 79.88 402 LYS A CA 1
ATOM 3081 C C . LYS A 1 402 ? -5.231 -11.088 8.086 1.00 79.88 402 LYS A 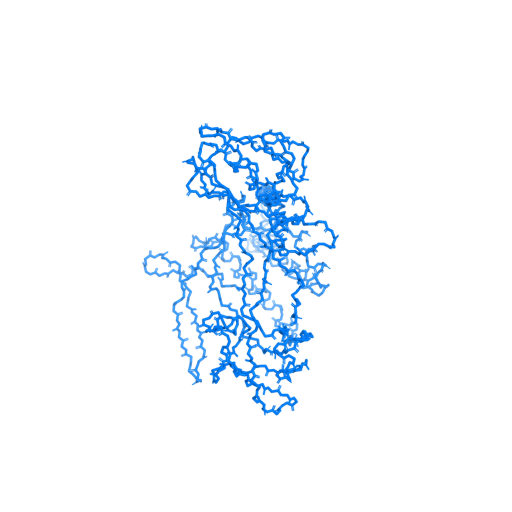C 1
ATOM 3083 O O . LYS A 1 402 ? -5.579 -11.295 6.931 1.00 79.88 402 LYS A O 1
ATOM 3088 N N . ASP A 1 403 ? -5.698 -11.766 9.132 1.00 78.19 403 ASP A N 1
ATOM 3089 C CA . ASP A 1 403 ? -6.577 -12.929 9.016 1.00 78.19 403 ASP A CA 1
ATOM 3090 C C . ASP A 1 403 ? -7.970 -12.579 9.538 1.00 78.19 403 ASP A C 1
ATOM 3092 O O . ASP A 1 403 ? -8.211 -12.522 10.748 1.00 78.19 403 ASP A O 1
ATOM 3096 N N . ILE A 1 404 ? -8.896 -12.328 8.615 1.00 82.12 404 ILE A N 1
ATOM 3097 C CA . ILE A 1 404 ? -10.283 -12.019 8.951 1.00 82.12 404 ILE A CA 1
ATOM 3098 C C . ILE A 1 404 ? -11.048 -13.328 9.119 1.00 82.12 404 ILE A C 1
ATOM 3100 O O . ILE A 1 404 ? -11.280 -14.046 8.152 1.00 82.12 404 ILE A O 1
ATOM 3104 N N . LYS A 1 405 ? -11.475 -13.620 10.350 1.00 79.88 405 LYS A N 1
ATOM 3105 C CA . LYS A 1 405 ? -12.292 -14.797 10.660 1.00 79.88 405 LYS A CA 1
ATOM 3106 C C . LYS A 1 405 ? -13.734 -14.401 10.940 1.00 79.88 405 LYS A C 1
ATOM 3108 O O . LYS A 1 405 ? -13.994 -13.450 11.676 1.00 79.88 405 LYS A O 1
ATOM 3113 N N . PHE A 1 406 ? -14.664 -15.168 10.383 1.00 85.06 406 PHE A N 1
ATOM 3114 C CA . PHE A 1 406 ? -16.089 -15.050 10.667 1.00 85.06 406 PHE A CA 1
ATOM 3115 C C . PHE A 1 406 ? -16.419 -15.972 11.846 1.00 85.06 406 PHE A C 1
ATOM 3117 O O . PHE A 1 406 ? -16.046 -17.147 11.833 1.00 85.06 406 PHE A O 1
ATOM 3124 N N . LYS A 1 407 ? -17.039 -15.410 12.888 1.00 75.19 407 LYS A N 1
ATOM 3125 C CA . LYS A 1 407 ? -17.476 -16.154 14.077 1.00 75.19 407 LYS A CA 1
ATOM 3126 C C . LYS A 1 407 ? -18.824 -16.827 13.844 1.00 75.19 407 LYS A C 1
ATOM 3128 O O . LYS A 1 407 ? -19.663 -16.244 13.114 1.00 75.19 407 LYS A O 1
#

Radius of gyration: 28.4 Å; chains: 1; bounding box: 71×51×86 Å